Protein AF-D0NFA5-F1 (afdb_monomer_lite)

Structure (mmCIF, N/CA/C/O backbone):
data_AF-D0NFA5-F1
#
_entry.id   AF-D0NFA5-F1
#
loop_
_atom_site.group_PDB
_atom_site.id
_atom_site.type_symbol
_atom_site.label_atom_id
_atom_site.label_alt_id
_atom_site.label_comp_id
_atom_site.label_asym_id
_atom_site.label_entity_id
_atom_site.label_seq_id
_atom_site.pdbx_PDB_ins_code
_atom_site.Cartn_x
_atom_site.Cartn_y
_atom_site.Cartn_z
_atom_site.occupancy
_atom_site.B_iso_or_equiv
_atom_site.auth_seq_id
_atom_site.auth_comp_id
_atom_site.auth_asym_id
_atom_site.auth_atom_id
_atom_site.pdbx_PDB_model_num
ATOM 1 N N . MET A 1 1 ? -27.907 -7.361 9.990 1.00 56.41 1 MET A N 1
ATOM 2 C CA . MET A 1 1 ? -28.237 -8.402 10.987 1.00 56.41 1 MET A CA 1
ATOM 3 C C . MET A 1 1 ? -26.977 -8.766 11.767 1.00 56.41 1 MET A C 1
ATOM 5 O O . MET A 1 1 ? -26.887 -8.339 12.903 1.00 56.41 1 MET A O 1
ATOM 9 N N . HIS A 1 2 ? -25.936 -9.311 11.127 1.00 72.12 2 HIS A N 1
ATOM 10 C CA . HIS A 1 2 ? -24.664 -9.678 11.786 1.00 72.12 2 HIS A CA 1
ATOM 11 C C . HIS A 1 2 ? -23.938 -8.546 12.540 1.00 72.12 2 HIS A C 1
ATOM 13 O O . HIS A 1 2 ? -23.392 -8.769 13.615 1.00 72.12 2 HIS A O 1
ATOM 19 N N . ASN A 1 3 ? -23.980 -7.313 12.027 1.00 84.38 3 ASN A N 1
ATOM 20 C CA . ASN A 1 3 ? -23.402 -6.154 12.718 1.00 84.38 3 ASN A CA 1
ATOM 21 C C . ASN A 1 3 ? -24.083 -5.867 14.071 1.00 84.38 3 ASN A C 1
ATOM 23 O O . ASN A 1 3 ? -23.410 -5.505 15.032 1.00 84.38 3 ASN A O 1
ATOM 27 N N . LEU A 1 4 ? -25.405 -6.063 14.164 1.00 88.19 4 LEU A N 1
ATOM 28 C CA . LEU A 1 4 ? -26.156 -5.866 15.410 1.00 88.19 4 LEU A CA 1
ATOM 29 C C . LEU A 1 4 ? -25.873 -6.988 16.410 1.00 88.19 4 LEU A C 1
ATOM 31 O O . LEU A 1 4 ? -25.738 -6.712 17.599 1.00 88.19 4 LEU A O 1
ATOM 35 N N . ASP A 1 5 ? -25.708 -8.220 15.923 1.00 92.56 5 ASP A N 1
ATOM 36 C CA . ASP A 1 5 ? -25.302 -9.357 16.755 1.00 92.56 5 ASP A CA 1
ATOM 37 C C . ASP A 1 5 ? -23.926 -9.095 17.384 1.00 92.56 5 ASP A C 1
ATOM 39 O O . ASP A 1 5 ? -23.733 -9.289 18.584 1.00 92.56 5 ASP A O 1
ATOM 43 N N . GLY A 1 6 ? -22.982 -8.555 16.605 1.00 94.06 6 GLY A N 1
ATOM 44 C CA . GLY A 1 6 ? -21.676 -8.150 17.120 1.00 94.06 6 GLY A CA 1
ATOM 45 C C . GLY A 1 6 ? -21.762 -7.052 18.191 1.00 94.06 6 GLY A C 1
ATOM 46 O O . GLY A 1 6 ? -21.085 -7.146 19.214 1.00 94.06 6 GLY A O 1
ATOM 47 N N . ILE A 1 7 ? -22.621 -6.039 18.009 1.00 95.44 7 ILE A N 1
ATOM 48 C CA . ILE A 1 7 ? -22.831 -4.983 19.018 1.00 95.44 7 ILE A CA 1
ATOM 49 C C . ILE A 1 7 ? -23.423 -5.576 20.300 1.00 95.44 7 ILE A C 1
ATOM 51 O O . ILE A 1 7 ? -22.982 -5.231 21.396 1.00 95.44 7 ILE A O 1
ATOM 55 N N . ALA A 1 8 ? -24.377 -6.502 20.179 1.00 96.69 8 ALA A N 1
ATOM 56 C CA . ALA A 1 8 ? -24.953 -7.198 21.323 1.00 96.69 8 ALA A CA 1
ATOM 57 C C . ALA A 1 8 ? -23.892 -7.998 22.098 1.00 96.69 8 ALA A C 1
ATOM 59 O O . ALA A 1 8 ? -23.874 -7.944 23.326 1.00 96.69 8 ALA A O 1
ATOM 60 N N . ILE A 1 9 ? -22.964 -8.666 21.400 1.00 96.81 9 ILE A N 1
ATOM 61 C CA . ILE A 1 9 ? -21.837 -9.375 22.026 1.00 96.81 9 ILE A CA 1
ATOM 62 C C . ILE A 1 9 ? -20.928 -8.398 22.779 1.00 96.81 9 ILE A C 1
ATOM 64 O O . ILE A 1 9 ? -20.605 -8.647 23.939 1.00 96.81 9 ILE A O 1
ATOM 68 N N . VAL A 1 10 ? -20.538 -7.277 22.163 1.00 97.44 10 VAL A N 1
ATOM 69 C CA . VAL A 1 10 ? -19.684 -6.273 22.824 1.00 97.44 10 VAL A CA 1
ATOM 70 C C . VAL A 1 10 ? -20.365 -5.713 24.074 1.00 97.44 10 VAL A C 1
ATOM 72 O O . VAL A 1 10 ? -19.739 -5.634 25.133 1.00 97.44 10 VAL A O 1
ATOM 75 N N . ASN A 1 11 ? -21.657 -5.391 23.984 1.00 96.94 11 ASN A N 1
ATOM 76 C CA . ASN A 1 11 ? -22.432 -4.903 25.121 1.00 96.94 11 ASN A CA 1
ATOM 77 C C . ASN A 1 11 ? -22.526 -5.956 26.227 1.00 96.94 11 ASN A C 1
ATOM 79 O O . ASN A 1 11 ? -22.265 -5.628 27.377 1.00 96.94 11 ASN A O 1
ATOM 83 N N . TYR A 1 12 ? -22.791 -7.221 25.891 1.00 98.06 12 TYR A N 1
ATOM 84 C CA . TYR A 1 12 ? -22.821 -8.323 26.855 1.00 98.06 12 TYR A CA 1
ATOM 85 C C . TYR A 1 12 ? -21.471 -8.517 27.562 1.00 98.06 12 TYR A C 1
ATOM 87 O O . TYR A 1 12 ? -21.410 -8.663 28.784 1.00 98.06 12 TYR A O 1
ATOM 95 N N . LEU A 1 13 ? -20.361 -8.479 26.816 1.00 98.00 13 LEU A N 1
ATOM 96 C CA . LEU A 1 13 ? -19.020 -8.562 27.397 1.00 98.00 13 LEU A CA 1
ATOM 97 C C . LEU A 1 13 ? -18.752 -7.393 28.355 1.00 98.00 13 LEU A C 1
ATOM 99 O O . LEU A 1 13 ? -18.125 -7.580 29.401 1.00 98.00 13 LEU A O 1
ATOM 103 N N . LYS A 1 14 ? -19.247 -6.198 28.022 1.00 96.81 14 LYS A N 1
ATOM 104 C CA . LYS A 1 14 ? -19.063 -5.005 28.845 1.00 96.81 14 LYS A CA 1
ATOM 105 C C . LYS A 1 14 ? -19.951 -4.999 30.091 1.00 96.81 14 LYS A C 1
ATOM 107 O O . LYS A 1 14 ? -19.423 -4.809 31.185 1.00 96.81 14 LYS A O 1
ATOM 112 N N . SER A 1 15 ? -21.262 -5.186 29.935 1.00 96.69 15 SER A N 1
ATOM 113 C CA . SER A 1 15 ? -22.253 -5.043 31.009 1.00 96.69 15 SER A CA 1
ATOM 114 C C . SER A 1 15 ? -22.354 -6.289 31.883 1.00 96.69 15 SER A C 1
ATOM 116 O O . SER A 1 15 ? -22.280 -6.179 33.102 1.00 96.69 15 SER A O 1
ATOM 118 N N . GLU A 1 16 ? -22.453 -7.472 31.275 1.00 97.19 16 GLU A N 1
ATOM 119 C CA . GLU A 1 16 ? -22.743 -8.716 32.000 1.00 97.19 16 GLU A CA 1
ATOM 120 C C . GLU A 1 16 ? -21.477 -9.434 32.461 1.00 97.19 16 GLU A C 1
ATOM 122 O O . GLU A 1 16 ? -21.460 -10.088 33.503 1.00 97.19 16 GLU A O 1
ATOM 127 N N . ARG A 1 17 ? -20.395 -9.344 31.679 1.00 97.75 17 ARG A N 1
ATOM 128 C CA . ARG A 1 17 ? -19.126 -10.029 31.988 1.00 97.75 17 ARG A CA 1
ATOM 129 C C . ARG A 1 17 ? -18.080 -9.111 32.617 1.00 97.75 17 ARG A C 1
ATOM 131 O O . ARG A 1 17 ? -17.054 -9.603 33.079 1.00 97.75 17 ARG A O 1
ATOM 138 N N . GLY A 1 18 ? -18.328 -7.801 32.656 1.00 96.44 18 GLY A N 1
ATOM 139 C CA . GLY A 1 18 ? -17.462 -6.828 33.323 1.00 96.44 18 GLY A CA 1
ATOM 140 C C . GLY A 1 18 ? -16.079 -6.661 32.683 1.00 96.44 18 GLY A C 1
ATOM 141 O O . GLY A 1 18 ? -15.133 -6.261 33.370 1.00 96.44 18 GLY A O 1
ATOM 142 N N . PHE A 1 19 ? -15.920 -6.963 31.386 1.00 96.88 19 PHE A N 1
ATOM 143 C CA . PHE A 1 19 ? -14.636 -6.779 30.706 1.00 96.88 19 PHE A CA 1
ATOM 144 C C . PHE A 1 19 ? -14.262 -5.293 30.638 1.00 96.88 19 PHE A C 1
ATOM 146 O O . PHE A 1 19 ? -14.993 -4.444 30.122 1.00 96.88 19 PHE A O 1
ATOM 153 N N . LYS A 1 20 ? -13.078 -4.959 31.162 1.00 95.19 20 LYS A N 1
ATOM 154 C CA . LYS A 1 20 ? -12.598 -3.571 31.197 1.00 95.19 20 LYS A CA 1
ATOM 155 C C . LYS A 1 20 ? -12.110 -3.095 29.838 1.00 95.19 20 LYS A C 1
ATOM 157 O O . LYS A 1 20 ? -12.425 -1.963 29.486 1.00 95.19 20 LYS A O 1
ATOM 162 N N . LYS A 1 21 ? -11.395 -3.963 29.117 1.00 96.06 21 LYS A N 1
ATOM 163 C CA . LYS A 1 21 ? -10.876 -3.702 27.776 1.00 96.06 21 LYS A CA 1
ATOM 164 C C . LYS A 1 21 ? -11.368 -4.754 26.792 1.00 96.06 21 LYS A C 1
ATOM 166 O O . LYS A 1 21 ? -11.367 -5.937 27.133 1.00 96.06 21 LYS A O 1
ATOM 171 N N . ILE A 1 22 ? -11.763 -4.333 25.598 1.00 97.56 22 ILE A N 1
ATOM 172 C CA . ILE A 1 22 ? -12.241 -5.199 24.520 1.00 97.56 22 ILE A CA 1
ATOM 173 C C . ILE A 1 22 ? -11.477 -4.848 23.245 1.00 97.56 22 ILE A C 1
ATOM 175 O O . ILE A 1 22 ? -11.497 -3.711 22.787 1.00 97.56 22 ILE A O 1
ATOM 179 N N . ALA A 1 23 ? -10.818 -5.842 22.660 1.00 97.38 23 ALA A N 1
ATOM 180 C CA . ALA A 1 23 ? -10.285 -5.751 21.309 1.00 97.38 23 ALA A CA 1
ATOM 181 C C . ALA A 1 23 ? -11.160 -6.586 20.380 1.00 97.38 23 ALA A C 1
ATOM 183 O O . ALA A 1 23 ? -11.642 -7.652 20.770 1.00 97.38 23 ALA A O 1
ATOM 184 N N . VAL A 1 24 ? -11.340 -6.115 19.151 1.00 97.56 24 VAL A N 1
ATOM 185 C CA . VAL A 1 24 ? -12.013 -6.864 18.090 1.00 97.56 24 VAL A CA 1
ATOM 186 C C . VAL A 1 24 ? -10.997 -7.233 17.021 1.00 97.56 24 VAL A C 1
ATOM 188 O O . VAL A 1 24 ? -10.288 -6.380 16.490 1.00 97.56 24 VAL A O 1
ATOM 191 N N . HIS A 1 25 ? -10.919 -8.521 16.713 1.00 97.31 25 HIS A N 1
ATOM 192 C CA . HIS A 1 25 ? -10.132 -9.054 15.607 1.00 97.31 25 HIS A CA 1
ATOM 193 C C . HIS A 1 25 ? -11.094 -9.595 14.556 1.00 97.31 25 HIS A C 1
ATOM 195 O O . HIS A 1 25 ? -12.061 -10.279 14.890 1.00 97.31 25 HIS A O 1
ATOM 201 N N . GLY A 1 26 ? -10.862 -9.227 13.301 1.00 95.88 26 GLY A N 1
ATOM 202 C CA . GLY A 1 26 ? -11.670 -9.677 12.179 1.00 95.88 26 GLY A CA 1
ATOM 203 C C . GLY A 1 26 ? -10.790 -10.068 11.011 1.00 95.88 26 GLY A C 1
ATOM 204 O O . GLY A 1 26 ? -10.171 -9.200 10.398 1.00 95.88 26 GLY A O 1
ATOM 205 N N . GLU A 1 27 ? -10.789 -11.360 10.700 1.00 94.88 27 GLU A N 1
ATOM 206 C CA . GLU A 1 27 ? -10.113 -11.933 9.541 1.00 94.88 27 GLU A CA 1
ATOM 207 C C . GLU A 1 27 ? -11.072 -12.063 8.355 1.00 94.88 27 GLU A C 1
ATOM 209 O O . GLU A 1 27 ? -12.229 -12.456 8.539 1.00 94.88 27 GLU A O 1
ATOM 214 N N . SER A 1 28 ? -10.615 -11.767 7.133 1.00 93.81 28 SER A N 1
ATOM 215 C CA . SER A 1 28 ? -11.402 -12.000 5.913 1.00 93.81 28 SER A CA 1
ATOM 216 C C . SER A 1 28 ? -12.797 -11.348 6.004 1.00 93.81 28 SER A C 1
ATOM 218 O O . SER A 1 28 ? -12.901 -10.145 6.258 1.00 93.81 28 SER A O 1
ATOM 220 N N . ILE A 1 29 ? -13.888 -12.109 5.851 1.00 91.81 29 ILE A N 1
ATOM 221 C CA . ILE A 1 29 ? -15.270 -11.620 6.013 1.00 91.81 29 ILE A CA 1
ATOM 222 C C . ILE A 1 29 ? -15.566 -11.078 7.420 1.00 91.81 29 ILE A C 1
ATOM 224 O O . ILE A 1 29 ? -16.367 -10.155 7.564 1.00 91.81 29 ILE A O 1
ATOM 228 N N . GLY A 1 30 ? -14.888 -11.587 8.453 1.00 93.69 30 GLY A N 1
ATOM 229 C CA . GLY A 1 30 ? -15.002 -11.105 9.830 1.00 93.69 30 GLY A CA 1
ATOM 230 C C . GLY A 1 30 ? -14.545 -9.655 9.994 1.00 93.69 30 GLY A C 1
ATOM 231 O O . GLY A 1 30 ? -15.051 -8.950 10.868 1.00 93.69 30 GLY A O 1
ATOM 232 N N . GLY A 1 31 ? -13.667 -9.165 9.112 1.00 95.06 31 GLY A N 1
ATOM 233 C CA . GLY A 1 31 ? -13.257 -7.760 9.086 1.00 95.06 31 GLY A CA 1
ATOM 234 C C . GLY A 1 31 ? -14.406 -6.784 8.796 1.00 95.06 31 GLY A C 1
ATOM 235 O O . GLY A 1 31 ? -14.386 -5.669 9.320 1.00 95.06 31 GLY A O 1
ATOM 236 N N . LEU A 1 32 ? -15.455 -7.211 8.069 1.00 92.81 32 LEU A N 1
ATOM 237 C CA . LEU A 1 32 ? -16.687 -6.417 7.909 1.00 92.81 32 LEU A CA 1
ATOM 238 C C . LEU A 1 32 ? -17.304 -6.080 9.267 1.00 92.81 32 LEU A C 1
ATOM 240 O O . LEU A 1 32 ? -17.609 -4.927 9.567 1.00 92.81 32 LEU A O 1
ATOM 244 N N . VAL A 1 33 ? -17.454 -7.105 10.105 1.00 94.31 33 VAL A N 1
ATOM 245 C CA . VAL A 1 33 ? -18.056 -6.960 11.427 1.00 94.31 33 VAL A CA 1
ATOM 246 C C . VAL A 1 33 ? -17.094 -6.214 12.348 1.00 94.31 33 VAL A C 1
ATOM 248 O O . VAL A 1 33 ? -17.498 -5.244 12.975 1.00 94.31 33 VAL A O 1
ATOM 251 N N . ALA A 1 34 ? -15.812 -6.585 12.395 1.00 96.94 34 ALA A N 1
ATOM 252 C CA . ALA A 1 34 ? -14.841 -5.964 13.297 1.00 96.94 34 ALA A CA 1
ATOM 253 C C . ALA A 1 34 ? -14.669 -4.452 13.058 1.00 96.94 34 ALA A C 1
ATOM 255 O O . ALA A 1 34 ? -14.721 -3.678 14.015 1.00 96.94 34 ALA A O 1
ATOM 256 N N . THR A 1 35 ? -14.527 -4.012 11.800 1.00 97.19 35 THR A N 1
ATOM 257 C CA . THR A 1 35 ? -14.436 -2.575 11.473 1.00 97.19 35 THR A CA 1
ATOM 258 C C . THR A 1 35 ? -15.723 -1.827 11.818 1.00 97.19 35 THR A C 1
ATOM 260 O O . THR A 1 35 ? -15.663 -0.721 12.355 1.00 97.19 35 THR A O 1
ATOM 263 N N . TYR A 1 36 ? -16.887 -2.445 11.596 1.00 95.94 36 TYR A N 1
ATOM 264 C CA . TYR A 1 36 ? -18.166 -1.871 12.001 1.00 95.94 36 TYR A CA 1
ATOM 265 C C . TYR A 1 36 ? -18.268 -1.724 13.526 1.00 95.94 36 TYR A C 1
ATOM 267 O O . TYR A 1 36 ? -18.662 -0.666 14.016 1.00 95.94 36 TYR A O 1
ATOM 275 N N . LEU A 1 37 ? -17.897 -2.758 14.289 1.00 97.00 37 LEU A N 1
ATOM 276 C CA . LEU A 1 37 ? -17.941 -2.732 15.754 1.00 97.00 37 LEU A CA 1
ATOM 277 C C . LEU A 1 37 ? -17.012 -1.669 16.330 1.00 97.00 37 LEU A C 1
ATOM 279 O O . LEU A 1 37 ? -17.430 -0.919 17.206 1.00 97.00 37 LEU A O 1
ATOM 283 N N . ALA A 1 38 ? -15.789 -1.576 15.811 1.00 97.44 38 ALA A N 1
ATOM 284 C CA . ALA A 1 38 ? -14.814 -0.588 16.256 1.00 97.44 38 ALA A CA 1
ATOM 285 C C . ALA A 1 38 ? -15.257 0.859 15.979 1.00 97.44 38 ALA A C 1
ATOM 287 O O . ALA A 1 38 ? -14.932 1.755 16.752 1.00 97.44 38 ALA A O 1
ATOM 288 N N . ARG A 1 39 ? -16.019 1.096 14.902 1.00 96.50 39 ARG A N 1
ATOM 289 C CA . ARG A 1 39 ? -16.598 2.414 14.602 1.00 96.50 39 ARG A CA 1
ATOM 290 C C . ARG A 1 39 ? -17.794 2.747 15.492 1.00 96.50 39 ARG A C 1
ATOM 292 O O . ARG A 1 39 ? -17.942 3.886 15.917 1.00 96.50 39 ARG A O 1
ATOM 299 N N . ASN A 1 40 ? -18.676 1.776 15.724 1.00 95.94 40 ASN A N 1
ATOM 300 C CA . ASN A 1 40 ? -20.003 2.037 16.289 1.00 95.94 40 ASN A CA 1
ATOM 301 C C . ASN A 1 40 ? -20.116 1.749 17.792 1.00 95.94 40 ASN A C 1
ATOM 303 O O . ASN A 1 40 ? -21.088 2.173 18.415 1.00 95.94 40 ASN A O 1
ATOM 307 N N . SER A 1 41 ? -19.164 1.030 18.390 1.00 96.25 41 SER A N 1
ATOM 308 C CA . SER A 1 41 ? -19.177 0.732 19.821 1.00 96.25 41 SER A CA 1
ATOM 309 C C . SER A 1 41 ? -18.096 1.520 20.566 1.00 96.25 41 SER A C 1
ATOM 311 O O . SER A 1 41 ? -16.910 1.294 20.329 1.00 96.25 41 SER A O 1
ATOM 313 N N . PRO A 1 42 ? -18.460 2.362 21.554 1.00 94.69 42 PRO A N 1
ATOM 314 C CA . PRO A 1 42 ? -17.486 3.066 22.391 1.00 94.69 42 PRO A CA 1
ATOM 315 C C . PRO A 1 42 ? -16.756 2.134 23.374 1.00 94.69 42 PRO A C 1
ATOM 317 O O . PRO A 1 42 ? -15.938 2.587 24.170 1.00 94.69 42 PRO A O 1
ATOM 320 N N . HIS A 1 43 ? -17.092 0.842 23.388 1.00 96.94 43 HIS A N 1
ATOM 321 C CA . HIS A 1 43 ? -16.502 -0.149 24.283 1.00 96.94 43 HIS A CA 1
ATOM 322 C C . HIS A 1 43 ? -15.333 -0.912 23.658 1.00 96.94 43 HIS A C 1
ATOM 324 O O . HIS A 1 43 ? -14.741 -1.736 24.349 1.00 96.94 43 HIS A O 1
ATOM 330 N N . VAL A 1 44 ? -15.018 -0.661 22.385 1.00 97.69 44 VAL A N 1
ATOM 331 C CA . VAL A 1 44 ? -13.890 -1.277 21.683 1.00 97.69 44 VAL A CA 1
ATOM 332 C C . VAL A 1 44 ? -12.648 -0.400 21.843 1.00 97.69 44 VAL A C 1
ATOM 334 O O . VAL A 1 44 ? -12.620 0.745 21.401 1.00 97.69 44 VAL A O 1
ATOM 337 N N . ASP A 1 45 ? -11.607 -0.950 22.463 1.00 97.38 45 ASP A N 1
ATOM 338 C CA . ASP A 1 45 ? -10.335 -0.270 22.734 1.00 97.38 45 ASP A CA 1
ATOM 339 C C . ASP A 1 45 ? -9.303 -0.478 21.619 1.00 97.38 45 ASP A C 1
ATOM 341 O O . ASP A 1 45 ? -8.417 0.359 21.423 1.00 97.38 45 ASP A O 1
ATOM 345 N N . ALA A 1 46 ? -9.401 -1.595 20.893 1.00 97.81 46 ALA A N 1
ATOM 346 C CA . ALA A 1 46 ? -8.501 -1.908 19.793 1.00 97.81 46 ALA A CA 1
ATOM 347 C C . ALA A 1 46 ? -9.185 -2.688 18.661 1.00 97.81 46 ALA A C 1
ATOM 349 O O . ALA A 1 46 ? -10.012 -3.567 18.904 1.00 97.81 46 ALA A O 1
ATOM 350 N N . LEU A 1 47 ? -8.781 -2.402 17.424 1.00 98.50 47 LEU A N 1
ATOM 351 C CA . LEU A 1 47 ? -9.179 -3.108 16.208 1.00 98.50 47 LEU A CA 1
ATOM 352 C C . LEU A 1 47 ? -7.964 -3.793 15.575 1.00 98.50 47 LEU A C 1
ATOM 354 O O . LEU A 1 47 ? -6.937 -3.156 15.349 1.00 98.50 47 LEU A O 1
ATOM 358 N N . ILE A 1 48 ? -8.115 -5.065 15.218 1.00 98.38 48 ILE A N 1
ATOM 359 C CA . ILE A 1 48 ? -7.179 -5.804 14.375 1.00 98.38 48 ILE A CA 1
ATOM 360 C C . ILE A 1 48 ? -7.942 -6.241 13.123 1.00 98.38 48 ILE A C 1
ATOM 362 O O . ILE A 1 48 ? -8.752 -7.168 13.167 1.00 98.38 48 ILE A O 1
ATOM 366 N N . ALA A 1 49 ? -7.716 -5.537 12.017 1.00 98.00 49 ALA A N 1
ATOM 367 C CA . ALA A 1 49 ? -8.292 -5.852 10.717 1.00 98.00 49 ALA A CA 1
ATOM 368 C C . ALA A 1 49 ? -7.302 -6.723 9.934 1.00 98.00 49 ALA A C 1
ATOM 370 O O . ALA A 1 49 ? -6.327 -6.216 9.386 1.00 98.00 49 ALA A O 1
ATOM 371 N N . ASP A 1 50 ? -7.537 -8.030 9.914 1.00 97.19 50 ASP A N 1
ATOM 372 C CA . ASP A 1 50 ? -6.591 -9.026 9.415 1.00 97.19 50 ASP A CA 1
ATOM 373 C C . ASP A 1 50 ? -7.014 -9.556 8.041 1.00 97.19 50 ASP A C 1
ATOM 375 O O . ASP A 1 50 ? -8.132 -10.045 7.891 1.00 97.19 50 ASP A O 1
ATOM 379 N N . ARG A 1 51 ? -6.154 -9.412 7.021 1.00 95.38 51 ARG A N 1
ATOM 380 C CA . ARG A 1 51 ? -6.347 -9.952 5.657 1.00 95.38 51 ARG A CA 1
ATOM 381 C C . ARG A 1 51 ? -7.796 -9.816 5.177 1.00 95.38 51 ARG A C 1
ATOM 383 O O . ARG A 1 51 ? -8.418 -10.751 4.683 1.00 95.38 51 ARG A O 1
ATOM 390 N N . THR A 1 52 ? -8.377 -8.638 5.396 1.00 95.31 52 THR A N 1
ATOM 391 C CA . THR A 1 52 ? -9.770 -8.334 5.058 1.00 95.31 52 THR A CA 1
ATOM 392 C C . THR A 1 52 ? -9.840 -7.445 3.821 1.00 95.31 52 THR A C 1
ATOM 394 O O . THR A 1 52 ? -8.851 -6.840 3.399 1.00 95.31 52 THR A O 1
ATOM 397 N N . PHE A 1 53 ? -11.011 -7.382 3.201 1.00 94.38 53 PHE A N 1
ATOM 398 C CA . PHE A 1 53 ? -11.250 -6.645 1.967 1.00 94.38 53 PHE A CA 1
ATOM 399 C C . PHE A 1 53 ? -11.837 -5.256 2.232 1.00 94.38 53 PHE A C 1
ATOM 401 O O . PHE A 1 53 ? -12.406 -4.975 3.284 1.00 94.38 53 PHE A O 1
ATOM 408 N N . SER A 1 54 ? -11.708 -4.386 1.238 1.00 94.00 54 SER A N 1
ATOM 409 C CA . SER A 1 54 ? -12.237 -3.022 1.226 1.00 94.00 54 SER A CA 1
ATOM 410 C C . SER A 1 54 ? -13.759 -3.000 1.083 1.00 94.00 54 SER A C 1
ATOM 412 O O . SER A 1 54 ? -14.434 -2.362 1.885 1.00 94.00 54 SER A O 1
ATOM 414 N N . THR A 1 55 ? -14.305 -3.725 0.099 1.00 88.31 55 THR A N 1
ATOM 415 C CA . THR A 1 55 ? -15.751 -3.951 -0.059 1.00 88.31 55 THR A CA 1
ATOM 416 C C . THR A 1 55 ? -16.045 -5.320 -0.679 1.00 88.31 55 THR A C 1
ATOM 418 O O . THR A 1 55 ? -15.222 -5.865 -1.422 1.00 88.31 55 THR A O 1
ATOM 421 N N . VAL A 1 56 ? -17.228 -5.891 -0.412 1.00 83.62 56 VAL A N 1
ATOM 422 C CA . VAL A 1 56 ? -17.629 -7.175 -1.028 1.00 83.62 56 VAL A CA 1
ATOM 423 C C . VAL A 1 56 ? -17.726 -7.049 -2.558 1.00 83.62 56 VAL A C 1
ATOM 425 O O . VAL A 1 56 ? -17.226 -7.941 -3.247 1.00 83.62 56 VAL A O 1
ATOM 428 N N . PRO A 1 57 ? -18.277 -5.962 -3.145 1.00 81.00 57 PRO A N 1
ATOM 429 C CA . PRO A 1 57 ? -18.249 -5.783 -4.595 1.00 81.00 57 PRO A CA 1
ATOM 430 C C . PRO A 1 57 ? -16.833 -5.760 -5.183 1.00 81.00 57 PRO A C 1
ATOM 432 O O . PRO A 1 57 ? -16.601 -6.387 -6.217 1.00 81.00 57 PRO A O 1
ATOM 435 N N . ALA A 1 58 ? -15.881 -5.085 -4.528 1.00 80.00 58 ALA A N 1
ATOM 436 C CA . ALA A 1 58 ? -14.492 -5.023 -4.981 1.00 80.00 58 ALA A CA 1
ATOM 437 C C . ALA A 1 58 ? -13.807 -6.398 -4.954 1.00 80.00 58 ALA A C 1
ATOM 439 O O . ALA A 1 58 ? -13.043 -6.713 -5.873 1.00 80.00 58 ALA A O 1
ATOM 440 N N . LEU A 1 59 ? -14.113 -7.220 -3.945 1.00 82.75 59 LEU A N 1
ATOM 441 C CA . LEU A 1 59 ? -13.657 -8.605 -3.853 1.00 82.75 59 LEU A CA 1
ATOM 442 C C . LEU A 1 59 ? -14.291 -9.479 -4.946 1.00 82.75 59 LEU A C 1
ATOM 444 O O . LEU A 1 59 ? -13.586 -10.118 -5.727 1.00 82.75 59 LEU A O 1
ATOM 448 N N . ALA A 1 60 ? -15.620 -9.452 -5.068 1.00 80.31 60 ALA A N 1
ATOM 449 C CA . ALA A 1 60 ? -16.367 -10.269 -6.024 1.00 80.31 60 ALA A CA 1
ATOM 450 C C . ALA A 1 60 ? -15.968 -9.992 -7.482 1.00 80.31 60 ALA A C 1
ATOM 452 O O . ALA A 1 60 ? -15.871 -10.918 -8.291 1.00 80.31 60 ALA A O 1
ATOM 453 N N . GLN A 1 61 ? -15.698 -8.725 -7.819 1.00 79.06 61 GLN A N 1
ATOM 454 C CA . GLN A 1 61 ? -15.217 -8.341 -9.148 1.00 79.06 61 GLN A CA 1
ATOM 455 C C . GLN A 1 61 ? -13.876 -8.978 -9.510 1.00 79.06 61 GLN A C 1
ATOM 457 O O . GLN A 1 61 ? -13.639 -9.239 -10.691 1.00 79.06 61 GLN A O 1
ATOM 462 N N . ARG A 1 62 ? -13.014 -9.202 -8.514 1.00 79.12 62 ARG A N 1
ATOM 463 C CA . ARG A 1 62 ? -11.666 -9.745 -8.693 1.00 79.12 62 ARG A CA 1
ATOM 464 C C . ARG A 1 62 ? -11.622 -11.273 -8.605 1.00 79.12 62 ARG A C 1
ATOM 466 O O . ARG A 1 62 ? -10.805 -11.863 -9.296 1.00 79.12 62 ARG A O 1
ATOM 473 N N . MET A 1 63 ? -12.517 -11.902 -7.838 1.00 76.31 63 MET A N 1
ATOM 474 C CA . MET A 1 63 ? -12.578 -13.368 -7.716 1.00 76.31 63 MET A CA 1
ATOM 475 C C . MET A 1 63 ? -13.422 -14.057 -8.796 1.00 76.31 63 MET A C 1
ATOM 477 O O . MET A 1 63 ? -13.040 -15.112 -9.287 1.00 76.31 63 MET A O 1
ATOM 481 N N . ILE A 1 64 ? -14.596 -13.507 -9.133 1.00 75.19 64 ILE A N 1
ATOM 482 C CA . ILE A 1 64 ? -15.598 -14.221 -9.945 1.00 75.19 64 ILE A CA 1
ATOM 483 C C . ILE A 1 64 ? -15.647 -13.648 -11.358 1.00 75.19 64 ILE A C 1
ATOM 485 O O . ILE A 1 64 ? -15.338 -14.323 -12.336 1.00 75.19 64 ILE A O 1
ATOM 489 N N . ALA A 1 65 ? -16.081 -12.394 -11.480 1.00 68.06 65 ALA A N 1
ATOM 490 C CA . ALA A 1 65 ? -16.204 -11.706 -12.758 1.00 68.06 65 ALA A CA 1
ATOM 491 C C . ALA A 1 65 ? -16.466 -10.216 -12.539 1.00 68.06 65 ALA A C 1
ATOM 493 O O . ALA A 1 65 ? -17.117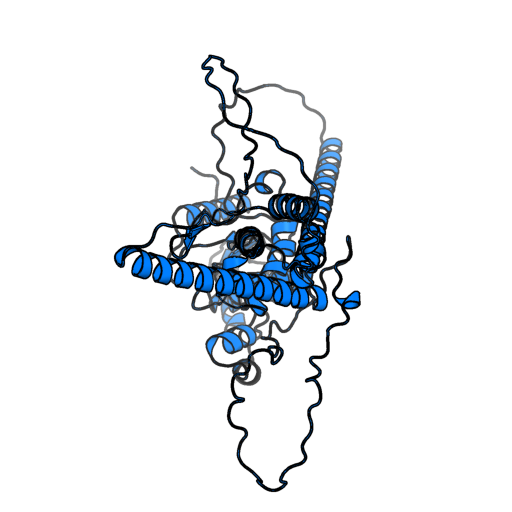 -9.823 -11.573 1.00 68.06 65 ALA A O 1
ATOM 494 N N . LYS A 1 66 ? -16.095 -9.377 -13.513 1.00 67.19 66 LYS A N 1
ATOM 495 C CA . LYS A 1 66 ? -16.313 -7.916 -13.459 1.00 67.19 66 LYS A CA 1
ATOM 496 C C . LYS A 1 66 ? -17.781 -7.514 -13.220 1.00 67.19 66 LYS A C 1
ATOM 498 O O . LYS A 1 66 ? -18.033 -6.465 -12.637 1.00 67.19 66 LYS A O 1
ATOM 503 N N . TRP A 1 67 ? -18.751 -8.331 -13.647 1.00 66.31 67 TRP A N 1
ATOM 504 C CA . TRP A 1 67 ? -20.184 -8.079 -13.426 1.00 66.31 67 TRP A CA 1
ATOM 505 C C . TRP A 1 67 ? -20.669 -8.480 -12.024 1.00 66.31 67 TRP A C 1
ATOM 507 O O . TRP A 1 67 ? -21.702 -7.982 -11.574 1.00 66.31 67 TRP A O 1
ATOM 517 N N . ALA A 1 68 ? -19.928 -9.344 -11.320 1.00 67.94 68 ALA A N 1
ATOM 518 C CA . ALA A 1 68 ? -20.345 -9.913 -10.043 1.00 67.94 68 ALA A CA 1
ATOM 519 C C . ALA A 1 68 ? -20.538 -8.834 -8.972 1.00 67.94 68 ALA A C 1
ATOM 521 O O . ALA A 1 68 ? -21.483 -8.920 -8.196 1.00 67.94 68 ALA A O 1
ATOM 522 N N . GLY A 1 69 ? -19.730 -7.767 -8.988 1.00 66.88 69 GLY A N 1
ATOM 523 C CA . GLY A 1 69 ? -19.868 -6.667 -8.029 1.00 66.88 69 GLY A CA 1
ATOM 524 C C . GLY A 1 69 ? -21.258 -6.027 -8.030 1.00 66.88 69 GLY A C 1
ATOM 525 O O . GLY A 1 69 ? -21.821 -5.804 -6.968 1.00 66.88 69 GLY A O 1
ATOM 526 N N . THR A 1 70 ? -21.858 -5.802 -9.205 1.00 66.38 70 THR A N 1
ATOM 527 C CA . THR A 1 70 ? -23.195 -5.189 -9.319 1.00 66.38 70 THR A CA 1
ATOM 528 C C . THR A 1 70 ? -24.310 -6.117 -8.838 1.00 66.38 70 THR A C 1
ATOM 530 O O . THR A 1 70 ? -25.337 -5.655 -8.343 1.00 66.38 70 THR A O 1
ATOM 533 N N . VAL A 1 71 ? -24.130 -7.430 -8.990 1.00 67.44 71 VAL A N 1
ATOM 534 C CA . VAL A 1 71 ? -25.107 -8.423 -8.523 1.00 67.44 71 VAL A CA 1
ATOM 535 C C . VAL A 1 71 ? -25.009 -8.589 -7.015 1.00 67.44 71 VAL A C 1
ATOM 537 O O . VAL A 1 71 ? -26.025 -8.554 -6.329 1.00 67.44 71 VAL A O 1
ATOM 540 N N . VAL A 1 72 ? -23.790 -8.689 -6.494 1.00 69.38 72 VAL A N 1
ATOM 541 C CA . VAL A 1 72 ? -23.530 -8.798 -5.060 1.00 69.38 72 VAL A CA 1
ATOM 542 C C . VAL A 1 72 ? -24.041 -7.570 -4.311 1.00 69.38 72 VAL A C 1
ATOM 544 O O . VAL A 1 72 ? -24.727 -7.735 -3.309 1.00 69.38 72 VAL A O 1
ATOM 547 N N . ASP A 1 73 ? -23.800 -6.364 -4.828 1.00 68.12 73 ASP A N 1
ATOM 548 C CA . ASP A 1 73 ? -24.290 -5.113 -4.234 1.00 68.12 73 ASP A CA 1
ATOM 549 C C . ASP A 1 73 ? -25.827 -5.092 -4.106 1.00 68.12 73 ASP A C 1
ATOM 551 O O . ASP A 1 73 ? -26.387 -4.755 -3.064 1.00 68.12 73 ASP A O 1
ATOM 555 N N . ARG A 1 74 ? -26.537 -5.575 -5.135 1.00 64.19 74 ARG A N 1
ATOM 556 C CA . ARG A 1 74 ? -28.008 -5.658 -5.125 1.00 64.19 74 ARG A CA 1
ATOM 557 C C . ARG A 1 74 ? -28.564 -6.759 -4.223 1.00 64.19 74 ARG A C 1
ATOM 559 O O . ARG A 1 74 ? -29.677 -6.614 -3.717 1.00 64.19 74 ARG A O 1
ATOM 566 N N . VAL A 1 75 ? -27.837 -7.864 -4.069 1.00 72.12 75 VAL A N 1
ATOM 567 C CA . VAL A 1 75 ? -28.320 -9.065 -3.370 1.00 72.12 75 VAL A CA 1
ATOM 568 C C . VAL A 1 75 ? -27.962 -9.041 -1.889 1.00 72.12 75 VAL A C 1
ATOM 570 O O . VAL A 1 75 ? -28.819 -9.343 -1.063 1.00 72.12 75 VAL A O 1
ATOM 573 N N . MET A 1 76 ? -26.729 -8.669 -1.541 1.00 69.12 76 MET A N 1
ATOM 574 C CA . MET A 1 76 ? -26.236 -8.801 -0.170 1.00 69.12 76 MET A CA 1
ATOM 575 C C . MET A 1 76 ? -26.907 -7.811 0.785 1.00 69.12 76 MET A C 1
ATOM 577 O O . MET A 1 76 ? -27.113 -8.163 1.939 1.00 69.12 76 MET A O 1
ATOM 581 N N . ARG A 1 77 ? -27.305 -6.605 0.339 1.00 69.06 77 ARG A N 1
ATOM 582 C CA . ARG A 1 77 ? -27.901 -5.550 1.200 1.00 69.06 77 ARG A CA 1
ATOM 583 C C . ARG A 1 77 ? -27.117 -5.297 2.506 1.00 69.06 77 ARG A C 1
ATOM 585 O O . ARG A 1 77 ? -27.694 -4.873 3.507 1.00 69.06 77 ARG A O 1
ATOM 592 N N . TRP A 1 78 ? -25.824 -5.608 2.525 1.00 70.06 78 TRP A N 1
ATOM 593 C CA . TRP A 1 78 ? -24.946 -5.397 3.671 1.00 70.06 78 TRP A CA 1
ATOM 594 C C . TRP A 1 78 ? -24.289 -4.026 3.549 1.00 70.06 78 TRP A C 1
ATOM 596 O O . TRP A 1 78 ? -24.001 -3.568 2.446 1.00 70.06 78 TRP A O 1
ATOM 606 N N . GLU A 1 79 ? -24.019 -3.382 4.680 1.00 70.81 79 GLU A N 1
ATOM 607 C CA . GLU A 1 79 ? -23.071 -2.272 4.700 1.00 70.81 79 GLU A CA 1
ATOM 608 C C . GLU A 1 79 ? -21.671 -2.872 4.561 1.00 70.81 79 GLU A C 1
ATOM 610 O O . GLU A 1 79 ? -21.156 -3.489 5.491 1.00 70.81 79 GLU A O 1
ATOM 615 N N . THR A 1 80 ? -21.094 -2.770 3.364 1.00 82.25 80 THR A N 1
ATOM 616 C CA . THR A 1 80 ? -19.806 -3.400 3.036 1.00 82.25 80 THR A CA 1
ATOM 617 C C . THR A 1 80 ? -18.661 -2.403 2.928 1.00 82.25 80 THR A C 1
ATOM 619 O O . THR A 1 80 ? -17.641 -2.730 2.329 1.00 82.25 80 THR A O 1
ATOM 622 N N . ASP A 1 81 ? -18.840 -1.174 3.411 1.00 88.56 81 ASP A N 1
ATOM 623 C CA . ASP A 1 81 ? -17.817 -0.134 3.328 1.00 88.56 81 ASP A CA 1
ATOM 624 C C . ASP A 1 81 ? -16.827 -0.251 4.493 1.00 88.56 81 ASP A C 1
ATOM 626 O O . ASP A 1 81 ? -16.858 0.510 5.464 1.00 88.56 81 ASP A O 1
ATOM 630 N N . ASN A 1 82 ? -15.941 -1.245 4.405 1.00 94.38 82 ASN A N 1
ATOM 631 C CA . ASN A 1 82 ? -14.911 -1.448 5.423 1.00 94.38 82 ASN A CA 1
ATOM 632 C C . ASN A 1 82 ? -13.913 -0.299 5.444 1.00 94.38 82 ASN A C 1
ATOM 634 O O . ASN A 1 82 ? -13.322 -0.039 6.486 1.00 94.38 82 ASN A O 1
ATOM 638 N N . VAL A 1 83 ? -13.724 0.389 4.315 1.00 96.81 83 VAL A N 1
ATOM 639 C CA . VAL A 1 83 ? -12.796 1.516 4.214 1.00 96.81 83 VAL A CA 1
ATOM 640 C C . VAL A 1 83 ? -13.301 2.678 5.054 1.00 96.81 83 VAL A C 1
ATOM 642 O O . VAL A 1 83 ? -12.567 3.154 5.920 1.00 96.81 83 VAL A O 1
ATOM 645 N N . GLN A 1 84 ? -14.554 3.093 4.866 1.00 95.62 84 GLN A N 1
ATOM 646 C CA . GLN A 1 84 ? -15.128 4.163 5.673 1.00 95.62 84 GLN A CA 1
ATOM 647 C C . GLN A 1 84 ? -15.244 3.748 7.138 1.00 95.62 84 GLN A C 1
ATOM 649 O O . GLN A 1 84 ? -14.888 4.533 8.019 1.00 95.62 84 GLN A O 1
ATOM 654 N N . ASN A 1 85 ? -15.659 2.500 7.402 1.00 96.00 85 ASN A N 1
ATOM 655 C CA . ASN A 1 85 ? -15.701 1.979 8.763 1.00 96.00 85 ASN A CA 1
ATOM 656 C C . ASN A 1 85 ? -14.335 2.092 9.444 1.00 96.00 85 ASN A C 1
ATOM 658 O O . ASN A 1 85 ? -14.247 2.674 10.518 1.00 96.00 85 ASN A O 1
ATOM 662 N N . TYR A 1 86 ? -13.274 1.616 8.788 1.00 97.88 86 TYR A N 1
ATOM 663 C CA . TYR A 1 86 ? -11.902 1.666 9.287 1.00 97.88 86 TYR A CA 1
ATOM 664 C C . TYR A 1 86 ? -11.395 3.098 9.499 1.00 97.88 86 TYR A C 1
ATOM 666 O O . TYR A 1 86 ? -10.806 3.398 10.540 1.00 97.88 86 TYR A O 1
ATOM 674 N N . LEU A 1 87 ? -11.609 3.992 8.529 1.00 97.44 87 LEU A N 1
ATOM 675 C CA . LEU A 1 87 ? -11.128 5.376 8.580 1.00 97.44 87 LEU A CA 1
ATOM 676 C C . LEU A 1 87 ? -11.764 6.180 9.722 1.00 97.44 87 LEU A C 1
ATOM 678 O O . LEU A 1 87 ? -11.096 7.045 10.288 1.00 97.44 87 LEU A O 1
ATOM 682 N N . GLU A 1 88 ? -13.015 5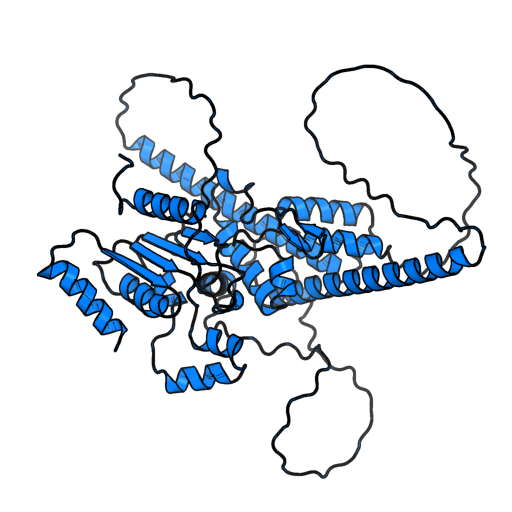.881 10.075 1.00 96.94 88 GLU A N 1
ATOM 683 C CA . GLU A 1 88 ? -13.746 6.543 11.163 1.00 96.94 88 GLU A CA 1
ATOM 684 C C . GLU A 1 88 ? -13.502 5.931 12.552 1.00 96.94 88 GLU A C 1
ATOM 686 O O . GLU A 1 88 ? -13.891 6.533 13.552 1.00 96.94 88 GLU A O 1
ATOM 691 N N . VAL A 1 89 ? -12.833 4.776 12.652 1.00 96.75 89 VAL A N 1
ATOM 692 C CA . VAL A 1 89 ? -12.456 4.194 13.950 1.00 96.75 89 VAL A CA 1
ATOM 693 C C . VAL A 1 89 ? -11.542 5.143 14.723 1.00 96.75 89 VAL A C 1
ATOM 695 O O . VAL A 1 89 ? -10.488 5.546 14.217 1.00 96.75 89 VAL A O 1
ATOM 698 N N . THR A 1 90 ? -11.918 5.424 15.972 1.00 95.31 90 THR A N 1
ATOM 699 C CA . THR A 1 90 ? -11.167 6.272 16.911 1.00 95.31 90 THR A CA 1
ATOM 700 C C . THR A 1 90 ? -10.299 5.485 17.891 1.00 95.31 90 THR A C 1
ATOM 702 O O . THR A 1 90 ? -9.416 6.066 18.517 1.00 95.31 90 THR A O 1
ATOM 705 N N . CYS A 1 91 ? -10.555 4.185 18.066 1.00 96.69 91 CYS A N 1
ATOM 706 C CA . CYS A 1 91 ? -9.728 3.327 18.909 1.00 96.69 91 CYS A CA 1
ATOM 707 C C . CYS A 1 91 ? -8.383 3.016 18.233 1.00 96.69 91 CYS A C 1
ATOM 709 O O . CYS A 1 91 ? -8.183 3.287 17.045 1.00 96.69 91 CYS A O 1
ATOM 711 N N . ALA A 1 92 ? -7.453 2.413 18.976 1.00 97.31 92 ALA A N 1
ATOM 712 C CA . ALA A 1 92 ? -6.204 1.971 18.372 1.00 97.31 92 ALA A CA 1
ATOM 713 C C . ALA A 1 92 ? -6.487 0.906 17.303 1.00 97.31 92 ALA A C 1
ATOM 715 O O . ALA A 1 92 ? -7.335 0.037 17.504 1.00 97.31 92 ALA A O 1
ATOM 716 N N . LYS A 1 93 ? -5.798 0.955 16.162 1.00 97.69 93 LYS A N 1
ATOM 717 C CA . LYS A 1 93 ? -6.063 0.023 15.061 1.00 97.69 93 LYS A CA 1
ATOM 718 C C . LYS A 1 93 ? -4.802 -0.459 14.365 1.00 97.69 93 LYS A C 1
ATOM 720 O O . LYS A 1 93 ? -3.874 0.316 14.124 1.00 97.69 93 LYS A O 1
ATOM 725 N N . LEU A 1 94 ? -4.807 -1.749 14.061 1.00 98.12 94 LEU A N 1
ATOM 726 C CA . LEU A 1 94 ? -3.794 -2.459 13.301 1.00 98.12 94 LEU A CA 1
ATOM 727 C C . LEU A 1 94 ? -4.458 -3.089 12.081 1.00 98.12 94 LEU A C 1
ATOM 729 O O . LEU A 1 94 ? -5.454 -3.802 12.208 1.00 98.12 94 LEU A O 1
ATOM 733 N N . LEU A 1 95 ? -3.891 -2.835 10.911 1.00 98.19 95 LEU A N 1
ATOM 734 C CA . LEU A 1 95 ? -4.265 -3.481 9.665 1.00 98.19 95 LEU A CA 1
ATOM 735 C C . LEU A 1 95 ? -3.182 -4.500 9.320 1.00 98.19 95 LEU A C 1
ATOM 737 O O . LEU A 1 95 ? -2.033 -4.117 9.116 1.00 98.19 95 LEU A O 1
ATOM 741 N N . CYS A 1 96 ? -3.536 -5.778 9.246 1.00 97.06 96 CYS A N 1
ATOM 742 C CA . CYS A 1 96 ? -2.639 -6.831 8.781 1.00 97.06 96 CYS A CA 1
ATOM 743 C C . CYS A 1 96 ? -2.975 -7.169 7.325 1.00 97.06 96 CYS A C 1
ATOM 745 O O . CYS A 1 96 ? -4.141 -7.397 6.995 1.00 97.06 96 CYS A O 1
ATOM 747 N N . SER A 1 97 ? -1.983 -7.172 6.438 1.00 95.12 97 SER A N 1
ATOM 748 C CA . SER A 1 97 ? -2.207 -7.393 5.006 1.00 95.12 97 SER A CA 1
ATOM 749 C C . SER A 1 97 ? -1.093 -8.235 4.417 1.00 95.12 97 SER A C 1
ATOM 751 O O . SER A 1 97 ? 0.071 -7.866 4.532 1.00 95.12 97 SER A O 1
ATOM 753 N N . ASP A 1 98 ? -1.469 -9.294 3.710 1.00 92.44 98 ASP A N 1
ATOM 754 C CA . ASP A 1 98 ? -0.555 -10.089 2.898 1.00 92.44 98 ASP A CA 1
ATOM 755 C C . ASP A 1 98 ? -0.745 -9.727 1.414 1.00 92.44 98 ASP A C 1
ATOM 757 O O . ASP A 1 98 ? -1.822 -9.947 0.858 1.00 92.44 98 ASP A O 1
ATOM 761 N N . PRO A 1 99 ? 0.252 -9.135 0.739 1.00 86.25 99 PRO A N 1
ATOM 762 C CA . PRO A 1 99 ? 0.144 -8.823 -0.689 1.00 86.25 99 PRO A CA 1
ATOM 763 C C . PRO A 1 99 ? 0.103 -10.052 -1.611 1.00 86.25 99 PRO A C 1
ATOM 765 O O . PRO A 1 99 ? -0.299 -9.936 -2.774 1.00 86.25 99 PRO A O 1
ATOM 768 N N . SER A 1 100 ? 0.508 -11.216 -1.099 1.00 85.06 100 SER A N 1
ATOM 769 C CA . SER A 1 100 ? 0.485 -12.518 -1.775 1.00 85.06 100 SER A CA 1
ATOM 770 C C . SER A 1 100 ? -0.762 -13.340 -1.431 1.00 85.06 100 SER A C 1
ATOM 772 O O . SER A 1 100 ? -0.837 -14.521 -1.763 1.00 85.06 100 SER A O 1
ATOM 774 N N . ASP A 1 101 ? -1.756 -12.730 -0.785 1.00 88.31 101 ASP A N 1
ATOM 775 C CA . ASP A 1 101 ? -3.030 -13.364 -0.473 1.00 88.31 101 ASP A CA 1
ATOM 776 C C . ASP A 1 101 ? -3.785 -13.786 -1.750 1.00 88.31 101 ASP A C 1
ATOM 778 O O . ASP A 1 101 ? -4.111 -12.970 -2.622 1.00 88.31 101 ASP A O 1
ATOM 782 N N . GLU A 1 102 ? -4.060 -15.087 -1.863 1.00 87.38 102 GLU A N 1
ATOM 783 C CA . GLU A 1 102 ? -4.752 -15.689 -3.009 1.00 87.38 102 GLU A CA 1
ATOM 784 C C . GLU A 1 102 ? -6.280 -15.542 -2.936 1.00 87.38 102 GLU A C 1
ATOM 786 O O . GLU A 1 102 ? -6.968 -15.697 -3.947 1.00 87.38 102 GLU A O 1
ATOM 791 N N . ILE A 1 103 ? -6.827 -15.237 -1.755 1.00 88.25 103 ILE A N 1
ATOM 792 C CA . ILE A 1 103 ? -8.267 -15.099 -1.519 1.00 88.25 103 ILE A CA 1
ATOM 793 C C . ILE A 1 103 ? -8.645 -13.620 -1.560 1.00 88.25 103 ILE A C 1
ATOM 795 O O . ILE A 1 103 ? -9.477 -13.203 -2.370 1.00 88.25 103 ILE A O 1
ATOM 799 N N . ILE A 1 104 ? -8.004 -12.802 -0.727 1.00 90.25 104 ILE A N 1
ATOM 800 C CA . ILE A 1 104 ? -8.186 -11.353 -0.687 1.00 90.25 104 ILE A CA 1
ATOM 801 C C . ILE A 1 104 ? -7.069 -10.690 -1.477 1.00 90.25 104 ILE A C 1
ATOM 803 O O . ILE A 1 104 ? -6.109 -10.153 -0.936 1.00 90.25 104 ILE A O 1
ATOM 807 N N . LEU A 1 105 ? -7.240 -10.696 -2.797 1.00 88.69 105 LEU A N 1
ATOM 808 C CA . LEU A 1 105 ? -6.293 -10.093 -3.731 1.00 88.69 105 LEU A CA 1
ATOM 809 C C . LEU A 1 105 ? -5.926 -8.658 -3.310 1.00 88.69 105 LEU A C 1
ATOM 811 O O . LEU A 1 105 ? -6.814 -7.865 -3.003 1.00 88.69 105 LEU A O 1
ATOM 815 N N . ASP A 1 106 ? -4.639 -8.297 -3.378 1.00 88.69 106 ASP A N 1
ATOM 816 C CA . ASP A 1 106 ? -4.110 -7.019 -2.856 1.00 88.69 106 ASP A CA 1
ATOM 817 C C . ASP A 1 106 ? -4.916 -5.775 -3.277 1.00 88.69 106 ASP A C 1
ATOM 819 O O . ASP A 1 106 ? -5.207 -4.922 -2.441 1.00 88.69 106 ASP A O 1
ATOM 823 N N . GLY A 1 107 ? -5.366 -5.684 -4.535 1.00 87.56 107 GLY A N 1
ATOM 824 C CA . GLY A 1 107 ? -6.191 -4.564 -5.022 1.00 87.56 107 GLY A CA 1
ATOM 825 C C . GLY A 1 107 ? -7.607 -4.498 -4.423 1.00 87.56 107 GLY A C 1
ATOM 826 O O . GLY A 1 107 ? -8.246 -3.450 -4.468 1.00 87.56 107 GLY A O 1
ATOM 827 N N . ALA A 1 108 ? -8.101 -5.601 -3.855 1.00 90.88 108 ALA A N 1
ATOM 828 C CA . ALA A 1 108 ? -9.348 -5.691 -3.095 1.00 90.88 108 ALA A CA 1
ATOM 829 C C . ALA A 1 108 ? -9.144 -5.505 -1.586 1.00 90.88 108 ALA A C 1
ATOM 831 O O . ALA A 1 108 ? -10.130 -5.302 -0.878 1.00 90.88 108 ALA A O 1
ATOM 832 N N . SER A 1 109 ? -7.913 -5.617 -1.082 1.00 95.06 109 SER A N 1
ATOM 833 C CA . SER A 1 109 ? -7.623 -5.577 0.355 1.00 95.06 109 SER A CA 1
ATOM 834 C C . SER A 1 109 ? -8.063 -4.258 0.997 1.00 95.06 109 SER A C 1
ATOM 836 O O . SER A 1 109 ? -8.135 -3.210 0.344 1.00 95.06 109 SER A O 1
ATOM 838 N N . LEU A 1 110 ? -8.338 -4.290 2.301 1.00 97.19 110 LEU A N 1
ATOM 839 C CA . LEU A 1 110 ? -8.636 -3.085 3.070 1.00 97.19 110 LEU A CA 1
ATOM 840 C C . LEU A 1 110 ? -7.455 -2.106 3.053 1.00 97.19 110 LEU A C 1
ATOM 842 O O . LEU A 1 110 ? -7.677 -0.906 2.916 1.00 97.19 110 LEU A O 1
ATOM 846 N N . LYS A 1 111 ? -6.212 -2.611 3.099 1.00 97.19 111 LYS A N 1
ATOM 847 C CA . LYS A 1 111 ? -4.983 -1.808 2.983 1.00 97.19 111 LYS A CA 1
ATOM 848 C C . LYS A 1 111 ? -5.014 -0.930 1.732 1.00 97.19 111 LYS A C 1
ATOM 850 O O . LYS A 1 111 ? -4.824 0.285 1.813 1.00 97.19 111 LYS A O 1
ATOM 855 N N . SER A 1 112 ? -5.262 -1.554 0.582 1.00 96.25 112 SER A N 1
ATOM 856 C CA . SER A 1 112 ? -5.319 -0.864 -0.703 1.00 96.25 112 SER A CA 1
ATOM 857 C C . SER A 1 112 ? -6.534 0.050 -0.792 1.00 96.25 112 SER A C 1
ATOM 859 O O . SER A 1 112 ? -6.397 1.179 -1.246 1.00 96.25 112 SER A O 1
ATOM 861 N N . GLY A 1 113 ? -7.704 -0.371 -0.303 1.00 96.81 113 GLY A N 1
ATOM 862 C CA . GLY A 1 113 ? -8.899 0.480 -0.271 1.00 96.81 113 GLY A CA 1
ATOM 863 C C . GLY A 1 113 ? -8.695 1.768 0.530 1.00 96.81 113 GLY A C 1
ATOM 864 O O . GLY A 1 113 ? -8.984 2.855 0.038 1.00 96.81 113 GLY A O 1
ATOM 865 N N . VAL A 1 114 ? -8.112 1.668 1.727 1.00 97.94 114 VAL A N 1
ATOM 866 C CA . VAL A 1 114 ? -7.760 2.824 2.566 1.00 97.94 114 VAL A CA 1
ATOM 867 C C . VAL A 1 114 ? -6.798 3.761 1.834 1.00 97.94 114 VAL A C 1
ATOM 869 O O . VAL A 1 114 ? -7.052 4.963 1.751 1.00 97.94 114 VAL A O 1
ATOM 872 N N . ALA A 1 115 ? -5.733 3.221 1.237 1.00 97.81 115 ALA A N 1
ATOM 873 C CA . ALA A 1 115 ? -4.766 4.021 0.491 1.00 97.81 115 ALA A CA 1
ATOM 874 C C . ALA A 1 115 ? -5.393 4.713 -0.734 1.00 97.81 115 ALA A C 1
ATOM 876 O O . ALA A 1 115 ? -5.198 5.908 -0.947 1.00 97.81 115 ALA A O 1
ATOM 877 N N . LEU A 1 116 ? -6.197 3.991 -1.517 1.00 97.31 116 LEU A N 1
ATOM 878 C CA . LEU A 1 116 ? -6.896 4.518 -2.692 1.00 97.31 116 LEU A CA 1
ATOM 879 C C . LEU A 1 116 ? -7.923 5.596 -2.320 1.00 97.31 116 LEU A C 1
ATOM 881 O O . LEU A 1 116 ? -8.059 6.590 -3.035 1.00 97.31 116 LEU A O 1
ATOM 885 N N . SER A 1 117 ? -8.627 5.432 -1.199 1.00 97.00 117 SER A N 1
ATOM 886 C CA . SER A 1 117 ? -9.568 6.438 -0.706 1.00 97.00 117 SER A CA 1
ATOM 887 C C . SER A 1 117 ? -8.857 7.725 -0.296 1.00 97.00 117 SER A C 1
ATOM 889 O O . SER A 1 117 ? -9.369 8.809 -0.568 1.00 97.00 117 SER A O 1
ATOM 891 N N . LEU A 1 118 ? -7.694 7.626 0.352 1.00 96.56 118 LEU A N 1
ATOM 892 C CA . LEU A 1 118 ? -6.955 8.793 0.839 1.00 96.56 118 LEU A CA 1
ATOM 893 C C . LEU A 1 118 ? -6.192 9.518 -0.271 1.00 96.56 118 LEU A C 1
ATOM 895 O O . LEU A 1 118 ? -6.220 10.743 -0.325 1.00 96.56 118 LEU A O 1
ATOM 899 N N . GLU A 1 119 ? -5.521 8.777 -1.153 1.00 97.06 119 GLU A N 1
ATOM 900 C CA . GLU A 1 119 ? -4.628 9.363 -2.161 1.00 97.06 119 GLU A CA 1
ATOM 901 C C . GLU A 1 119 ? -5.344 9.701 -3.473 1.00 97.06 119 GLU A C 1
ATOM 903 O O . GLU A 1 119 ? -4.924 10.611 -4.179 1.00 97.06 119 GLU A O 1
ATOM 908 N N . LEU A 1 120 ? -6.421 8.982 -3.814 1.00 96.12 120 LEU A N 1
ATOM 909 C CA . LEU A 1 120 ? -7.133 9.130 -5.091 1.00 96.12 120 LEU A CA 1
ATOM 910 C C . LEU A 1 120 ? -8.628 9.450 -4.933 1.00 96.12 120 LEU A C 1
ATOM 912 O O . LEU A 1 120 ? -9.319 9.621 -5.940 1.00 96.12 120 LEU A O 1
ATOM 916 N N . GLY A 1 121 ? -9.147 9.523 -3.703 1.00 94.50 121 GLY A N 1
ATOM 917 C CA . GLY A 1 121 ? -10.569 9.773 -3.448 1.00 94.50 121 GLY A CA 1
ATOM 918 C C . GLY A 1 121 ? -11.492 8.662 -3.959 1.00 94.50 121 GLY A C 1
ATOM 919 O O . GLY A 1 121 ? -12.664 8.921 -4.242 1.00 94.50 121 GLY A O 1
ATOM 920 N N . ASP A 1 122 ? -10.974 7.442 -4.138 1.00 92.12 122 ASP A N 1
ATOM 921 C CA . ASP A 1 122 ? -11.767 6.309 -4.613 1.00 92.12 122 ASP A CA 1
ATOM 922 C C . ASP A 1 122 ? -12.737 5.843 -3.525 1.00 92.12 122 ASP A C 1
ATOM 924 O O . ASP A 1 122 ? -12.341 5.609 -2.389 1.00 92.12 122 ASP A O 1
ATOM 928 N N . LYS A 1 123 ? -14.011 5.700 -3.887 1.00 87.88 123 LYS A N 1
ATOM 929 C CA . LYS A 1 123 ? -15.075 5.212 -2.994 1.00 87.88 123 LYS A CA 1
ATOM 930 C C . LYS A 1 123 ? -15.651 3.873 -3.433 1.00 87.88 123 LYS A C 1
ATOM 932 O O . LYS A 1 123 ? -16.445 3.274 -2.723 1.00 87.88 123 LYS A O 1
ATOM 937 N N . THR A 1 124 ? -15.330 3.443 -4.651 1.00 79.69 124 THR A N 1
ATOM 938 C CA . THR A 1 124 ? -15.953 2.260 -5.259 1.00 79.69 124 THR A CA 1
ATOM 939 C C . THR A 1 124 ? -15.005 1.078 -5.292 1.00 79.69 124 THR A C 1
ATOM 941 O O . THR A 1 124 ? -15.470 -0.059 -5.307 1.00 79.69 124 THR A O 1
ATOM 944 N N . PHE A 1 125 ? -13.692 1.342 -5.347 1.00 85.00 125 PHE A N 1
ATOM 945 C CA . PHE A 1 125 ? -12.620 0.337 -5.410 1.00 85.00 125 PHE A CA 1
ATOM 946 C C . PHE A 1 125 ? -12.828 -0.700 -6.524 1.00 85.00 125 PHE A C 1
ATOM 948 O O . PHE A 1 125 ? -12.289 -1.812 -6.500 1.00 85.00 125 PHE A O 1
ATOM 955 N N . SER A 1 126 ? -13.653 -0.334 -7.505 1.00 75.56 126 SER A N 1
ATOM 956 C CA . SER A 1 126 ? -14.095 -1.216 -8.564 1.00 75.56 126 SER A CA 1
ATOM 957 C C . SER A 1 126 ? -12.964 -1.429 -9.557 1.00 75.56 126 SER A C 1
ATOM 959 O O . SER A 1 126 ? -12.198 -0.508 -9.855 1.00 75.56 126 SER A O 1
ATOM 961 N N . LEU A 1 127 ? -12.864 -2.648 -10.093 1.00 72.56 127 LEU A N 1
ATOM 962 C CA . LEU A 1 127 ? -11.948 -2.913 -11.194 1.00 72.56 127 LEU A CA 1
ATOM 963 C C . LEU A 1 127 ? -12.335 -2.007 -12.354 1.00 72.56 127 LEU A C 1
ATOM 965 O O . LEU A 1 127 ? -13.381 -2.185 -12.990 1.00 72.56 127 LEU A O 1
ATOM 969 N N . ARG A 1 128 ? -11.482 -1.027 -12.652 1.00 68.38 128 ARG A N 1
ATOM 970 C CA . ARG A 1 128 ? -11.731 -0.154 -13.790 1.00 68.38 128 ARG A CA 1
ATOM 971 C C . ARG A 1 128 ? -11.772 -0.982 -15.062 1.00 68.38 128 ARG A C 1
ATOM 973 O O . ARG A 1 128 ? -11.060 -1.975 -15.223 1.00 68.38 128 ARG A O 1
ATOM 980 N N . ARG A 1 129 ? -12.635 -0.560 -15.989 1.00 56.03 129 ARG A N 1
ATOM 981 C CA . ARG A 1 129 ? -12.722 -1.152 -17.322 1.00 56.03 129 ARG A CA 1
ATOM 982 C C . ARG A 1 129 ? -11.347 -0.975 -17.970 1.00 56.03 129 ARG A C 1
ATOM 984 O O . ARG A 1 129 ? -11.007 0.122 -18.403 1.00 56.03 129 ARG A O 1
ATOM 991 N N . GLN A 1 130 ? -10.555 -2.045 -17.936 1.00 53.38 130 GLN A N 1
ATOM 992 C CA . GLN A 1 130 ? -9.231 -2.139 -18.541 1.00 53.38 130 GLN A CA 1
ATOM 993 C C . GLN A 1 130 ? -9.314 -1.488 -19.921 1.00 53.38 130 GLN A C 1
ATOM 995 O O . GLN A 1 130 ? -10.192 -1.842 -20.718 1.00 53.38 130 GLN A O 1
ATOM 1000 N N . ARG A 1 131 ? -8.495 -0.453 -20.158 1.00 52.00 131 ARG A N 1
ATOM 1001 C CA . ARG A 1 131 ? -8.428 0.174 -21.479 1.00 52.00 131 ARG A CA 1
ATOM 1002 C C . ARG A 1 131 ? -8.124 -0.957 -22.453 1.00 52.00 131 ARG A C 1
ATOM 1004 O O . ARG A 1 131 ? -7.212 -1.735 -22.202 1.00 52.00 131 ARG A O 1
ATOM 1011 N N . VAL A 1 132 ? -8.955 -1.100 -23.483 1.00 43.56 132 VAL A N 1
ATOM 1012 C CA . VAL A 1 132 ? -8.850 -2.155 -24.499 1.00 43.56 132 VAL A CA 1
ATOM 1013 C C . VAL A 1 132 ? -7.519 -1.965 -25.231 1.00 43.56 132 VAL A C 1
ATOM 1015 O O . VAL A 1 132 ? -7.452 -1.255 -26.230 1.00 43.56 132 VAL A O 1
ATOM 1018 N N . ALA A 1 133 ? -6.449 -2.508 -24.662 1.00 42.81 133 ALA A N 1
ATOM 1019 C CA . ALA A 1 133 ? -5.097 -2.498 -25.204 1.00 42.81 133 ALA A CA 1
ATOM 1020 C C . ALA A 1 133 ? -4.642 -3.923 -25.545 1.00 42.81 133 ALA A C 1
ATOM 1022 O O . ALA A 1 133 ? -3.900 -4.098 -26.505 1.00 42.81 133 ALA A O 1
ATOM 1023 N N . ASP A 1 134 ? -5.187 -4.938 -24.874 1.00 36.84 134 ASP A N 1
ATOM 1024 C CA . ASP A 1 134 ? -4.912 -6.333 -25.196 1.00 36.84 134 ASP A CA 1
ATOM 1025 C C . ASP A 1 134 ? -5.978 -6.837 -26.168 1.00 36.84 134 ASP A C 1
ATOM 1027 O O . ASP A 1 134 ? -7.173 -6.815 -25.869 1.00 36.84 134 ASP A O 1
ATOM 1031 N N . GLY A 1 135 ? -5.553 -7.255 -27.360 1.00 44.12 135 GLY A N 1
ATOM 1032 C CA . GLY A 1 135 ? -6.395 -7.752 -28.451 1.00 44.12 135 GLY A CA 1
ATOM 1033 C C . GLY A 1 135 ? -7.106 -9.081 -28.170 1.00 44.12 135 GLY A C 1
ATOM 1034 O O . GLY A 1 135 ? -7.224 -9.902 -29.074 1.00 44.12 135 GLY A O 1
ATOM 1035 N N . THR A 1 136 ? -7.585 -9.310 -26.948 1.00 34.66 136 THR A N 1
ATOM 1036 C CA . THR A 1 136 ? -8.421 -10.463 -26.619 1.00 34.66 136 THR A CA 1
ATOM 1037 C C . THR A 1 136 ? -9.850 -10.263 -27.136 1.00 34.66 136 THR A C 1
ATOM 1039 O O . THR A 1 136 ? -10.397 -9.153 -27.084 1.00 34.66 136 THR A O 1
ATOM 1042 N N . PRO A 1 137 ? -10.470 -11.321 -27.688 1.00 38.66 137 PRO A N 1
ATOM 1043 C CA . PRO A 1 137 ? -11.778 -11.228 -28.310 1.00 38.66 137 PRO A CA 1
ATOM 1044 C C . PRO A 1 137 ? -12.839 -10.920 -27.255 1.00 38.66 137 PRO A C 1
ATOM 1046 O O . PRO A 1 137 ? -12.892 -11.503 -26.173 1.00 38.66 137 PRO A O 1
ATOM 1049 N N . THR A 1 138 ? -13.693 -9.960 -27.585 1.00 38.59 138 THR A N 1
ATOM 1050 C CA . THR A 1 138 ? -14.845 -9.564 -26.780 1.00 38.59 138 THR A CA 1
ATOM 1051 C C . THR A 1 138 ? -15.749 -10.787 -26.588 1.00 38.59 138 THR A C 1
ATOM 1053 O O . THR A 1 138 ? -16.137 -11.417 -27.569 1.00 38.59 138 THR A O 1
ATOM 1056 N N . SER A 1 139 ? -16.068 -11.143 -25.338 1.00 37.50 139 SER A N 1
ATOM 1057 C CA . SER A 1 139 ? -17.057 -12.190 -25.027 1.00 37.50 139 SER A CA 1
ATOM 1058 C C . SER A 1 139 ? -18.398 -11.928 -25.732 1.00 37.50 139 SER A C 1
ATOM 1060 O O . SER A 1 139 ? -18.719 -10.769 -26.018 1.00 37.50 139 SER A O 1
ATOM 1062 N N . PRO A 1 140 ? -19.173 -12.988 -26.032 1.00 39.03 140 PRO A N 1
ATOM 1063 C CA . PRO A 1 140 ? -20.202 -12.955 -27.057 1.00 39.03 140 PRO A CA 1
ATOM 1064 C C . PRO A 1 140 ? -21.348 -12.045 -26.626 1.00 39.03 140 PRO A C 1
ATOM 1066 O O . PRO A 1 140 ? -22.041 -12.298 -25.641 1.00 39.03 140 PRO A O 1
ATOM 1069 N N . ALA A 1 141 ? -21.554 -10.973 -27.389 1.00 37.56 141 ALA A N 1
ATOM 1070 C CA . ALA A 1 141 ? -22.811 -10.256 -27.356 1.00 37.56 141 ALA A CA 1
ATOM 1071 C C . ALA A 1 141 ? -23.913 -11.231 -27.786 1.00 37.56 141 ALA A C 1
ATOM 1073 O O . ALA A 1 141 ? -23.802 -11.881 -28.829 1.00 37.56 141 ALA A O 1
ATOM 1074 N N . LEU A 1 142 ? -24.954 -11.329 -26.958 1.00 37.28 142 LEU A N 1
ATOM 1075 C CA . LEU A 1 142 ? -26.211 -11.982 -27.291 1.00 37.28 142 LEU A CA 1
ATOM 1076 C C . LEU A 1 142 ? -26.623 -11.613 -28.716 1.00 37.28 142 LEU A C 1
ATOM 1078 O O . LEU A 1 142 ? -26.738 -10.439 -29.071 1.00 37.28 142 LEU A O 1
ATOM 1082 N N . SER A 1 143 ? -26.820 -12.652 -29.521 1.00 40.09 143 SER A N 1
ATOM 1083 C CA . SER A 1 143 ? -27.303 -12.559 -30.884 1.00 40.09 143 SER A CA 1
ATOM 1084 C C . SER A 1 143 ? -28.610 -11.780 -30.919 1.00 40.09 143 SER A C 1
ATOM 1086 O O . SER A 1 143 ? -29.607 -12.220 -30.356 1.00 40.09 143 SER A O 1
ATOM 1088 N N . THR A 1 144 ? -28.636 -10.672 -31.642 1.00 39.09 144 THR A N 1
ATOM 1089 C CA . THR A 1 144 ? -29.741 -10.394 -32.558 1.00 39.09 144 THR A CA 1
ATOM 1090 C C . THR A 1 144 ? -29.258 -9.431 -33.634 1.00 39.09 144 THR A C 1
ATOM 1092 O O . THR A 1 144 ? -28.804 -8.325 -33.363 1.00 39.09 144 THR A O 1
ATOM 1095 N N . ASN A 1 145 ? -29.407 -9.905 -34.869 1.00 35.75 145 ASN A N 1
ATOM 1096 C CA . ASN A 1 145 ? -29.389 -9.163 -36.126 1.00 35.75 145 ASN A CA 1
ATOM 1097 C C . ASN A 1 145 ? -28.017 -8.914 -36.764 1.00 35.75 145 ASN A C 1
ATOM 1099 O O . ASN A 1 145 ? -27.473 -7.812 -36.812 1.00 35.75 145 ASN A O 1
ATOM 1103 N N . ALA A 1 146 ? -27.542 -9.983 -37.404 1.00 36.91 146 ALA A N 1
ATOM 1104 C CA . ALA A 1 146 ? -26.778 -9.888 -38.634 1.00 36.91 146 ALA A CA 1
ATOM 1105 C C . ALA A 1 146 ? -27.625 -9.201 -39.721 1.00 36.91 146 ALA A C 1
ATOM 1107 O O . ALA A 1 146 ? -28.611 -9.774 -40.169 1.00 36.91 146 ALA A O 1
ATOM 1108 N N . ALA A 1 147 ? -27.246 -7.982 -40.116 1.00 36.06 147 ALA A N 1
ATOM 1109 C CA . ALA A 1 147 ? -27.289 -7.476 -41.496 1.00 36.06 147 ALA A CA 1
ATOM 1110 C C . ALA A 1 147 ? -26.968 -5.970 -41.536 1.00 36.06 147 ALA A C 1
ATOM 1112 O O . ALA A 1 147 ? -27.862 -5.129 -41.583 1.00 36.06 147 ALA A O 1
ATOM 1113 N N . ARG A 1 148 ? -25.678 -5.616 -41.598 1.00 35.47 148 ARG A N 1
ATOM 1114 C CA . ARG A 1 148 ? -25.211 -4.590 -42.547 1.00 35.47 148 ARG A CA 1
ATOM 1115 C C . ARG A 1 148 ? -23.702 -4.665 -42.750 1.00 35.47 148 ARG A C 1
ATOM 1117 O O . ARG A 1 148 ? -22.881 -4.190 -41.975 1.00 35.47 148 ARG A O 1
ATOM 1124 N N . THR A 1 149 ? -23.405 -5.330 -43.845 1.00 38.34 149 THR A N 1
ATOM 1125 C CA . THR A 1 149 ? -22.152 -5.556 -44.542 1.00 38.34 149 THR A CA 1
ATOM 1126 C C . THR A 1 149 ? -21.365 -4.258 -44.796 1.00 38.34 149 THR A C 1
ATOM 1128 O O . THR A 1 149 ? -21.903 -3.285 -45.311 1.00 38.34 149 THR A O 1
ATOM 1131 N N . ILE A 1 150 ? -20.068 -4.307 -44.473 1.00 43.66 150 ILE A N 1
ATOM 1132 C CA . ILE A 1 150 ? -18.922 -3.726 -45.198 1.00 43.66 150 ILE A CA 1
ATOM 1133 C C . ILE A 1 150 ? -19.000 -2.230 -45.571 1.00 43.66 150 ILE A C 1
ATOM 1135 O O . ILE A 1 150 ? -19.504 -1.839 -46.621 1.00 43.66 150 ILE A O 1
ATOM 1139 N N . ARG A 1 151 ? -18.252 -1.415 -44.812 1.00 36.41 151 ARG A N 1
ATOM 1140 C CA . ARG A 1 151 ? -17.482 -0.297 -45.379 1.00 36.41 151 ARG A CA 1
ATOM 1141 C C . ARG A 1 151 ? -16.088 -0.237 -44.743 1.00 36.41 151 ARG A C 1
ATOM 1143 O O . ARG A 1 151 ? -15.934 0.039 -43.560 1.00 36.41 151 ARG A O 1
ATOM 1150 N N . ARG A 1 152 ? -15.074 -0.529 -45.564 1.00 36.69 152 ARG A N 1
ATOM 1151 C CA . ARG A 1 152 ? -13.644 -0.274 -45.322 1.00 36.69 152 ARG A CA 1
ATOM 1152 C C . ARG A 1 152 ? -13.409 1.192 -44.926 1.00 36.69 152 ARG A C 1
ATOM 1154 O O . ARG A 1 152 ? -13.873 2.070 -45.646 1.00 36.69 152 ARG A O 1
ATOM 1161 N N . ARG A 1 153 ? -12.549 1.444 -43.934 1.00 32.41 153 ARG A N 1
ATOM 1162 C CA . ARG A 1 153 ? -11.199 2.031 -44.116 1.00 32.41 153 ARG A CA 1
ATOM 1163 C C . ARG A 1 153 ? -10.550 2.318 -42.761 1.00 32.41 153 ARG A C 1
ATOM 1165 O O . ARG A 1 153 ? -11.211 2.762 -41.831 1.00 32.41 153 ARG A O 1
ATOM 1172 N N . CYS A 1 154 ? -9.249 2.052 -42.698 1.00 38.06 154 CYS A N 1
ATOM 1173 C CA . CYS A 1 154 ? -8.339 2.361 -41.606 1.00 38.06 154 CYS A CA 1
ATOM 1174 C C . CYS A 1 154 ? -8.594 3.753 -41.009 1.00 38.06 154 CYS A C 1
ATOM 1176 O O . CYS A 1 154 ? -8.350 4.763 -41.662 1.00 38.06 154 CYS A O 1
ATOM 1178 N N . GLY A 1 155 ? -9.046 3.785 -39.760 1.00 31.11 155 GLY A N 1
ATOM 1179 C CA . GLY A 1 155 ? -8.897 4.930 -38.871 1.00 31.11 155 GLY A CA 1
ATOM 1180 C C . GLY A 1 155 ? -7.996 4.496 -37.716 1.00 31.11 155 GLY A C 1
ATOM 1181 O O . GLY A 1 155 ? -8.164 3.368 -37.238 1.00 31.11 155 GLY A O 1
ATOM 1182 N N . PRO A 1 156 ? -7.029 5.317 -37.269 1.00 35.59 156 PRO A N 1
ATOM 1183 C CA . PRO A 1 156 ? -6.255 4.992 -36.082 1.00 35.59 156 PRO A CA 1
ATOM 1184 C C . PRO A 1 156 ? -7.247 4.799 -34.936 1.00 35.59 156 PRO A C 1
ATOM 1186 O O . PRO A 1 156 ? -8.085 5.667 -34.682 1.00 35.59 156 PRO A O 1
ATOM 1189 N N . ARG A 1 157 ? -7.193 3.633 -34.281 1.00 37.88 157 ARG A N 1
ATOM 1190 C CA . ARG A 1 157 ? -7.936 3.384 -33.045 1.00 37.88 157 ARG A CA 1
ATOM 1191 C C . ARG A 1 157 ? -7.566 4.511 -32.089 1.00 37.88 157 ARG A C 1
ATOM 1193 O O . ARG A 1 157 ? -6.456 4.540 -31.568 1.00 37.88 157 ARG A O 1
ATOM 1200 N N . SER A 1 158 ? -8.485 5.454 -31.906 1.00 36.66 158 SER A N 1
ATOM 1201 C CA . SER A 1 158 ? -8.373 6.499 -30.902 1.00 36.66 158 SER A CA 1
ATOM 1202 C C . SER A 1 158 ? -8.552 5.826 -29.545 1.00 36.66 158 SER A C 1
ATOM 1204 O O . SER A 1 158 ? -9.623 5.828 -28.943 1.00 36.66 158 SER A O 1
ATOM 1206 N N . THR A 1 159 ? -7.483 5.198 -29.059 1.00 41.12 159 THR A N 1
ATOM 1207 C CA . THR A 1 159 ? -7.213 5.240 -27.634 1.00 41.12 159 THR A CA 1
ATOM 1208 C C . THR A 1 159 ? -7.165 6.726 -27.316 1.00 41.12 159 THR A C 1
ATOM 1210 O O . THR A 1 159 ? -6.335 7.461 -27.850 1.00 41.12 159 THR A O 1
ATOM 1213 N N . ARG A 1 160 ? -8.143 7.210 -26.547 1.00 44.84 160 ARG A N 1
ATOM 1214 C CA . ARG A 1 160 ? -8.133 8.572 -26.018 1.00 44.84 160 ARG A CA 1
ATOM 1215 C C . ARG A 1 160 ? -6.811 8.708 -25.264 1.00 44.84 160 ARG A C 1
ATOM 1217 O O . ARG A 1 160 ? -6.709 8.217 -24.139 1.00 44.84 160 ARG A O 1
ATOM 1224 N N . ARG A 1 161 ? -5.780 9.255 -25.924 1.00 54.41 161 ARG A N 1
ATOM 1225 C CA . ARG A 1 161 ? -4.498 9.560 -25.295 1.00 54.41 161 ARG A CA 1
ATOM 1226 C C . ARG A 1 161 ? -4.873 10.445 -24.122 1.00 54.41 161 ARG A C 1
ATOM 1228 O O . ARG A 1 161 ? -5.487 11.496 -24.312 1.00 54.41 161 ARG A O 1
ATOM 1235 N N . VAL A 1 162 ? -4.628 9.956 -22.910 1.00 59.59 162 VAL A N 1
ATOM 1236 C CA . VAL A 1 162 ? -4.654 10.823 -21.736 1.00 59.59 162 VAL A CA 1
ATOM 1237 C C . VAL A 1 162 ? -3.732 11.973 -22.105 1.00 59.59 162 VAL A C 1
ATOM 1239 O O . VAL A 1 162 ? -2.633 11.721 -22.597 1.00 59.59 162 VAL A O 1
ATOM 1242 N N . SER A 1 163 ? -4.234 13.205 -22.013 1.00 74.31 163 SER A N 1
ATOM 1243 C CA . SER A 1 163 ? -3.424 14.375 -22.338 1.00 74.31 163 SER A CA 1
ATOM 1244 C C . SER A 1 163 ? -2.124 14.256 -21.553 1.00 74.31 163 SER A C 1
ATOM 1246 O O . SER A 1 163 ? -2.174 14.148 -20.329 1.00 74.31 163 SER A O 1
ATOM 1248 N N . GLU A 1 164 ? -0.984 14.221 -22.240 1.00 79.00 164 GLU A N 1
ATOM 1249 C CA . GLU A 1 164 ? 0.318 14.012 -21.593 1.00 79.00 164 GLU A CA 1
ATOM 1250 C C . GLU A 1 164 ? 0.553 15.062 -20.512 1.00 79.00 164 GLU A C 1
ATOM 1252 O O . GLU A 1 164 ? 1.026 14.752 -19.421 1.00 79.00 164 GLU A O 1
ATOM 1257 N N . ALA A 1 165 ? 0.102 16.288 -20.791 1.00 82.56 165 ALA A N 1
ATOM 1258 C CA . ALA A 1 165 ? 0.100 17.399 -19.856 1.00 82.56 165 ALA A CA 1
ATOM 1259 C C . ALA A 1 165 ? -0.728 17.112 -18.591 1.00 82.56 165 ALA A C 1
ATOM 1261 O O . ALA A 1 165 ? -0.320 17.499 -17.504 1.00 82.56 165 ALA A O 1
ATOM 1262 N N . ALA A 1 166 ? -1.857 16.405 -18.710 1.00 84.56 166 ALA A N 1
ATOM 1263 C CA . ALA A 1 166 ? -2.724 16.050 -17.582 1.00 84.56 166 ALA A CA 1
ATOM 1264 C C . ALA A 1 166 ? -2.229 14.833 -16.780 1.00 84.56 166 ALA A C 1
ATOM 1266 O O . ALA A 1 166 ? -2.687 14.605 -15.661 1.00 84.56 166 ALA A O 1
ATOM 1267 N N . SER A 1 167 ? -1.340 14.016 -17.349 1.00 90.81 167 SER A N 1
ATOM 1268 C CA . SER A 1 167 ? -0.676 12.921 -16.629 1.00 90.81 167 SER A CA 1
ATOM 1269 C C . SER A 1 167 ? 0.687 13.304 -16.068 1.00 90.81 167 SER A C 1
ATOM 1271 O O . SER A 1 167 ? 1.251 12.523 -15.308 1.00 90.81 167 SER A O 1
ATOM 1273 N N . ARG A 1 168 ? 1.246 14.452 -16.470 1.00 93.75 168 ARG A N 1
ATOM 1274 C CA . ARG A 1 168 ? 2.594 14.862 -16.081 1.00 93.75 168 ARG A CA 1
ATOM 1275 C C . ARG A 1 168 ? 2.648 15.092 -14.564 1.00 93.75 168 ARG A C 1
ATOM 1277 O O . ARG A 1 168 ? 1.906 15.947 -14.080 1.00 93.75 168 ARG A O 1
ATOM 1284 N N . PRO A 1 169 ? 3.518 14.379 -13.829 1.00 95.38 169 PRO A N 1
ATOM 1285 C CA . PRO A 1 169 ? 3.691 14.605 -12.403 1.00 95.38 169 PRO A CA 1
ATOM 1286 C C . PRO A 1 169 ? 4.138 16.042 -12.131 1.00 95.38 169 PRO A C 1
ATOM 1288 O O . PRO A 1 169 ? 5.001 16.575 -12.832 1.00 95.38 169 PRO A O 1
ATOM 1291 N N . GLN A 1 170 ? 3.530 16.671 -11.128 1.00 95.69 170 GLN A N 1
ATOM 1292 C CA . GLN A 1 170 ? 3.897 18.003 -10.659 1.00 95.69 170 GLN A CA 1
ATOM 1293 C C . GLN A 1 170 ? 4.300 17.905 -9.194 1.00 95.69 170 GLN A C 1
ATOM 1295 O O . GLN A 1 170 ? 3.521 17.438 -8.361 1.00 95.69 170 GLN A O 1
ATOM 1300 N N . LEU A 1 171 ? 5.519 18.339 -8.883 1.00 96.69 171 LEU A N 1
ATOM 1301 C CA . LEU A 1 171 ? 6.048 18.314 -7.525 1.00 96.69 171 LEU A CA 1
ATOM 1302 C C . LEU A 1 171 ? 5.131 19.112 -6.584 1.00 96.69 171 LEU A C 1
ATOM 1304 O O . LEU A 1 171 ? 4.713 20.228 -6.893 1.00 96.69 171 LEU A O 1
ATOM 1308 N N . GLY A 1 172 ? 4.783 18.512 -5.448 1.00 93.31 172 GLY A N 1
ATOM 1309 C CA . GLY A 1 172 ? 3.918 19.122 -4.430 1.00 93.31 172 GLY A CA 1
ATOM 1310 C C . GLY A 1 172 ? 2.421 18.994 -4.680 1.00 93.31 172 GLY A C 1
ATOM 1311 O O . GLY A 1 172 ? 1.643 19.306 -3.783 1.00 93.31 172 GLY A O 1
ATOM 1312 N N . GLN A 1 173 ? 2.003 18.510 -5.849 1.00 96.50 173 GLN A N 1
ATOM 1313 C CA . GLN A 1 173 ? 0.592 18.260 -6.138 1.00 96.50 173 GLN A CA 1
ATOM 1314 C C . GLN A 1 173 ? 0.153 16.870 -5.647 1.00 96.50 173 GLN A C 1
ATOM 1316 O O . GLN A 1 173 ? 0.978 15.956 -5.543 1.00 96.50 173 GLN A O 1
ATOM 1321 N N . PRO A 1 174 ? -1.139 16.672 -5.331 1.00 96.88 174 PRO A N 1
ATOM 1322 C CA . PRO A 1 174 ? -1.653 15.359 -4.952 1.00 96.88 174 PRO A CA 1
ATOM 1323 C C . PRO A 1 174 ? -1.560 14.359 -6.110 1.00 96.88 174 PRO A C 1
ATOM 1325 O O . PRO A 1 174 ? -1.563 14.738 -7.286 1.00 96.88 174 PRO A O 1
ATOM 1328 N N . LEU A 1 175 ? -1.513 13.069 -5.770 1.00 97.25 175 LEU A N 1
ATOM 1329 C CA . LEU A 1 175 ? -1.548 12.004 -6.762 1.00 97.25 175 LEU A CA 1
ATOM 1330 C C . LEU A 1 175 ? -2.881 12.082 -7.507 1.00 97.25 175 LEU A C 1
ATOM 1332 O O . LEU A 1 175 ? -3.948 12.165 -6.904 1.00 97.25 175 LEU A O 1
ATOM 1336 N N . THR A 1 176 ? -2.829 12.030 -8.832 1.00 96.19 176 THR A N 1
ATOM 1337 C CA . THR A 1 176 ? -4.040 11.970 -9.648 1.00 96.19 176 THR A CA 1
ATOM 1338 C C . THR A 1 176 ? -4.199 10.601 -10.281 1.00 96.19 176 THR A C 1
ATOM 1340 O O . THR A 1 176 ? -3.242 9.872 -10.550 1.00 96.19 176 THR A O 1
ATOM 1343 N N . GLU A 1 177 ? -5.442 10.262 -10.589 1.00 93.56 177 GLU A N 1
ATOM 1344 C CA . GLU A 1 177 ? -5.770 9.018 -11.272 1.00 93.56 177 GLU A CA 1
ATOM 1345 C C . GLU A 1 177 ? -5.140 8.942 -12.677 1.00 93.56 177 GLU A C 1
ATOM 1347 O O . GLU A 1 177 ? -4.761 7.865 -13.131 1.00 93.56 177 GLU A O 1
ATOM 1352 N N . THR A 1 178 ? -4.986 10.077 -13.369 1.00 93.81 178 THR A N 1
ATOM 1353 C CA . THR A 1 178 ? -4.302 10.140 -14.670 1.00 93.81 178 THR A CA 1
ATOM 1354 C C . THR A 1 178 ? -2.805 9.873 -14.543 1.00 93.81 178 THR A C 1
ATOM 1356 O O . THR A 1 178 ? -2.260 9.165 -15.392 1.00 93.81 178 THR A O 1
ATOM 1359 N N . MET A 1 179 ? -2.157 10.372 -13.484 1.00 95.94 179 MET A N 1
ATOM 1360 C CA . MET A 1 179 ? -0.756 10.063 -13.170 1.00 95.94 179 MET A CA 1
ATOM 1361 C C . MET A 1 179 ? -0.573 8.576 -12.861 1.00 95.94 179 MET A C 1
ATOM 1363 O O . MET A 1 179 ? 0.244 7.923 -13.503 1.00 95.94 179 MET A O 1
ATOM 1367 N N . ALA A 1 180 ? -1.371 8.017 -11.944 1.00 95.81 180 ALA A N 1
ATOM 1368 C CA . ALA A 1 180 ? -1.273 6.608 -11.553 1.00 95.81 180 ALA A CA 1
ATOM 1369 C C . ALA A 1 180 ? -1.519 5.656 -12.738 1.00 95.81 180 ALA A C 1
ATOM 1371 O O . ALA A 1 180 ? -0.795 4.674 -12.926 1.00 95.81 180 ALA A O 1
ATOM 1372 N N . ALA A 1 181 ? -2.502 5.971 -13.588 1.00 93.44 181 ALA A N 1
ATOM 1373 C CA . ALA A 1 181 ? -2.786 5.189 -14.786 1.00 93.44 181 ALA A CA 1
ATOM 1374 C C . ALA A 1 181 ? -1.638 5.253 -15.807 1.00 93.44 181 ALA A C 1
ATOM 1376 O O . ALA A 1 181 ? -1.259 4.217 -16.353 1.00 93.44 181 ALA A O 1
ATOM 1377 N N . ARG A 1 182 ? -1.065 6.441 -16.049 1.00 94.75 182 ARG A N 1
ATOM 1378 C CA . ARG A 1 182 ? 0.074 6.601 -16.965 1.00 94.75 182 ARG A CA 1
ATOM 1379 C C . ARG A 1 182 ? 1.347 5.951 -16.418 1.00 94.75 182 ARG A C 1
ATOM 1381 O O . ARG A 1 182 ? 2.081 5.350 -17.197 1.00 94.75 182 ARG A O 1
ATOM 1388 N N . PHE A 1 183 ? 1.575 6.010 -15.106 1.00 97.06 183 PHE A N 1
ATOM 1389 C CA . PHE A 1 183 ? 2.680 5.308 -14.451 1.00 97.06 183 PHE A CA 1
ATOM 1390 C C . PHE A 1 183 ? 2.557 3.799 -14.641 1.00 97.06 183 PHE A C 1
ATOM 1392 O O . PHE A 1 183 ? 3.502 3.157 -15.084 1.00 97.06 183 PHE A O 1
ATOM 1399 N N . SER A 1 184 ? 1.362 3.253 -14.422 1.00 96.06 184 SER A N 1
ATOM 1400 C CA . SER A 1 184 ? 1.080 1.839 -14.675 1.00 96.06 184 SER A CA 1
ATOM 1401 C C . SER A 1 184 ? 1.311 1.451 -16.142 1.00 96.06 184 SER A C 1
ATOM 1403 O O . SER A 1 184 ? 1.939 0.429 -16.407 1.00 96.06 184 SER A O 1
ATOM 1405 N N . ASP A 1 185 ? 0.854 2.279 -17.097 1.00 94.50 185 ASP A N 1
ATOM 1406 C CA . ASP A 1 185 ? 1.103 2.083 -18.537 1.00 94.50 185 ASP A CA 1
ATOM 1407 C C . ASP A 1 185 ? 2.615 2.003 -18.823 1.00 94.50 185 ASP A C 1
ATOM 1409 O O . ASP A 1 185 ? 3.069 1.099 -19.526 1.00 94.50 185 ASP A O 1
ATOM 1413 N N . ALA A 1 186 ? 3.388 2.940 -18.265 1.00 96.06 186 ALA A N 1
ATOM 1414 C CA . ALA A 1 186 ? 4.823 3.051 -18.493 1.00 96.06 186 ALA A CA 1
ATOM 1415 C C . ALA A 1 186 ? 5.608 1.889 -17.863 1.00 96.06 186 ALA A C 1
ATOM 1417 O O . ALA A 1 186 ? 6.420 1.271 -18.545 1.00 96.06 186 ALA A O 1
ATOM 1418 N N . VAL A 1 187 ? 5.318 1.531 -16.607 1.00 97.38 187 VAL A N 1
ATOM 1419 C CA . VAL A 1 187 ? 5.952 0.402 -15.900 1.00 97.38 187 VAL A CA 1
ATOM 1420 C C . VAL A 1 187 ? 5.721 -0.907 -16.654 1.00 97.38 187 VAL A C 1
ATOM 1422 O O . VAL A 1 187 ? 6.672 -1.637 -16.927 1.00 97.38 187 VAL A O 1
ATOM 1425 N N . LEU A 1 188 ? 4.477 -1.186 -17.056 1.00 95.88 188 LEU A N 1
ATOM 1426 C CA . LEU A 1 188 ? 4.153 -2.400 -17.810 1.00 95.88 188 LEU A CA 1
ATOM 1427 C C . LEU A 1 188 ? 4.782 -2.401 -19.206 1.00 95.88 188 LEU A C 1
ATOM 1429 O O . LEU A 1 188 ? 5.190 -3.452 -19.692 1.00 95.88 188 LEU A O 1
ATOM 1433 N N . SER A 1 189 ? 4.865 -1.240 -19.860 1.00 94.88 189 SER A N 1
ATOM 1434 C CA . SER A 1 189 ? 5.546 -1.105 -21.150 1.00 94.88 189 SER A CA 1
ATOM 1435 C C . SER A 1 189 ? 7.043 -1.396 -21.036 1.00 94.88 189 SER A C 1
ATOM 1437 O O . SER A 1 189 ? 7.573 -2.181 -21.820 1.00 94.88 189 SER A O 1
ATOM 1439 N N . VAL A 1 190 ? 7.719 -0.821 -20.037 1.00 95.38 190 VAL A N 1
ATOM 1440 C CA . VAL A 1 190 ? 9.141 -1.075 -19.764 1.00 95.38 190 VAL A CA 1
ATOM 1441 C C . VAL A 1 190 ? 9.373 -2.553 -19.445 1.00 95.38 190 VAL A C 1
ATOM 1443 O O . VAL A 1 190 ? 10.230 -3.168 -20.072 1.00 95.38 190 VAL A O 1
ATOM 1446 N N . GLY A 1 191 ? 8.569 -3.147 -18.557 1.00 94.69 191 GLY A N 1
ATOM 1447 C CA . GLY A 1 191 ? 8.693 -4.562 -18.196 1.00 94.69 191 GLY A CA 1
ATOM 1448 C C . GLY A 1 191 ? 8.488 -5.513 -19.379 1.00 94.69 191 GLY A C 1
ATOM 1449 O O . GLY A 1 191 ? 9.293 -6.419 -19.581 1.00 94.69 191 GLY A O 1
ATOM 1450 N N . ARG A 1 192 ? 7.467 -5.282 -20.222 1.00 94.44 192 ARG A N 1
ATOM 1451 C CA . ARG A 1 192 ? 7.256 -6.087 -21.441 1.00 94.44 192 ARG A CA 1
ATOM 1452 C C . ARG A 1 192 ? 8.431 -5.985 -22.407 1.00 94.44 192 ARG A C 1
ATOM 1454 O O . ARG A 1 192 ? 8.905 -7.010 -22.881 1.00 94.44 192 ARG A O 1
ATOM 1461 N N . ARG A 1 193 ? 8.915 -4.767 -22.677 1.00 94.12 193 ARG A N 1
ATOM 1462 C CA . ARG A 1 193 ? 10.052 -4.555 -23.587 1.00 94.12 193 ARG A CA 1
ATOM 1463 C C . ARG A 1 193 ? 11.335 -5.199 -23.059 1.00 94.12 193 ARG A C 1
ATOM 1465 O O . ARG A 1 193 ? 12.058 -5.812 -23.835 1.00 94.12 193 ARG A O 1
ATOM 1472 N N . ALA A 1 194 ? 11.578 -5.128 -21.750 1.00 92.75 194 ALA A N 1
ATOM 1473 C CA . ALA A 1 194 ? 12.703 -5.808 -21.112 1.00 92.75 194 ALA A CA 1
ATOM 1474 C C . ALA A 1 194 ? 12.599 -7.341 -21.232 1.00 92.75 194 ALA A C 1
ATOM 1476 O O . ALA A 1 194 ? 13.579 -7.992 -21.584 1.00 92.75 194 ALA A O 1
ATOM 1477 N N . LEU A 1 195 ? 11.413 -7.921 -21.016 1.00 90.38 195 LEU A N 1
ATOM 1478 C CA . LEU A 1 195 ? 11.195 -9.365 -21.156 1.00 90.38 195 LEU A CA 1
ATOM 1479 C C . LEU A 1 195 ? 11.354 -9.847 -22.607 1.00 90.38 195 LEU A C 1
ATOM 1481 O O . LEU A 1 195 ? 11.961 -10.891 -22.857 1.00 90.38 195 LEU A O 1
ATOM 1485 N N . GLU A 1 196 ? 10.819 -9.091 -23.569 1.00 91.06 196 GLU A N 1
ATOM 1486 C CA . GLU A 1 196 ? 10.998 -9.369 -24.998 1.00 91.06 196 GLU A CA 1
ATOM 1487 C C . GLU A 1 196 ? 12.480 -9.366 -25.379 1.00 91.06 196 GLU A C 1
ATOM 1489 O O . GLU A 1 196 ? 12.917 -10.238 -26.131 1.00 91.06 196 GLU A O 1
ATOM 1494 N N . TYR A 1 197 ? 13.254 -8.425 -24.833 1.00 88.81 197 TYR A N 1
ATOM 1495 C CA . TYR A 1 197 ? 14.698 -8.385 -25.021 1.00 88.81 197 TYR A CA 1
ATOM 1496 C C . TYR A 1 197 ? 15.385 -9.635 -24.460 1.00 88.81 197 TYR A C 1
ATOM 1498 O O . TYR A 1 197 ? 16.097 -10.312 -25.202 1.00 88.81 197 TYR A O 1
ATOM 1506 N N . THR A 1 198 ? 15.135 -9.990 -23.195 1.00 86.00 198 THR A N 1
ATOM 1507 C CA . THR A 1 198 ? 15.725 -11.187 -22.573 1.00 86.00 198 THR A CA 1
ATOM 1508 C C . THR A 1 198 ? 15.415 -12.442 -23.387 1.00 86.00 198 THR A C 1
ATOM 1510 O O . THR A 1 198 ? 16.317 -13.205 -23.713 1.00 86.00 198 THR A O 1
ATOM 1513 N N . THR A 1 199 ? 14.165 -12.594 -23.829 1.00 88.94 199 THR A N 1
ATOM 1514 C CA . THR A 1 199 ? 13.737 -13.741 -24.644 1.00 88.94 199 THR A CA 1
ATOM 1515 C C . THR A 1 199 ? 14.485 -13.817 -25.980 1.00 88.94 199 THR A C 1
ATOM 1517 O O . THR A 1 199 ? 14.862 -14.903 -26.418 1.00 88.94 199 THR A O 1
ATOM 1520 N N . ARG A 1 200 ? 14.707 -12.676 -26.651 1.00 89.62 200 ARG A N 1
ATOM 1521 C CA . ARG A 1 200 ? 15.482 -12.632 -27.905 1.00 89.62 200 ARG A CA 1
ATOM 1522 C C . ARG A 1 200 ? 16.943 -12.980 -27.663 1.00 89.62 200 ARG A C 1
ATOM 1524 O O . ARG A 1 200 ? 17.477 -13.814 -28.382 1.00 89.62 200 ARG A O 1
ATOM 1531 N N . ARG A 1 201 ? 17.555 -12.388 -26.637 1.00 87.81 201 ARG A N 1
ATOM 1532 C CA . ARG A 1 201 ? 18.952 -12.640 -26.272 1.00 87.81 201 ARG A CA 1
ATOM 1533 C C . ARG A 1 201 ? 19.195 -14.119 -25.977 1.00 87.81 201 ARG A C 1
ATOM 1535 O O . ARG A 1 201 ? 20.160 -14.682 -26.479 1.00 87.81 201 ARG A O 1
ATOM 1542 N N . ASP A 1 202 ? 18.312 -14.745 -25.205 1.00 86.50 202 ASP A N 1
ATOM 1543 C CA . ASP A 1 202 ? 18.462 -16.148 -24.816 1.00 86.50 202 ASP A CA 1
ATOM 1544 C C . ASP A 1 202 ? 18.265 -17.090 -26.020 1.00 86.50 202 ASP A C 1
ATOM 1546 O O . ASP A 1 202 ? 18.980 -18.083 -26.159 1.00 86.50 202 ASP A O 1
ATOM 1550 N N . ARG A 1 203 ? 17.362 -16.746 -26.952 1.00 90.94 203 ARG A N 1
ATOM 1551 C CA . ARG A 1 203 ? 17.213 -17.469 -28.225 1.00 90.94 203 ARG A CA 1
ATOM 1552 C C . ARG A 1 203 ? 18.468 -17.352 -29.091 1.00 90.94 203 ARG A C 1
ATOM 1554 O O . ARG A 1 203 ? 18.975 -18.362 -29.566 1.00 90.94 203 ARG A O 1
ATOM 1561 N N . ASP A 1 204 ? 18.977 -16.136 -29.265 1.00 88.69 204 ASP A N 1
ATOM 1562 C CA . ASP A 1 204 ? 20.147 -15.878 -30.104 1.00 88.69 204 ASP A CA 1
ATOM 1563 C C . ASP A 1 204 ? 21.420 -16.517 -29.500 1.00 88.69 204 ASP A C 1
ATOM 1565 O O . ASP A 1 204 ? 22.310 -16.947 -30.235 1.00 88.69 204 ASP A O 1
ATOM 1569 N N . ALA A 1 205 ? 21.502 -16.636 -28.168 1.00 84.81 205 ALA A N 1
ATOM 1570 C CA . ALA A 1 205 ? 22.557 -17.380 -27.477 1.00 84.81 205 ALA A CA 1
ATOM 1571 C C . ALA A 1 205 ? 22.460 -18.894 -27.730 1.00 84.81 205 ALA A C 1
ATOM 1573 O O . ALA A 1 205 ? 23.464 -19.513 -28.082 1.00 84.81 205 ALA A O 1
ATOM 1574 N N . GLY A 1 206 ? 21.260 -19.475 -27.632 1.00 85.62 206 GLY A N 1
ATOM 1575 C CA . GLY A 1 206 ? 21.041 -20.896 -27.919 1.00 85.62 206 GLY A CA 1
ATOM 1576 C C . GLY A 1 206 ? 21.314 -21.272 -29.381 1.00 85.62 206 GLY A C 1
ATOM 1577 O O . GLY A 1 206 ? 21.824 -22.358 -29.655 1.00 85.62 206 GLY A O 1
ATOM 1578 N N . ASP A 1 207 ? 21.032 -20.375 -30.329 1.00 83.94 207 ASP A N 1
ATOM 1579 C CA . ASP A 1 207 ? 21.349 -20.590 -31.746 1.00 83.94 207 ASP A CA 1
ATOM 1580 C C . ASP A 1 207 ? 22.866 -20.521 -32.011 1.00 83.94 207 ASP A C 1
ATOM 1582 O O . ASP A 1 207 ? 23.399 -21.303 -32.802 1.00 83.94 207 ASP A O 1
ATOM 1586 N N . ARG A 1 208 ? 23.596 -19.641 -31.308 1.00 78.50 208 ARG A N 1
ATOM 1587 C CA . ARG A 1 208 ? 25.067 -19.582 -31.381 1.00 78.50 208 ARG A CA 1
ATOM 1588 C C . ARG A 1 208 ? 25.733 -20.811 -30.782 1.00 78.50 208 ARG A C 1
ATOM 1590 O O . ARG A 1 208 ? 26.704 -21.284 -31.358 1.00 78.50 208 ARG A O 1
ATOM 1597 N N . GLU A 1 209 ? 25.224 -21.333 -29.671 1.00 76.94 209 GLU A N 1
ATOM 1598 C CA . GLU A 1 209 ? 25.762 -22.543 -29.040 1.00 76.94 209 GLU A CA 1
ATOM 1599 C C . GLU A 1 209 ? 25.611 -23.761 -29.965 1.00 76.94 209 GLU A C 1
ATOM 1601 O O . GLU A 1 209 ? 26.582 -24.476 -30.198 1.00 76.94 209 GLU A O 1
ATOM 1606 N N . LYS A 1 210 ? 24.456 -23.900 -30.634 1.00 76.38 210 LYS A N 1
ATOM 1607 C CA . LYS A 1 210 ? 24.249 -24.920 -31.681 1.00 76.38 210 LYS A CA 1
ATOM 1608 C C . LYS A 1 210 ? 25.166 -24.745 -32.894 1.00 76.38 210 LYS A C 1
ATOM 1610 O O . LYS A 1 210 ? 25.603 -25.729 -33.472 1.00 76.38 210 LYS A O 1
ATOM 1615 N N . THR A 1 211 ? 25.460 -23.504 -33.285 1.00 70.12 211 THR A N 1
ATOM 1616 C CA . THR A 1 211 ? 26.340 -23.218 -34.435 1.00 70.12 211 THR A CA 1
ATOM 1617 C C . THR A 1 211 ? 27.823 -23.430 -34.087 1.00 70.12 211 THR A C 1
ATOM 1619 O O . THR A 1 211 ? 28.613 -23.840 -34.932 1.00 70.12 211 THR A O 1
ATOM 1622 N N . LEU A 1 212 ? 28.218 -23.192 -32.831 1.00 61.72 212 LEU A N 1
ATOM 1623 C CA . LEU A 1 212 ? 29.582 -23.415 -32.335 1.00 61.72 212 LEU A CA 1
ATOM 1624 C C . LEU A 1 212 ? 29.917 -24.906 -32.182 1.00 61.72 212 LEU A C 1
ATOM 1626 O O . LEU A 1 212 ? 31.075 -25.277 -32.380 1.00 61.72 212 LEU A O 1
ATOM 1630 N N . GLU A 1 213 ? 28.924 -25.763 -31.924 1.00 60.03 213 GLU A N 1
ATOM 1631 C CA . GLU A 1 213 ? 29.084 -27.222 -32.037 1.00 60.03 213 GLU A CA 1
ATOM 1632 C C . GLU A 1 213 ? 29.365 -27.685 -33.485 1.00 60.03 213 GLU A C 1
ATOM 1634 O O . GLU A 1 213 ? 29.912 -28.770 -33.680 1.00 60.03 213 GLU A O 1
ATOM 1639 N N . GLU A 1 214 ? 29.098 -26.846 -34.499 1.00 57.69 214 GLU A N 1
ATOM 1640 C CA . GLU A 1 214 ? 29.347 -27.134 -35.923 1.00 57.69 214 GLU A CA 1
ATOM 1641 C C . GLU A 1 214 ? 30.594 -26.440 -36.527 1.00 57.69 214 GLU A C 1
ATOM 1643 O O . GLU A 1 214 ? 30.886 -26.619 -37.709 1.00 57.69 214 GLU A O 1
ATOM 1648 N N . GLY A 1 215 ? 31.430 -25.763 -35.725 1.00 51.56 215 GLY A N 1
ATOM 1649 C CA . GLY A 1 215 ? 32.843 -25.539 -36.085 1.00 51.56 215 GLY A CA 1
ATOM 1650 C C . GLY A 1 215 ? 33.261 -24.186 -36.688 1.00 51.56 215 GLY A C 1
ATOM 1651 O O . GLY A 1 215 ? 34.167 -24.164 -37.521 1.00 51.56 215 GLY A O 1
ATOM 1652 N N . GLU A 1 216 ? 32.731 -23.048 -36.225 1.00 52.91 216 GLU A N 1
ATOM 1653 C CA . GLU A 1 216 ? 33.282 -21.717 -36.565 1.00 52.91 216 GLU A CA 1
ATOM 1654 C C . GLU A 1 216 ? 33.604 -20.836 -35.345 1.00 52.91 216 GLU A C 1
ATOM 1656 O O . GLU A 1 216 ? 32.922 -20.857 -34.328 1.00 52.91 216 GLU A O 1
ATOM 1661 N N . LYS A 1 217 ? 34.688 -20.050 -35.437 1.00 53.25 217 LYS A N 1
ATOM 1662 C CA . LYS A 1 217 ? 35.242 -19.226 -34.342 1.00 53.25 217 LYS A CA 1
ATOM 1663 C C . LYS A 1 217 ? 34.357 -18.009 -34.000 1.00 53.25 217 LYS A C 1
ATOM 1665 O O . LYS A 1 217 ? 33.837 -17.371 -34.913 1.00 53.25 217 LYS A O 1
ATOM 1670 N N . PRO A 1 218 ? 34.260 -17.602 -32.716 1.00 48.69 218 PRO A N 1
ATOM 1671 C CA . PRO A 1 218 ? 33.322 -16.569 -32.279 1.00 48.69 218 PRO A CA 1
ATOM 1672 C C . PRO A 1 218 ? 33.799 -15.140 -32.589 1.00 48.69 218 PRO A C 1
ATOM 1674 O O . PRO A 1 218 ? 34.935 -14.767 -32.294 1.00 48.69 218 PRO A O 1
ATOM 1677 N N . ALA A 1 219 ? 32.889 -14.319 -33.125 1.00 44.84 219 ALA A N 1
ATOM 1678 C CA . ALA A 1 219 ? 33.028 -12.866 -33.216 1.00 44.84 219 ALA A CA 1
ATOM 1679 C C . ALA A 1 219 ? 32.632 -12.194 -31.886 1.00 44.84 219 ALA A C 1
ATOM 1681 O O . ALA A 1 219 ? 31.645 -12.566 -31.249 1.00 44.84 219 ALA A O 1
ATOM 1682 N N . THR A 1 220 ? 33.405 -11.192 -31.475 1.00 42.25 220 THR A N 1
ATOM 1683 C CA . THR A 1 220 ? 33.268 -10.455 -30.213 1.00 42.25 220 THR A CA 1
ATOM 1684 C C . THR A 1 220 ? 32.018 -9.566 -30.201 1.00 42.25 220 THR A C 1
ATOM 1686 O O . THR A 1 220 ? 31.886 -8.652 -31.012 1.00 42.25 220 THR A O 1
ATOM 1689 N N . SER A 1 221 ? 31.082 -9.809 -29.274 1.00 41.47 221 SER A N 1
ATOM 1690 C CA . SER A 1 221 ? 29.932 -8.919 -29.053 1.00 41.47 221 SER A CA 1
ATOM 1691 C C . SER A 1 221 ? 30.311 -7.742 -28.154 1.00 41.47 221 SER A C 1
ATOM 1693 O O . SER A 1 221 ? 30.933 -7.938 -27.110 1.00 41.47 221 SER A O 1
ATOM 1695 N N . SER A 1 222 ? 29.884 -6.533 -28.520 1.00 40.00 222 SER A N 1
ATOM 1696 C CA . SER A 1 222 ? 30.002 -5.327 -27.696 1.00 40.00 222 SER A CA 1
ATOM 1697 C C . SER A 1 222 ? 29.041 -5.398 -26.504 1.00 40.00 222 SER A C 1
ATOM 1699 O O . SER A 1 222 ? 27.884 -4.996 -26.612 1.00 40.00 222 SER A O 1
ATOM 1701 N N . HIS A 1 223 ? 29.502 -5.947 -25.385 1.00 40.00 223 HIS A N 1
ATOM 1702 C CA . HIS A 1 223 ? 28.753 -5.956 -24.132 1.00 40.00 223 HIS A CA 1
ATOM 1703 C C . HIS A 1 223 ? 28.897 -4.587 -23.454 1.00 40.00 223 HIS A C 1
ATOM 1705 O O . HIS A 1 223 ? 30.015 -4.073 -23.351 1.00 40.00 223 HIS A O 1
ATOM 1711 N N . VAL A 1 224 ? 27.803 -3.982 -22.982 1.00 39.97 224 VAL A N 1
ATOM 1712 C CA . VAL A 1 224 ? 27.904 -2.793 -22.128 1.00 39.97 224 VAL A CA 1
ATOM 1713 C C . VAL A 1 224 ? 28.293 -3.266 -20.729 1.00 39.97 224 VAL A C 1
ATOM 1715 O O . VAL A 1 224 ? 27.533 -3.961 -20.054 1.00 39.97 224 VAL A O 1
ATOM 1718 N N . THR A 1 225 ? 29.496 -2.913 -20.283 1.00 33.19 225 THR A N 1
ATOM 1719 C CA . THR A 1 225 ? 29.931 -3.151 -18.903 1.00 33.19 225 THR A CA 1
ATOM 1720 C C . THR A 1 225 ? 29.333 -2.066 -18.012 1.00 33.19 225 THR A C 1
ATOM 1722 O O . THR A 1 225 ? 29.845 -0.951 -17.946 1.00 33.19 225 THR A O 1
ATOM 1725 N N . ILE A 1 226 ? 28.227 -2.373 -17.335 1.00 37.62 226 ILE A N 1
ATOM 1726 C CA . ILE A 1 226 ? 27.623 -1.471 -16.348 1.00 37.62 226 ILE A CA 1
ATOM 1727 C C . ILE A 1 226 ? 28.302 -1.736 -15.004 1.00 37.62 226 ILE A C 1
ATOM 1729 O O . ILE A 1 226 ? 27.934 -2.657 -14.278 1.00 37.62 226 ILE A O 1
ATOM 1733 N N . ALA A 1 227 ? 29.318 -0.938 -14.681 1.00 30.80 227 ALA A N 1
ATOM 1734 C CA . ALA A 1 227 ? 29.900 -0.927 -13.347 1.00 30.80 227 ALA A CA 1
ATOM 1735 C C . ALA A 1 227 ? 28.943 -0.187 -12.398 1.00 30.80 227 ALA A C 1
ATOM 1737 O O . ALA A 1 227 ? 28.899 1.041 -12.375 1.00 30.80 227 ALA A O 1
ATOM 1738 N N . VAL A 1 228 ? 28.146 -0.934 -11.630 1.00 33.72 228 VAL A N 1
ATOM 1739 C CA . VAL A 1 228 ? 27.414 -0.373 -10.489 1.00 33.72 228 VAL A CA 1
ATOM 1740 C C . VAL A 1 228 ? 28.408 -0.285 -9.338 1.00 33.72 228 VAL A C 1
ATOM 1742 O O . VAL A 1 228 ? 28.743 -1.291 -8.720 1.00 33.72 228 VAL A O 1
ATOM 1745 N N . GLN A 1 229 ? 28.940 0.910 -9.100 1.00 29.88 229 GLN A N 1
ATOM 1746 C CA . GLN A 1 229 ? 29.842 1.150 -7.983 1.00 29.88 229 GLN A CA 1
ATOM 1747 C C . GLN A 1 229 ? 29.014 1.168 -6.693 1.00 29.88 229 GLN A C 1
ATOM 1749 O O . GLN A 1 229 ? 28.357 2.157 -6.376 1.00 29.88 229 GLN A O 1
ATOM 1754 N N . GLU A 1 230 ? 28.999 0.049 -5.968 1.00 30.19 230 GLU A N 1
ATOM 1755 C CA . GLU A 1 230 ? 28.516 0.032 -4.590 1.00 30.19 230 GLU A CA 1
ATOM 1756 C C . GLU A 1 230 ? 29.425 0.941 -3.761 1.00 30.19 230 GLU A C 1
ATOM 1758 O O . GLU A 1 230 ? 30.634 0.725 -3.666 1.00 30.19 230 GLU A O 1
ATOM 1763 N N . SER A 1 231 ? 28.855 1.991 -3.173 1.00 29.89 231 SER A N 1
ATOM 1764 C CA . SER A 1 231 ? 29.549 2.831 -2.205 1.00 29.89 231 SER A CA 1
ATOM 1765 C C . SER A 1 231 ? 29.754 2.034 -0.914 1.00 29.89 231 SER A C 1
ATOM 1767 O O . SER A 1 231 ? 28.941 2.113 0.009 1.00 29.89 231 SER A O 1
ATOM 1769 N N . GLN A 1 232 ? 30.815 1.231 -0.860 1.00 32.06 232 GLN A N 1
ATOM 1770 C CA . GLN A 1 232 ? 31.306 0.665 0.389 1.00 32.06 232 GLN A CA 1
ATOM 1771 C C . GLN A 1 232 ? 32.115 1.719 1.147 1.00 32.06 232 GLN A C 1
ATOM 1773 O O . GLN A 1 232 ? 32.946 2.434 0.586 1.00 32.06 232 GLN A O 1
ATOM 1778 N N . LEU A 1 233 ? 31.804 1.819 2.438 1.00 35.09 233 LEU A N 1
ATOM 1779 C CA . LEU A 1 233 ? 32.546 2.576 3.436 1.00 35.09 233 LEU A CA 1
ATOM 1780 C C . LEU A 1 233 ? 34.017 2.142 3.421 1.00 35.09 233 LEU A C 1
ATOM 1782 O O . LEU A 1 233 ? 34.318 0.952 3.397 1.00 35.09 233 LEU A O 1
ATOM 1786 N N . GLN A 1 234 ? 34.901 3.138 3.419 1.00 30.14 234 GLN A N 1
ATOM 1787 C CA . GLN A 1 234 ? 36.347 2.979 3.513 1.00 30.14 234 GLN A CA 1
ATOM 1788 C C . GLN A 1 234 ? 36.725 2.253 4.807 1.00 30.14 234 GLN A C 1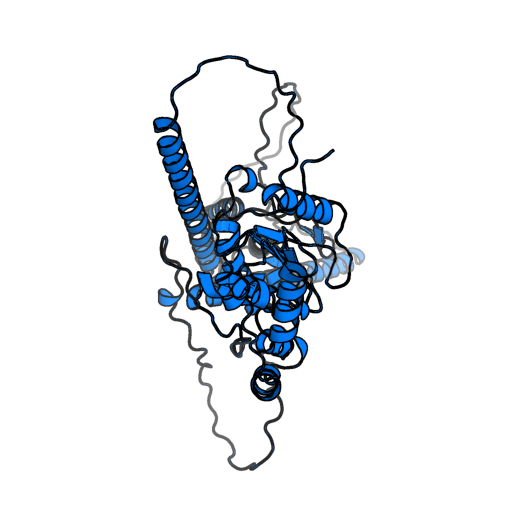
ATOM 1790 O O . GLN A 1 234 ? 36.439 2.761 5.887 1.00 30.14 234 GLN A O 1
ATOM 1795 N N . ASP A 1 235 ? 37.439 1.138 4.676 1.00 31.16 235 ASP A N 1
ATOM 1796 C CA . ASP A 1 235 ? 38.430 0.712 5.660 1.00 31.16 235 ASP A CA 1
ATOM 1797 C C . ASP A 1 235 ? 39.795 0.704 4.962 1.00 31.16 235 ASP A C 1
ATOM 1799 O O . ASP A 1 235 ? 39.994 0.077 3.918 1.00 31.16 235 ASP A O 1
ATOM 1803 N N . GLU A 1 236 ? 40.716 1.483 5.519 1.00 40.06 236 GLU A N 1
ATOM 1804 C CA . GLU A 1 236 ? 42.108 1.573 5.101 1.00 40.06 236 GLU A CA 1
ATOM 1805 C C . GLU A 1 236 ? 42.832 0.255 5.405 1.00 40.06 236 GLU A C 1
ATOM 1807 O O . GLU A 1 236 ? 42.800 -0.210 6.541 1.00 40.06 236 GLU A O 1
ATOM 1812 N N . ASN A 1 237 ? 43.532 -0.318 4.420 1.00 32.25 237 ASN A N 1
ATOM 1813 C CA . ASN A 1 237 ? 44.871 -0.887 4.611 1.00 32.25 237 ASN A CA 1
ATOM 1814 C C . ASN A 1 237 ? 45.530 -1.238 3.268 1.00 32.25 237 ASN A C 1
ATOM 1816 O O . ASN A 1 237 ? 44.921 -1.812 2.368 1.00 32.25 237 ASN A O 1
ATOM 1820 N N . ALA A 1 238 ? 46.798 -0.850 3.156 1.00 34.81 238 ALA A N 1
ATOM 1821 C CA . ALA A 1 238 ? 47.651 -0.948 1.979 1.00 34.81 238 ALA A CA 1
ATOM 1822 C C . ALA A 1 238 ? 48.262 -2.348 1.778 1.00 34.81 238 ALA A C 1
ATOM 1824 O O . ALA A 1 238 ? 48.577 -3.015 2.761 1.00 34.81 238 ALA A O 1
ATOM 1825 N N . ALA A 1 239 ? 48.514 -2.732 0.517 1.00 32.75 239 ALA A N 1
ATOM 1826 C CA . ALA A 1 239 ? 49.849 -3.071 -0.015 1.00 32.75 239 ALA A CA 1
ATOM 1827 C C . ALA A 1 239 ? 49.777 -3.680 -1.437 1.00 32.75 239 ALA A C 1
ATOM 1829 O O . ALA A 1 239 ? 49.076 -4.660 -1.669 1.00 32.75 239 ALA A O 1
ATOM 1830 N N . ASP A 1 240 ? 50.535 -3.064 -2.350 1.00 32.19 240 ASP A N 1
ATOM 1831 C CA . ASP A 1 240 ? 51.272 -3.590 -3.512 1.00 32.19 240 ASP A CA 1
ATOM 1832 C C . ASP A 1 240 ? 50.793 -4.840 -4.277 1.00 32.19 240 ASP A C 1
ATOM 1834 O O . ASP A 1 240 ? 50.944 -5.971 -3.821 1.00 32.19 240 ASP A O 1
ATOM 1838 N N . SER A 1 241 ? 50.475 -4.646 -5.566 1.00 33.91 241 SER A N 1
ATOM 1839 C CA . SER A 1 241 ? 51.221 -5.322 -6.643 1.00 33.91 241 SER A CA 1
ATOM 1840 C C . SER A 1 241 ? 50.968 -4.679 -8.012 1.00 33.91 241 SER A C 1
ATOM 1842 O O . SER A 1 241 ? 49.832 -4.582 -8.477 1.00 33.91 241 SER A O 1
ATOM 1844 N N . GLU A 1 242 ? 52.050 -4.249 -8.657 1.00 35.31 242 GLU A N 1
ATOM 1845 C CA . GLU A 1 242 ? 52.113 -3.817 -10.053 1.00 35.31 242 GLU A CA 1
ATOM 1846 C C . GLU A 1 242 ? 52.028 -5.014 -11.015 1.00 35.31 242 GLU A C 1
ATOM 1848 O O . GLU A 1 242 ? 52.716 -6.011 -10.808 1.00 35.31 242 GLU A O 1
ATOM 1853 N N . GLN A 1 243 ? 51.283 -4.870 -12.120 1.00 29.84 243 GLN A N 1
ATOM 1854 C CA . GLN A 1 243 ? 51.693 -5.305 -13.469 1.00 29.84 243 GLN A CA 1
ATOM 1855 C C . GLN A 1 243 ? 50.721 -4.759 -14.543 1.00 29.84 243 GLN A C 1
ATOM 1857 O O . GLN A 1 243 ? 49.574 -5.179 -14.667 1.00 29.84 243 GLN A O 1
ATOM 1862 N N . HIS A 1 244 ? 51.210 -3.786 -15.318 1.00 26.86 244 HIS A N 1
ATOM 1863 C CA . HIS A 1 244 ? 50.689 -3.301 -16.613 1.00 26.86 244 HIS A CA 1
ATOM 1864 C C . HIS A 1 244 ? 51.058 -4.286 -17.761 1.00 26.86 244 HIS A C 1
ATOM 1866 O O . HIS A 1 244 ? 51.786 -5.238 -17.476 1.00 26.86 244 HIS A O 1
ATOM 1872 N N . PRO A 1 245 ? 50.784 -4.046 -19.075 1.00 43.03 245 PRO A N 1
ATOM 1873 C CA . PRO A 1 245 ? 49.834 -3.154 -19.783 1.00 43.03 245 PRO A CA 1
ATOM 1874 C C . PRO A 1 245 ? 49.065 -3.872 -20.934 1.00 43.03 245 PRO A C 1
ATOM 1876 O O . PRO A 1 245 ? 49.488 -4.924 -21.385 1.00 43.03 245 PRO A O 1
ATOM 1879 N N . MET A 1 246 ? 48.020 -3.264 -21.519 1.00 22.59 246 MET A N 1
ATOM 1880 C CA . MET A 1 246 ? 47.776 -3.265 -22.987 1.00 22.59 246 MET A CA 1
ATOM 1881 C C . MET A 1 246 ? 46.640 -2.286 -23.339 1.00 22.59 246 MET A C 1
ATOM 1883 O O . MET A 1 246 ? 45.472 -2.653 -23.412 1.00 22.59 246 MET A O 1
ATOM 1887 N N . LEU A 1 247 ? 46.998 -1.025 -23.585 1.00 27.81 247 LEU A N 1
ATOM 1888 C CA . LEU A 1 247 ? 46.175 -0.065 -24.323 1.00 27.81 247 LEU A CA 1
ATOM 1889 C C . LEU A 1 247 ? 47.059 0.562 -25.401 1.00 27.81 247 LEU A C 1
ATOM 1891 O O . LEU A 1 247 ? 47.951 1.351 -25.098 1.00 27.81 247 LEU A O 1
ATOM 1895 N N . SER A 1 248 ? 46.821 0.192 -26.658 1.00 26.42 248 SER A N 1
ATOM 1896 C CA . SER A 1 248 ? 47.266 0.952 -27.823 1.00 26.42 248 SER A CA 1
ATOM 1897 C C . SER A 1 248 ? 46.116 1.856 -28.258 1.00 26.42 248 SER A C 1
ATOM 1899 O O . SER A 1 248 ? 45.118 1.395 -28.809 1.00 26.42 248 SER A O 1
ATOM 1901 N N . THR A 1 249 ? 46.251 3.144 -27.974 1.00 32.72 249 THR A N 1
ATOM 1902 C CA . THR A 1 249 ? 45.483 4.222 -28.595 1.00 32.72 249 THR A CA 1
ATOM 1903 C C . THR A 1 249 ? 45.985 4.445 -30.015 1.00 32.72 249 THR A C 1
ATOM 1905 O O . THR A 1 249 ? 47.156 4.778 -30.185 1.00 32.72 249 THR A O 1
ATOM 1908 N N . ASP A 1 250 ? 45.102 4.338 -31.006 1.00 29.39 250 ASP A N 1
ATOM 1909 C CA . ASP A 1 250 ? 45.317 4.946 -32.319 1.00 29.39 250 ASP A CA 1
ATOM 1910 C C . ASP A 1 250 ? 44.067 5.766 -32.703 1.00 29.39 250 ASP A C 1
ATOM 1912 O O . ASP A 1 250 ? 42.961 5.215 -32.705 1.00 29.39 250 ASP A O 1
ATOM 1916 N N . PRO A 1 251 ? 44.186 7.086 -32.950 1.00 45.28 251 PRO A N 1
ATOM 1917 C CA . PRO A 1 251 ? 43.068 7.944 -33.302 1.00 45.28 251 PRO A CA 1
ATOM 1918 C C . PRO A 1 251 ? 43.049 8.188 -34.815 1.00 45.28 251 PRO A C 1
ATOM 1920 O O . PRO A 1 251 ? 43.837 8.971 -35.341 1.00 45.28 251 PRO A O 1
ATOM 1923 N N . THR A 1 252 ? 42.094 7.595 -35.531 1.00 35.88 252 THR A N 1
ATOM 1924 C CA . THR A 1 252 ? 41.742 8.063 -36.880 1.00 35.88 252 THR A CA 1
ATOM 1925 C C . THR A 1 252 ? 40.226 8.167 -37.077 1.00 35.88 252 THR A C 1
ATOM 1927 O O . THR A 1 252 ? 39.444 7.380 -36.560 1.00 35.88 252 THR A O 1
ATOM 1930 N N . ALA A 1 253 ? 39.856 9.250 -37.764 1.00 38.25 253 ALA A N 1
ATOM 1931 C CA . ALA A 1 253 ? 38.571 9.947 -37.870 1.00 38.25 253 ALA A CA 1
ATOM 1932 C C . ALA A 1 253 ? 37.295 9.114 -38.182 1.00 38.25 253 ALA A C 1
ATOM 1934 O O . ALA A 1 253 ? 37.375 8.001 -38.700 1.00 38.25 253 ALA A O 1
ATOM 1935 N N . PRO A 1 254 ? 36.095 9.677 -37.9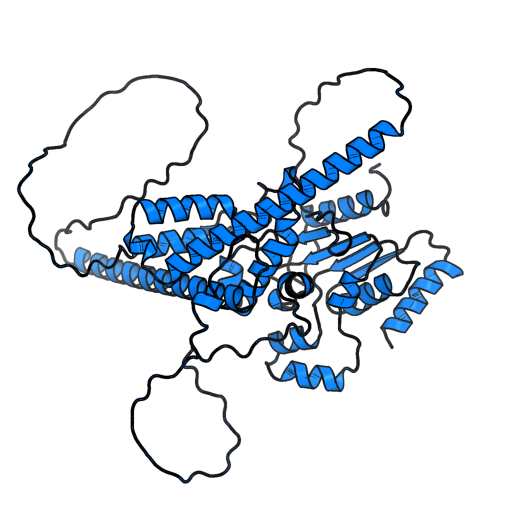05 1.00 44.19 254 PRO A N 1
ATOM 1936 C CA . PRO A 1 254 ? 34.854 8.922 -37.777 1.00 44.19 254 PRO A CA 1
ATOM 1937 C C . PRO A 1 254 ? 34.170 8.663 -39.122 1.00 44.19 254 PRO A C 1
ATOM 1939 O O . PRO A 1 254 ? 33.967 9.567 -39.934 1.00 44.19 254 PRO A O 1
ATOM 1942 N N . ILE A 1 255 ? 33.711 7.428 -39.307 1.00 38.00 255 ILE A N 1
ATOM 1943 C CA . ILE A 1 255 ? 32.694 7.094 -40.305 1.00 38.00 255 ILE A CA 1
ATOM 1944 C C . ILE A 1 255 ? 31.341 7.550 -39.731 1.00 38.00 255 ILE A C 1
ATOM 1946 O O . ILE A 1 255 ? 31.020 7.176 -38.599 1.00 38.00 255 ILE A O 1
ATOM 1950 N N . PRO A 1 256 ? 30.522 8.340 -40.452 1.00 39.66 256 PRO A N 1
ATOM 1951 C CA . PRO A 1 256 ? 29.211 8.740 -39.968 1.00 39.66 256 PRO A CA 1
ATOM 1952 C C . PRO A 1 256 ? 28.261 7.555 -40.124 1.00 39.66 256 PRO A C 1
ATOM 1954 O O . PRO A 1 256 ? 27.566 7.408 -41.130 1.00 39.66 256 PRO A O 1
ATOM 1957 N N . ILE A 1 257 ? 28.239 6.683 -39.119 1.00 35.59 257 ILE A N 1
ATOM 1958 C CA . ILE A 1 257 ? 27.208 5.664 -39.007 1.00 35.59 257 ILE A CA 1
ATOM 1959 C C . ILE A 1 257 ? 25.918 6.408 -38.663 1.00 35.59 257 ILE A C 1
ATOM 1961 O O . ILE A 1 257 ? 25.672 6.802 -37.525 1.00 35.59 257 ILE A O 1
ATOM 1965 N N . THR A 1 258 ? 25.071 6.609 -39.668 1.00 35.00 258 THR A N 1
ATOM 1966 C CA . THR A 1 258 ? 23.653 6.938 -39.488 1.00 35.00 258 THR A CA 1
ATOM 1967 C C . THR A 1 258 ? 22.924 5.679 -39.009 1.00 35.00 258 THR A C 1
ATOM 1969 O O . THR A 1 258 ? 21.984 5.191 -39.625 1.00 35.00 258 THR A O 1
ATOM 1972 N N . THR A 1 259 ? 23.376 5.110 -37.890 1.00 35.38 259 THR A N 1
ATOM 1973 C CA . THR A 1 259 ? 22.570 4.187 -37.103 1.00 35.38 259 THR A CA 1
ATOM 1974 C C . THR A 1 259 ? 21.519 5.047 -36.448 1.00 35.38 259 THR A C 1
ATOM 1976 O O . THR A 1 259 ? 21.821 5.937 -35.655 1.00 35.38 259 THR A O 1
ATOM 1979 N N . THR A 1 260 ? 20.271 4.805 -36.817 1.00 40.53 260 THR A N 1
ATOM 1980 C CA . THR A 1 260 ? 19.108 5.168 -36.019 1.00 40.53 260 THR A CA 1
ATOM 1981 C C . THR A 1 260 ? 19.367 4.574 -34.633 1.00 40.53 260 THR A C 1
ATOM 1983 O O . THR A 1 260 ? 19.212 3.373 -34.442 1.00 40.53 260 THR A O 1
ATOM 1986 N N . ALA A 1 261 ? 19.934 5.375 -33.727 1.00 41.03 261 ALA A N 1
ATOM 1987 C CA . ALA A 1 261 ? 20.526 4.907 -32.480 1.00 41.03 261 ALA A CA 1
ATOM 1988 C C . ALA A 1 261 ? 19.411 4.538 -31.498 1.00 41.03 261 ALA A C 1
ATOM 1990 O O . ALA A 1 261 ? 19.071 5.300 -30.595 1.00 41.03 261 ALA A O 1
ATOM 1991 N N . ALA A 1 262 ? 18.797 3.377 -31.719 1.00 54.75 262 ALA A N 1
ATOM 1992 C CA . ALA A 1 262 ? 18.106 2.667 -30.662 1.00 54.75 262 ALA A CA 1
ATOM 1993 C C . ALA A 1 262 ? 19.117 2.499 -29.521 1.00 54.75 262 ALA A C 1
ATOM 1995 O O . ALA A 1 262 ? 20.247 2.058 -29.745 1.00 54.75 262 ALA A O 1
ATOM 1996 N N . PHE A 1 263 ? 18.759 2.959 -28.326 1.00 67.12 263 PHE A N 1
ATOM 1997 C CA . PHE A 1 263 ? 19.617 2.792 -27.161 1.00 67.12 263 PHE A CA 1
ATOM 1998 C C . PHE A 1 263 ? 19.743 1.295 -26.836 1.00 67.12 263 PHE A C 1
ATOM 2000 O O . PHE A 1 263 ? 18.826 0.541 -27.163 1.00 67.12 263 PHE A O 1
ATOM 2007 N N . PRO A 1 264 ? 20.858 0.848 -26.230 1.00 79.25 264 PRO A N 1
ATOM 2008 C CA . PRO A 1 264 ? 21.097 -0.572 -26.003 1.00 79.25 264 PRO A CA 1
ATOM 2009 C C . PRO A 1 264 ? 19.948 -1.215 -25.224 1.00 79.25 264 PRO A C 1
ATOM 2011 O O . PRO A 1 264 ? 19.600 -0.744 -24.140 1.00 79.25 264 PRO A O 1
ATOM 2014 N N . ASP A 1 265 ? 19.388 -2.306 -25.747 1.00 81.38 265 ASP A N 1
ATOM 2015 C CA . ASP A 1 265 ? 18.299 -3.039 -25.092 1.00 81.38 265 ASP A CA 1
ATOM 2016 C C . ASP A 1 265 ? 18.707 -3.560 -23.690 1.00 81.38 265 ASP A C 1
ATOM 2018 O O . ASP A 1 265 ? 17.868 -3.733 -22.806 1.00 81.38 265 ASP A O 1
ATOM 2022 N N . GLU A 1 266 ? 20.010 -3.713 -23.428 1.00 85.31 266 GLU A N 1
ATOM 2023 C CA . GLU A 1 266 ? 20.576 -3.988 -22.098 1.00 85.31 266 GLU A CA 1
ATOM 2024 C C . GLU A 1 266 ? 20.179 -2.931 -21.053 1.00 85.31 266 GLU A C 1
ATOM 2026 O O . GLU A 1 266 ? 19.891 -3.266 -19.902 1.00 85.31 266 GLU A O 1
ATOM 2031 N N . LEU A 1 267 ? 20.080 -1.658 -21.453 1.00 89.94 267 LEU A N 1
ATOM 2032 C CA . LEU A 1 267 ? 19.645 -0.580 -20.564 1.00 89.94 267 LEU A CA 1
ATOM 2033 C C . LEU A 1 267 ? 18.164 -0.715 -20.192 1.00 89.94 267 LEU A C 1
ATOM 2035 O O . LEU A 1 267 ? 17.794 -0.345 -19.079 1.00 89.94 267 LEU A O 1
ATOM 2039 N N . LEU A 1 268 ? 17.313 -1.282 -21.063 1.00 90.88 268 LEU A N 1
ATOM 2040 C CA . LEU A 1 268 ? 15.912 -1.566 -20.713 1.00 90.88 268 LEU A CA 1
ATOM 2041 C C . LEU A 1 268 ? 15.822 -2.569 -19.570 1.00 90.88 268 LEU A C 1
ATOM 2043 O O . LEU A 1 268 ? 15.037 -2.367 -18.644 1.00 90.88 268 LEU A O 1
ATOM 2047 N N . ALA A 1 269 ? 16.633 -3.627 -19.621 1.00 90.69 269 ALA A N 1
ATOM 2048 C CA . ALA A 1 269 ? 16.681 -4.628 -18.563 1.00 90.69 269 ALA A CA 1
ATOM 2049 C C . ALA A 1 269 ? 17.144 -4.014 -17.234 1.00 90.69 269 ALA A C 1
ATOM 2051 O O . ALA A 1 269 ? 16.565 -4.304 -16.188 1.00 90.69 269 ALA A O 1
ATOM 2052 N N . VAL A 1 270 ? 18.127 -3.109 -17.273 1.00 92.94 270 VAL A N 1
ATOM 2053 C CA . VAL A 1 270 ? 18.619 -2.406 -16.079 1.00 92.94 270 VAL A CA 1
ATOM 2054 C C . VAL A 1 270 ? 17.550 -1.487 -15.497 1.00 92.94 270 VAL A C 1
ATOM 2056 O O . VAL A 1 270 ? 17.287 -1.555 -14.298 1.00 92.94 270 VAL A O 1
ATOM 2059 N N . VAL A 1 271 ? 16.894 -0.671 -16.330 1.00 95.81 271 VAL A N 1
ATOM 2060 C CA . VAL A 1 271 ? 15.792 0.201 -15.894 1.00 95.81 271 VAL A CA 1
ATOM 2061 C C . VAL A 1 271 ? 14.669 -0.637 -15.287 1.00 95.81 271 VAL A C 1
ATOM 2063 O O . VAL A 1 271 ? 14.213 -0.335 -14.187 1.00 95.81 271 VAL A O 1
ATOM 2066 N N . TRP A 1 272 ? 14.255 -1.717 -15.955 1.00 95.69 272 TRP A N 1
ATOM 2067 C CA . TRP A 1 272 ? 13.246 -2.628 -15.420 1.00 95.69 272 TRP A CA 1
ATOM 2068 C C . TRP A 1 272 ? 13.663 -3.216 -14.073 1.00 95.69 272 TRP A C 1
ATOM 2070 O O . TRP A 1 272 ? 12.847 -3.232 -13.158 1.00 95.69 272 TRP A O 1
ATOM 2080 N N . MET A 1 273 ? 14.921 -3.630 -13.913 1.00 95.00 273 MET A N 1
ATOM 2081 C CA . MET A 1 273 ? 15.411 -4.182 -12.651 1.00 95.00 273 MET A CA 1
ATOM 2082 C C . MET A 1 273 ? 15.345 -3.162 -11.508 1.00 95.00 273 MET A C 1
ATOM 2084 O O . MET A 1 273 ? 14.974 -3.525 -10.393 1.00 95.00 273 MET A O 1
ATOM 2088 N N . GLN A 1 274 ? 15.629 -1.881 -11.775 1.00 96.56 274 GLN A N 1
ATOM 2089 C CA . GLN A 1 274 ? 15.438 -0.827 -10.771 1.00 96.56 274 GLN A CA 1
ATOM 2090 C C . GLN A 1 274 ? 13.969 -0.705 -10.366 1.00 96.56 274 GLN A C 1
ATOM 2092 O O . GLN A 1 274 ? 13.652 -0.649 -9.181 1.00 96.56 274 GLN A O 1
ATOM 2097 N N . LEU A 1 275 ? 13.055 -0.726 -11.340 1.00 97.62 275 LEU A N 1
ATOM 2098 C CA . LEU A 1 275 ? 11.623 -0.639 -11.061 1.00 97.62 275 LEU A CA 1
ATOM 2099 C C . LEU A 1 275 ? 11.108 -1.863 -10.313 1.00 97.62 275 LEU A C 1
ATOM 2101 O O . LEU A 1 275 ? 10.397 -1.713 -9.329 1.00 97.62 275 LEU A O 1
ATOM 2105 N N . ALA A 1 276 ? 11.491 -3.062 -10.739 1.00 96.62 276 ALA A N 1
ATOM 2106 C CA . ALA A 1 276 ? 11.066 -4.328 -10.159 1.00 96.62 276 ALA A CA 1
ATOM 2107 C C . ALA A 1 276 ? 11.361 -4.411 -8.650 1.00 96.62 276 ALA A C 1
ATOM 2109 O O . ALA A 1 276 ? 10.572 -4.972 -7.891 1.00 96.62 276 ALA A O 1
ATOM 2110 N N . ARG A 1 277 ? 12.470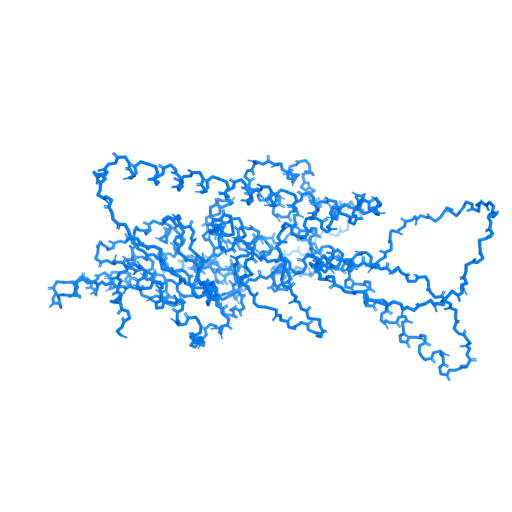 -3.804 -8.215 1.00 97.31 277 ARG A N 1
ATOM 2111 C CA . ARG A 1 277 ? 12.959 -3.819 -6.832 1.00 97.31 277 ARG A CA 1
ATOM 2112 C C . ARG A 1 277 ? 12.347 -2.737 -5.936 1.00 97.31 277 ARG A C 1
ATOM 2114 O O . ARG A 1 277 ? 12.605 -2.755 -4.737 1.00 97.31 277 ARG A O 1
ATOM 2121 N N . LEU A 1 278 ? 11.566 -1.799 -6.474 1.00 98.00 278 LEU A N 1
ATOM 2122 C CA . LEU A 1 278 ? 11.003 -0.692 -5.694 1.00 98.00 278 LEU A CA 1
ATOM 2123 C C . LEU A 1 278 ? 10.098 -1.189 -4.568 1.00 98.00 278 LEU A C 1
ATOM 2125 O O . LEU A 1 278 ? 9.050 -1.775 -4.832 1.00 98.00 278 LEU A O 1
ATOM 2129 N N . ASP A 1 279 ? 10.470 -0.891 -3.327 1.00 96.94 279 ASP A N 1
ATOM 2130 C CA . ASP A 1 279 ? 9.680 -1.182 -2.134 1.00 96.94 279 ASP A CA 1
ATOM 2131 C C . ASP A 1 279 ? 8.499 -0.207 -1.999 1.00 96.94 279 ASP A C 1
ATOM 2133 O O . ASP A 1 279 ? 8.657 1.014 -2.069 1.00 96.94 279 ASP A O 1
ATOM 2137 N N . GLY A 1 280 ? 7.295 -0.748 -1.804 1.00 95.81 280 GLY A N 1
ATOM 2138 C CA . GLY A 1 280 ? 6.076 0.035 -1.625 1.00 95.81 280 GLY A CA 1
ATOM 2139 C C . GLY A 1 280 ? 5.773 0.450 -0.186 1.00 95.81 280 GLY A C 1
ATOM 2140 O O . GLY A 1 280 ? 4.687 0.975 0.046 1.00 95.81 280 GLY A O 1
ATOM 2141 N N . TYR A 1 281 ? 6.635 0.141 0.790 1.00 94.62 281 TYR A N 1
ATOM 2142 C CA . TYR A 1 281 ? 6.351 0.253 2.233 1.00 94.62 281 TYR A CA 1
ATOM 2143 C C . TYR A 1 281 ? 5.009 -0.381 2.626 1.00 94.62 281 TYR A C 1
ATOM 2145 O O . TYR A 1 281 ? 4.262 0.127 3.463 1.00 94.62 281 TYR A O 1
ATOM 2153 N N . CYS A 1 282 ? 4.663 -1.475 1.955 1.00 93.94 282 CYS A N 1
ATOM 2154 C CA . CYS A 1 282 ? 3.367 -2.123 2.096 1.00 93.94 282 CYS A CA 1
ATOM 2155 C C . CYS A 1 282 ? 3.434 -3.647 1.943 1.00 93.94 282 CYS A C 1
ATOM 2157 O O . CYS A 1 282 ? 2.424 -4.262 1.595 1.00 93.94 282 CYS A O 1
ATOM 2159 N N . GLY A 1 283 ? 4.617 -4.228 2.187 1.00 92.06 283 GLY A N 1
ATOM 2160 C CA . GLY A 1 283 ? 4.878 -5.667 2.109 1.00 92.06 283 GLY A CA 1
ATOM 2161 C C . GLY A 1 283 ? 5.124 -6.198 0.707 1.00 92.06 283 GLY A C 1
ATOM 2162 O O . GLY A 1 283 ? 5.169 -7.409 0.529 1.00 92.06 283 GLY A O 1
ATOM 2163 N N . GLN A 1 284 ? 5.203 -5.322 -0.297 1.00 93.31 284 GLN A N 1
ATOM 2164 C CA . GLN A 1 284 ? 5.364 -5.718 -1.691 1.00 93.31 284 GLN A CA 1
ATOM 2165 C C . GLN A 1 284 ? 6.249 -4.756 -2.471 1.00 93.31 284 GLN A C 1
ATOM 2167 O O . GLN A 1 284 ? 6.194 -3.533 -2.285 1.00 93.31 284 GLN A O 1
ATOM 2172 N N . VAL A 1 285 ? 7.004 -5.322 -3.409 1.00 96.56 285 VAL A N 1
ATOM 2173 C CA . VAL A 1 285 ? 7.726 -4.556 -4.424 1.00 96.56 285 VAL A CA 1
ATOM 2174 C C . VAL A 1 285 ? 6.870 -4.320 -5.670 1.00 96.56 285 VAL A C 1
ATOM 2176 O O . VAL A 1 285 ? 5.886 -5.022 -5.923 1.00 96.56 285 VAL A O 1
ATOM 2179 N N . LEU A 1 286 ? 7.258 -3.347 -6.494 1.00 97.19 286 LEU A N 1
ATOM 2180 C CA . LEU A 1 286 ? 6.545 -3.022 -7.730 1.00 97.19 286 LEU A CA 1
ATOM 2181 C C . LEU A 1 286 ? 6.516 -4.194 -8.732 1.00 97.19 286 LEU A C 1
ATOM 2183 O O . LEU A 1 286 ? 5.535 -4.316 -9.466 1.00 97.19 286 LEU A O 1
ATOM 2187 N N . LEU A 1 287 ? 7.516 -5.090 -8.731 1.00 95.56 287 LEU A N 1
ATOM 2188 C CA . LEU A 1 287 ? 7.482 -6.330 -9.525 1.00 95.56 287 LEU A CA 1
ATOM 2189 C C . LEU A 1 287 ? 6.244 -7.175 -9.210 1.00 95.56 287 LEU A C 1
ATOM 2191 O O . LEU A 1 287 ? 5.495 -7.533 -10.116 1.00 95.56 287 LEU A O 1
ATOM 2195 N N . GLN A 1 288 ? 6.000 -7.451 -7.927 1.00 93.44 288 GLN A N 1
ATOM 2196 C CA . GLN A 1 288 ? 4.868 -8.269 -7.481 1.00 93.44 288 GLN A CA 1
ATOM 2197 C C . GLN A 1 288 ? 3.533 -7.612 -7.860 1.00 93.44 288 GLN A C 1
ATOM 2199 O O . GLN A 1 288 ? 2.599 -8.294 -8.288 1.00 93.44 288 GLN A O 1
ATOM 2204 N N . ALA A 1 289 ? 3.453 -6.281 -7.767 1.00 94.06 289 ALA A N 1
ATOM 2205 C CA . ALA A 1 289 ? 2.283 -5.529 -8.208 1.00 94.06 289 ALA A CA 1
ATOM 2206 C C . ALA A 1 289 ? 2.074 -5.630 -9.733 1.00 94.06 289 ALA A C 1
ATOM 2208 O O . ALA A 1 289 ? 0.949 -5.846 -10.192 1.00 94.06 289 ALA A O 1
ATOM 2209 N N . ALA A 1 290 ? 3.145 -5.512 -10.521 1.00 93.56 290 ALA A N 1
ATOM 2210 C CA . ALA A 1 290 ? 3.086 -5.593 -11.977 1.00 93.56 290 ALA A CA 1
ATOM 2211 C C . ALA A 1 290 ? 2.683 -6.994 -12.468 1.00 93.56 290 ALA A C 1
ATOM 2213 O O . ALA A 1 290 ? 1.773 -7.101 -13.293 1.00 93.56 290 ALA A O 1
ATOM 2214 N N . GLU A 1 291 ? 3.294 -8.056 -11.934 1.00 89.69 291 GLU A N 1
ATOM 2215 C CA . GLU A 1 291 ? 3.040 -9.444 -12.347 1.00 89.69 291 GLU A CA 1
ATOM 2216 C C . GLU A 1 291 ? 1.636 -9.927 -11.962 1.00 89.69 291 GLU A C 1
ATOM 2218 O O . GLU A 1 291 ? 0.924 -10.502 -12.783 1.00 89.69 291 GLU A O 1
ATOM 2223 N N . ASN A 1 292 ? 1.203 -9.667 -10.725 1.00 78.50 292 ASN A N 1
ATOM 2224 C CA . ASN A 1 292 ? 0.017 -10.323 -10.170 1.00 78.50 292 ASN A CA 1
ATOM 2225 C C . ASN A 1 292 ? -1.301 -9.579 -10.439 1.00 78.50 292 ASN A C 1
ATOM 2227 O O . ASN A 1 292 ? -2.346 -9.981 -9.920 1.00 78.50 292 ASN A O 1
ATOM 2231 N N . GLY A 1 293 ? -1.283 -8.446 -11.142 1.00 74.44 293 GLY A N 1
ATOM 2232 C CA . GLY A 1 293 ? -2.500 -7.650 -11.353 1.00 74.44 293 GLY A CA 1
ATOM 2233 C C . GLY A 1 293 ? -2.369 -6.418 -12.243 1.00 74.44 293 GLY A C 1
ATOM 2234 O O . GLY A 1 293 ? -3.355 -5.694 -12.414 1.00 74.44 293 GLY A O 1
ATOM 2235 N N . GLY A 1 294 ? -1.190 -6.179 -12.823 1.00 87.94 294 GLY A N 1
ATOM 2236 C CA . GLY A 1 294 ? -0.956 -5.114 -13.788 1.00 87.94 294 GLY A CA 1
ATOM 2237 C C . GLY A 1 294 ? -1.418 -3.747 -13.286 1.00 87.94 294 GLY A C 1
ATOM 2238 O O . GLY A 1 294 ? -1.055 -3.304 -12.201 1.00 87.94 294 GLY A O 1
ATOM 2239 N N . TYR A 1 295 ? -2.255 -3.079 -14.079 1.00 90.06 295 TYR A N 1
ATOM 2240 C CA . TYR A 1 295 ? -2.723 -1.716 -13.818 1.00 90.06 295 TYR A CA 1
ATOM 2241 C C . TYR A 1 295 ? -3.330 -1.493 -12.433 1.00 90.06 295 TYR A C 1
ATOM 2243 O O . TYR A 1 295 ? -3.039 -0.490 -11.790 1.00 90.06 295 TYR A O 1
ATOM 2251 N N . ASP A 1 296 ? -4.202 -2.398 -11.992 1.00 89.19 296 ASP A N 1
ATOM 2252 C CA . ASP A 1 296 ? -4.948 -2.221 -10.743 1.00 89.19 296 ASP A CA 1
ATOM 2253 C C . ASP A 1 296 ? -4.022 -2.316 -9.528 1.00 89.19 296 ASP A C 1
ATOM 2255 O O . ASP A 1 296 ? -4.087 -1.483 -8.623 1.00 89.19 296 ASP A O 1
ATOM 2259 N N . LYS A 1 297 ? -3.103 -3.286 -9.548 1.00 92.31 297 LYS A N 1
ATOM 2260 C CA . LYS A 1 297 ? -2.140 -3.481 -8.466 1.00 92.31 297 LYS A CA 1
ATOM 2261 C C . LYS A 1 297 ? -1.030 -2.439 -8.477 1.00 92.31 297 LYS A C 1
ATOM 2263 O O . LYS A 1 297 ? -0.676 -1.974 -7.404 1.00 92.31 297 LYS A O 1
ATOM 2268 N N . ILE A 1 298 ? -0.540 -1.987 -9.636 1.00 96.19 298 ILE A N 1
ATOM 2269 C CA . ILE A 1 298 ? 0.419 -0.866 -9.680 1.00 96.19 298 ILE A CA 1
ATOM 2270 C C . ILE A 1 298 ? -0.228 0.405 -9.119 1.00 96.19 298 ILE A C 1
ATOM 2272 O O . ILE A 1 298 ? 0.370 1.089 -8.295 1.00 96.19 298 ILE A O 1
ATOM 2276 N N . ARG A 1 299 ? -1.485 0.688 -9.482 1.00 95.38 299 ARG A N 1
ATOM 2277 C CA . ARG A 1 299 ? -2.256 1.803 -8.913 1.00 95.38 299 ARG A CA 1
ATOM 2278 C C . ARG A 1 299 ? -2.391 1.696 -7.389 1.00 95.38 299 ARG A C 1
ATOM 2280 O O . ARG A 1 299 ? -2.128 2.673 -6.688 1.00 95.38 299 ARG A O 1
ATOM 2287 N N . ALA A 1 300 ? -2.798 0.532 -6.879 1.00 95.31 300 ALA A N 1
ATOM 2288 C CA . ALA A 1 300 ? -2.920 0.279 -5.443 1.00 95.31 300 ALA A CA 1
ATOM 2289 C C . ALA A 1 300 ? -1.568 0.376 -4.717 1.00 95.31 300 ALA A C 1
ATOM 2291 O O . ALA A 1 300 ? -1.493 0.947 -3.628 1.00 95.31 300 ALA A O 1
ATOM 2292 N N . TRP A 1 301 ? -0.497 -0.115 -5.343 1.00 97.25 301 TRP A N 1
ATOM 2293 C CA . TRP A 1 301 ? 0.877 -0.017 -4.865 1.00 97.25 301 TRP A CA 1
ATOM 2294 C C . TRP A 1 301 ? 1.324 1.442 -4.755 1.00 97.25 301 TRP A C 1
ATOM 2296 O O . TRP A 1 301 ? 1.789 1.852 -3.696 1.00 97.25 301 TRP A O 1
ATOM 2306 N N . THR A 1 302 ? 1.100 2.264 -5.787 1.00 98.12 302 THR A N 1
ATOM 2307 C CA . THR A 1 302 ? 1.470 3.689 -5.773 1.00 98.12 302 THR A CA 1
ATOM 2308 C C . THR A 1 302 ? 0.726 4.454 -4.679 1.00 98.12 302 THR A C 1
ATOM 2310 O O . THR A 1 302 ? 1.333 5.243 -3.957 1.00 98.12 302 THR A O 1
ATOM 2313 N N . ALA A 1 303 ? -0.577 4.205 -4.518 1.00 97.94 303 ALA A N 1
ATOM 2314 C CA . ALA A 1 303 ? -1.345 4.809 -3.433 1.00 97.94 303 ALA A CA 1
ATOM 2315 C C . ALA A 1 303 ? -0.854 4.323 -2.058 1.00 97.94 303 ALA A C 1
ATOM 2317 O O . ALA A 1 303 ? -0.706 5.121 -1.137 1.00 97.94 303 ALA A O 1
ATOM 2318 N N . SER A 1 304 ? -0.552 3.028 -1.919 1.00 97.81 304 SER A N 1
ATOM 2319 C CA . SER A 1 304 ? -0.052 2.444 -0.669 1.00 97.81 304 SER A CA 1
ATOM 2320 C C . SER A 1 304 ? 1.305 3.018 -0.267 1.00 97.81 304 SER A C 1
ATOM 2322 O O . SER A 1 304 ? 1.494 3.361 0.897 1.00 97.81 304 SER A O 1
ATOM 2324 N N . LEU A 1 305 ? 2.215 3.196 -1.225 1.00 97.94 305 LEU A N 1
ATOM 2325 C CA . LEU A 1 305 ? 3.513 3.831 -1.013 1.00 97.94 305 LEU A CA 1
ATOM 2326 C C . LEU A 1 305 ? 3.364 5.226 -0.403 1.00 97.94 305 LEU A C 1
ATOM 2328 O O . LEU A 1 305 ? 4.023 5.555 0.581 1.00 97.94 305 LEU A O 1
ATOM 2332 N N . LEU A 1 306 ? 2.473 6.049 -0.952 1.00 98.12 306 LEU A N 1
ATOM 2333 C CA . LEU A 1 306 ? 2.247 7.392 -0.429 1.00 98.12 306 LEU A CA 1
ATOM 2334 C C . LEU A 1 306 ? 1.527 7.361 0.926 1.00 98.12 306 LEU A C 1
ATOM 2336 O O . LEU A 1 306 ? 1.931 8.074 1.850 1.00 98.12 306 LEU A O 1
ATOM 2340 N N . ALA A 1 307 ? 0.484 6.539 1.062 1.00 97.38 307 ALA A N 1
ATOM 2341 C CA . ALA A 1 307 ? -0.329 6.470 2.270 1.00 97.38 307 ALA A CA 1
ATOM 2342 C C . ALA A 1 307 ? 0.473 5.952 3.474 1.00 97.38 307 ALA A C 1
ATOM 2344 O O . ALA A 1 307 ? 0.544 6.630 4.502 1.00 97.38 307 ALA A O 1
ATOM 2345 N N . TRP A 1 308 ? 1.101 4.786 3.320 1.00 97.00 308 TRP A N 1
ATOM 2346 C CA . TRP A 1 308 ? 1.826 4.083 4.377 1.00 97.00 308 TRP A CA 1
ATOM 2347 C C . TRP A 1 308 ? 3.289 4.528 4.439 1.00 97.00 308 TRP A C 1
ATOM 2349 O O . TRP A 1 308 ? 3.733 4.996 5.485 1.00 97.00 308 TRP A O 1
ATOM 2359 N N . GLY A 1 309 ? 4.011 4.486 3.313 1.00 96.19 309 GLY A N 1
ATOM 2360 C CA . GLY A 1 309 ? 5.424 4.887 3.218 1.00 96.19 309 GLY A CA 1
ATOM 2361 C C . GLY A 1 309 ? 5.668 6.364 3.533 1.00 96.19 309 GLY A C 1
ATOM 2362 O O . GLY A 1 309 ? 6.604 6.716 4.253 1.00 96.19 309 GLY A O 1
ATOM 2363 N N . GLY A 1 310 ? 4.768 7.246 3.092 1.00 96.06 310 GLY A N 1
ATOM 2364 C CA . GLY A 1 310 ? 4.856 8.686 3.357 1.00 96.06 310 GLY A CA 1
ATOM 2365 C C . GLY A 1 310 ? 4.703 9.079 4.828 1.00 96.06 310 GLY A C 1
ATOM 2366 O O . GLY A 1 310 ? 4.932 10.234 5.169 1.00 96.06 310 GLY A O 1
ATOM 2367 N N . ARG A 1 311 ? 4.329 8.148 5.710 1.00 94.75 311 ARG A N 1
ATOM 2368 C CA . ARG A 1 311 ? 4.121 8.399 7.147 1.00 94.75 311 ARG A CA 1
ATOM 2369 C C . ARG A 1 311 ? 5.031 7.561 8.043 1.00 94.75 311 ARG A C 1
ATOM 2371 O O . ARG A 1 311 ? 4.814 7.462 9.245 1.00 94.75 311 ARG A O 1
ATOM 2378 N N . VAL A 1 312 ? 6.062 6.960 7.461 1.00 92.69 312 VAL A N 1
ATOM 2379 C CA . VAL A 1 312 ? 7.043 6.153 8.184 1.00 92.69 312 VAL A CA 1
ATOM 2380 C C . VAL A 1 312 ? 7.929 7.041 9.072 1.00 92.69 312 VAL A C 1
ATOM 2382 O O . VAL A 1 312 ? 8.423 8.094 8.650 1.00 92.69 312 VAL A O 1
ATOM 2385 N N . ALA A 1 313 ? 8.141 6.604 10.315 1.00 91.00 313 ALA A N 1
ATOM 2386 C CA . ALA A 1 313 ? 9.021 7.269 11.275 1.00 91.00 313 ALA A CA 1
ATOM 2387 C C . ALA A 1 313 ? 10.502 7.248 10.824 1.00 91.00 313 ALA A C 1
ATOM 2389 O O . ALA A 1 313 ? 10.887 6.330 10.095 1.00 91.00 313 ALA A O 1
ATOM 2390 N N . PRO A 1 314 ? 11.339 8.224 11.237 1.00 91.56 314 PRO A N 1
ATOM 2391 C CA . PRO A 1 314 ? 12.736 8.348 10.798 1.00 91.56 314 PRO A CA 1
ATOM 2392 C C . PRO A 1 314 ? 13.543 7.045 10.831 1.00 91.56 314 PRO A C 1
ATOM 2394 O O . PRO A 1 314 ? 14.169 6.681 9.839 1.00 91.56 314 PRO A O 1
ATOM 2397 N N . GLU A 1 315 ? 13.450 6.304 11.932 1.00 90.06 315 GLU A N 1
ATOM 2398 C CA . GLU A 1 315 ? 14.136 5.036 12.187 1.00 90.06 315 GLU A CA 1
ATOM 2399 C C . GLU A 1 315 ? 13.776 3.916 11.195 1.00 90.06 315 GLU A C 1
ATOM 2401 O O . GLU A 1 315 ? 14.528 2.958 11.029 1.00 90.06 315 GLU A O 1
ATOM 2406 N N . ARG A 1 316 ? 12.640 4.040 10.501 1.00 90.56 316 ARG A N 1
ATOM 2407 C CA . ARG A 1 316 ? 12.120 3.041 9.562 1.00 90.56 316 ARG A CA 1
ATOM 2408 C C . ARG A 1 316 ? 12.284 3.421 8.093 1.00 90.56 316 ARG A C 1
ATOM 2410 O O . ARG A 1 316 ? 12.053 2.572 7.238 1.00 90.56 316 ARG A O 1
ATOM 2417 N N . ARG A 1 317 ? 12.682 4.655 7.764 1.00 91.69 317 ARG A N 1
ATOM 2418 C CA . ARG A 1 317 ? 12.731 5.134 6.364 1.00 91.69 317 ARG A CA 1
ATOM 2419 C C . ARG A 1 317 ? 13.701 4.337 5.499 1.00 91.69 317 ARG A C 1
ATOM 2421 O O . ARG A 1 317 ? 13.420 4.114 4.331 1.00 91.69 317 ARG A O 1
ATOM 2428 N N . ASN A 1 318 ? 14.786 3.837 6.080 1.00 89.31 318 ASN A N 1
ATOM 2429 C CA . ASN A 1 318 ? 15.767 3.014 5.366 1.00 89.31 318 ASN A CA 1
ATOM 2430 C C . ASN A 1 318 ? 15.502 1.509 5.499 1.00 89.31 318 ASN A C 1
ATOM 2432 O O . ASN A 1 318 ? 16.255 0.708 4.953 1.00 89.31 318 ASN A O 1
ATOM 2436 N N . VAL A 1 319 ? 14.441 1.113 6.204 1.00 89.00 319 VAL A N 1
ATOM 2437 C CA . VAL A 1 319 ? 14.103 -0.292 6.428 1.00 89.00 319 VAL A CA 1
ATOM 2438 C C . VAL A 1 319 ? 13.106 -0.748 5.380 1.00 89.00 319 VAL A C 1
ATOM 2440 O O . VAL A 1 319 ? 12.088 -0.097 5.152 1.00 89.00 319 VAL A O 1
ATOM 2443 N N . ARG A 1 320 ? 13.413 -1.876 4.742 1.00 90.06 320 ARG A N 1
ATOM 2444 C CA . ARG A 1 320 ? 12.544 -2.491 3.740 1.00 90.06 320 ARG A CA 1
ATOM 2445 C C . ARG A 1 320 ? 11.325 -3.123 4.404 1.00 90.06 320 ARG A C 1
ATOM 2447 O O . ARG A 1 320 ? 11.403 -3.616 5.527 1.00 90.06 320 ARG A O 1
ATOM 2454 N N . SER A 1 321 ? 10.187 -3.064 3.724 1.00 88.50 321 SER A N 1
ATOM 2455 C CA . SER A 1 321 ? 8.933 -3.663 4.182 1.00 88.50 321 SER A CA 1
ATOM 2456 C C . SER A 1 321 ? 8.789 -5.134 3.805 1.00 88.50 321 SER A C 1
ATOM 2458 O O . SER A 1 321 ? 7.834 -5.770 4.238 1.00 88.50 321 SER A O 1
ATOM 2460 N N . ILE A 1 322 ? 9.722 -5.655 3.009 1.00 89.00 322 ILE A N 1
ATOM 2461 C CA . ILE A 1 322 ? 9.796 -7.048 2.578 1.00 89.00 322 ILE A CA 1
ATOM 2462 C C . ILE A 1 322 ? 11.261 -7.499 2.579 1.00 89.00 322 ILE A C 1
ATOM 2464 O O . ILE A 1 322 ? 12.164 -6.708 2.285 1.00 89.00 322 ILE A O 1
ATOM 2468 N N . GLU A 1 323 ? 11.498 -8.757 2.938 1.00 88.94 323 GLU A N 1
ATOM 2469 C CA . GLU A 1 323 ? 12.821 -9.378 2.862 1.00 88.94 323 GLU A CA 1
ATOM 2470 C C . GLU A 1 323 ? 13.223 -9.667 1.404 1.00 88.94 323 GLU A C 1
ATOM 2472 O O . GLU A 1 323 ? 12.356 -9.796 0.535 1.00 88.94 323 GLU A O 1
ATOM 2477 N N . PRO A 1 324 ? 14.528 -9.767 1.095 1.00 92.81 324 PRO A N 1
ATOM 2478 C CA . PRO A 1 324 ? 14.981 -10.251 -0.205 1.00 92.81 324 PRO A CA 1
ATOM 2479 C C . PRO A 1 324 ? 14.388 -11.621 -0.557 1.00 92.81 324 PRO A C 1
ATOM 2481 O O . PRO A 1 324 ? 14.280 -12.494 0.302 1.00 92.81 324 PRO A O 1
ATOM 2484 N N . PHE A 1 325 ? 14.035 -11.827 -1.824 1.00 91.88 325 PHE A N 1
ATOM 2485 C CA . PHE A 1 325 ? 13.393 -13.064 -2.277 1.00 91.88 325 PHE A CA 1
ATOM 2486 C C . PHE A 1 325 ? 13.861 -13.480 -3.674 1.00 91.88 325 PHE A C 1
ATOM 2488 O O . PHE A 1 325 ? 14.273 -12.645 -4.476 1.00 91.88 325 PHE A O 1
ATOM 2495 N N . ASP A 1 326 ? 13.779 -14.776 -3.981 1.00 92.19 326 ASP A N 1
ATOM 2496 C CA . ASP A 1 326 ? 14.049 -15.293 -5.327 1.00 92.19 326 ASP A CA 1
ATOM 2497 C C . ASP A 1 326 ? 12.787 -15.258 -6.197 1.00 92.19 326 ASP A C 1
ATOM 2499 O O . ASP A 1 326 ? 11.692 -15.631 -5.761 1.00 92.19 326 ASP A O 1
ATOM 2503 N N . ARG A 1 327 ? 12.942 -14.826 -7.450 1.00 87.50 327 ARG A N 1
ATOM 2504 C CA . ARG A 1 327 ? 11.903 -14.899 -8.473 1.00 87.50 327 ARG A CA 1
ATOM 2505 C C . ARG A 1 327 ? 12.483 -15.447 -9.770 1.00 87.50 327 ARG A C 1
ATOM 2507 O O . ARG A 1 327 ? 13.125 -14.722 -10.524 1.00 87.50 327 ARG A O 1
ATOM 2514 N N . ASN A 1 328 ? 12.191 -16.715 -10.056 1.00 86.56 328 ASN A N 1
ATOM 2515 C CA . ASN A 1 328 ? 12.648 -17.419 -11.260 1.00 86.56 328 ASN A CA 1
ATOM 2516 C C . ASN A 1 328 ? 14.182 -17.396 -11.414 1.00 86.56 328 ASN A C 1
ATOM 2518 O O . ASN A 1 328 ? 14.687 -17.181 -12.515 1.00 86.56 328 ASN A O 1
ATOM 2522 N N . GLY A 1 329 ? 14.921 -17.575 -10.313 1.00 86.25 329 GLY A N 1
ATOM 2523 C CA . GLY A 1 329 ? 16.386 -17.542 -10.308 1.00 86.25 329 GLY A CA 1
ATOM 2524 C C . GLY A 1 329 ? 16.986 -16.134 -10.315 1.00 86.25 329 GLY A C 1
ATOM 2525 O O . GLY A 1 329 ? 18.204 -15.989 -10.409 1.00 86.25 329 GLY A O 1
ATOM 2526 N N . ILE A 1 330 ? 16.154 -15.090 -10.233 1.00 86.31 330 ILE A N 1
ATOM 2527 C CA . ILE A 1 330 ? 16.597 -13.713 -10.019 1.00 86.31 330 ILE A CA 1
ATOM 2528 C C . ILE A 1 330 ? 16.375 -13.367 -8.551 1.00 86.31 330 ILE A C 1
ATOM 2530 O O . ILE A 1 330 ? 15.238 -13.288 -8.084 1.00 86.31 330 ILE A O 1
ATOM 2534 N N . PHE A 1 331 ? 17.463 -13.100 -7.837 1.00 92.94 331 PHE A N 1
ATOM 2535 C CA . PHE A 1 331 ? 17.402 -12.646 -6.455 1.00 92.94 331 PHE A CA 1
ATOM 2536 C C . PHE A 1 331 ? 17.044 -11.153 -6.391 1.00 92.94 331 PHE A C 1
ATOM 2538 O O . PHE A 1 331 ? 17.821 -10.285 -6.796 1.00 92.94 331 PHE A O 1
ATOM 2545 N N . ILE A 1 332 ? 15.846 -10.845 -5.898 1.00 94.38 332 ILE A N 1
ATOM 2546 C CA . ILE A 1 332 ? 15.305 -9.492 -5.787 1.00 94.38 332 ILE A CA 1
ATOM 2547 C C . ILE A 1 332 ? 15.615 -8.942 -4.397 1.00 94.38 332 ILE A C 1
ATOM 2549 O O . ILE A 1 332 ? 15.060 -9.387 -3.394 1.00 94.38 332 ILE A O 1
ATOM 2553 N N . VAL A 1 333 ? 16.471 -7.919 -4.349 1.00 95.88 333 VAL A N 1
ATOM 2554 C CA . VAL A 1 333 ? 16.754 -7.143 -3.132 1.00 95.88 333 VAL A CA 1
ATOM 2555 C C . VAL A 1 333 ? 15.983 -5.821 -3.196 1.00 95.88 333 VAL A C 1
ATOM 2557 O O . VAL A 1 333 ? 16.310 -4.996 -4.057 1.00 95.88 333 VAL A O 1
ATOM 2560 N N . PRO A 1 334 ? 14.990 -5.580 -2.323 1.00 96.56 334 PRO A N 1
ATOM 2561 C CA . PRO A 1 334 ? 14.190 -4.359 -2.357 1.00 96.56 334 PRO A CA 1
ATOM 2562 C C . PRO A 1 334 ? 15.025 -3.083 -2.185 1.00 96.56 334 PRO A C 1
ATOM 2564 O O . PRO A 1 334 ? 15.963 -3.041 -1.385 1.00 96.56 334 PRO A O 1
ATOM 2567 N N . ILE A 1 335 ? 14.659 -2.021 -2.901 1.00 96.88 335 ILE A N 1
ATOM 2568 C CA . ILE A 1 335 ? 15.302 -0.698 -2.841 1.00 96.88 335 ILE A CA 1
ATOM 2569 C C . ILE A 1 335 ? 14.280 0.395 -2.542 1.00 96.88 335 ILE A C 1
ATOM 2571 O O . ILE A 1 335 ? 13.092 0.254 -2.842 1.00 96.88 335 ILE A O 1
ATOM 2575 N N . THR A 1 336 ? 14.738 1.495 -1.947 1.00 97.00 336 THR A N 1
ATOM 2576 C CA . THR A 1 336 ? 13.874 2.661 -1.728 1.00 97.00 336 THR A CA 1
ATOM 2577 C C . THR A 1 336 ? 13.597 3.402 -3.032 1.00 97.00 336 THR A C 1
ATOM 2579 O O . THR A 1 336 ? 14.329 3.299 -4.018 1.00 97.00 336 THR A O 1
ATOM 2582 N N . VAL A 1 337 ? 12.561 4.240 -3.003 1.00 97.25 337 VAL A N 1
ATOM 2583 C CA . VAL A 1 337 ? 12.286 5.209 -4.070 1.00 97.25 337 VAL A CA 1
ATOM 2584 C C . VAL A 1 337 ? 13.464 6.168 -4.270 1.00 97.25 337 VAL A C 1
ATOM 2586 O O . VAL A 1 337 ? 13.784 6.481 -5.411 1.00 97.25 337 VAL A O 1
ATOM 2589 N N . ALA A 1 338 ? 14.131 6.594 -3.192 1.00 96.75 338 ALA A N 1
ATOM 2590 C CA . ALA A 1 338 ? 15.275 7.503 -3.259 1.00 96.75 338 ALA A CA 1
ATOM 2591 C C . ALA A 1 338 ? 16.469 6.871 -3.991 1.00 96.75 338 ALA A C 1
ATOM 2593 O O . ALA A 1 338 ? 17.036 7.482 -4.894 1.00 96.75 338 ALA A O 1
ATOM 2594 N N . GLU A 1 339 ? 16.808 5.624 -3.659 1.00 97.06 339 GLU A N 1
ATOM 2595 C CA . GLU A 1 339 ? 17.880 4.871 -4.325 1.00 97.06 339 GLU A CA 1
ATOM 2596 C C . GLU A 1 339 ? 17.581 4.675 -5.814 1.00 97.06 339 GLU A C 1
ATOM 2598 O O . GLU A 1 339 ? 18.406 5.009 -6.664 1.00 97.06 339 GLU A O 1
ATOM 2603 N N . ALA A 1 340 ? 16.376 4.200 -6.147 1.00 97.12 340 ALA A N 1
ATOM 2604 C CA . ALA A 1 340 ? 15.969 4.010 -7.536 1.00 97.12 340 ALA A CA 1
ATOM 2605 C C . ALA A 1 340 ? 15.963 5.328 -8.323 1.00 97.12 340 ALA A C 1
ATOM 2607 O O . ALA A 1 340 ? 16.353 5.354 -9.490 1.00 97.12 340 ALA A O 1
ATOM 2608 N N . HIS A 1 341 ? 15.532 6.422 -7.690 1.00 97.56 341 HIS A N 1
ATOM 2609 C CA . HIS A 1 341 ? 15.534 7.752 -8.285 1.00 97.56 341 HIS A CA 1
ATOM 2610 C C . HIS A 1 341 ? 16.956 8.204 -8.636 1.00 97.56 341 HIS A C 1
ATOM 2612 O O . HIS A 1 341 ? 17.195 8.559 -9.788 1.00 97.56 341 HIS A O 1
ATOM 2618 N N . VAL A 1 342 ? 17.907 8.105 -7.699 1.00 97.12 342 VAL A N 1
ATOM 2619 C CA . VAL A 1 342 ? 19.322 8.443 -7.940 1.00 97.12 342 VAL A CA 1
ATOM 2620 C C . VAL A 1 342 ? 19.909 7.585 -9.062 1.00 97.12 342 VAL A C 1
ATOM 2622 O O . VAL A 1 342 ? 20.521 8.113 -9.991 1.00 97.12 342 VAL A O 1
ATOM 2625 N N . MET A 1 343 ? 19.679 6.269 -9.030 1.00 96.31 343 MET A N 1
ATOM 2626 C CA . MET A 1 343 ? 20.197 5.360 -10.056 1.00 96.31 343 MET A CA 1
ATOM 2627 C C . MET A 1 343 ? 19.633 5.666 -11.447 1.00 96.31 343 MET A C 1
ATOM 2629 O O . MET A 1 343 ? 20.372 5.666 -12.430 1.00 96.31 343 MET A O 1
ATOM 2633 N N . LEU A 1 344 ? 18.333 5.948 -11.555 1.00 95.56 344 LEU A N 1
ATOM 2634 C CA . LEU A 1 344 ? 17.707 6.256 -12.840 1.00 95.56 344 LEU A CA 1
ATOM 2635 C C . LEU A 1 344 ? 18.078 7.646 -13.359 1.00 95.56 344 LEU A C 1
ATOM 2637 O O . LEU A 1 344 ? 18.245 7.798 -14.568 1.00 95.56 344 LEU A O 1
ATOM 2641 N N . GLN A 1 345 ? 18.258 8.637 -12.482 1.00 95.62 345 GLN A N 1
ATOM 2642 C CA . GLN A 1 345 ? 18.824 9.931 -12.869 1.00 95.62 345 GLN A CA 1
ATOM 2643 C C . GLN A 1 345 ? 20.222 9.750 -13.464 1.00 95.62 345 GLN A C 1
ATOM 2645 O O . GLN A 1 345 ? 20.470 10.200 -14.581 1.00 95.62 345 GLN A O 1
ATOM 2650 N N . HIS A 1 346 ? 21.086 9.002 -12.777 1.00 95.31 346 HIS A N 1
ATOM 2651 C CA . HIS A 1 346 ? 22.439 8.723 -13.245 1.00 95.31 346 HIS A CA 1
ATOM 2652 C C . HIS A 1 346 ? 22.458 8.000 -14.601 1.00 95.31 346 HIS A C 1
ATOM 2654 O O . HIS A 1 346 ? 23.196 8.387 -15.505 1.00 95.31 346 HIS A O 1
ATOM 2660 N N . LEU A 1 347 ? 21.596 6.994 -14.788 1.00 93.19 347 LEU A N 1
ATOM 2661 C CA . LEU A 1 347 ? 21.461 6.293 -16.069 1.00 93.19 347 LEU A CA 1
ATOM 2662 C C . LEU A 1 347 ? 21.021 7.232 -17.197 1.00 93.19 347 LEU A C 1
ATOM 2664 O O . LEU A 1 347 ? 21.545 7.147 -18.304 1.00 93.19 347 LEU A O 1
ATOM 2668 N N . VAL A 1 348 ? 20.078 8.138 -16.936 1.00 93.19 348 VAL A N 1
ATOM 2669 C CA . VAL A 1 348 ? 19.615 9.112 -17.935 1.00 93.19 348 VAL A CA 1
ATOM 2670 C C . VAL A 1 348 ? 20.693 10.145 -18.273 1.00 93.19 348 VAL A C 1
ATOM 2672 O O . VAL A 1 348 ? 20.779 10.570 -19.425 1.00 93.19 348 VAL A O 1
ATOM 2675 N N . GLU A 1 349 ? 21.517 10.546 -17.306 1.00 93.31 349 GLU A N 1
ATOM 2676 C CA . GLU A 1 349 ? 22.652 11.449 -17.529 1.00 93.31 349 GLU A CA 1
ATOM 2677 C C . GLU A 1 349 ? 23.751 10.792 -18.369 1.00 93.31 349 GLU A C 1
ATOM 2679 O O . GLU A 1 349 ? 24.241 11.398 -19.321 1.00 93.31 349 GLU A O 1
ATOM 2684 N N . GLN A 1 350 ? 24.099 9.540 -18.056 1.00 93.12 350 GLN A N 1
ATOM 2685 C CA . GLN A 1 350 ? 25.087 8.766 -18.810 1.00 93.12 350 GLN A CA 1
ATOM 2686 C C . GLN A 1 350 ? 24.596 8.396 -20.213 1.00 93.12 350 GLN A C 1
ATOM 2688 O O . GLN A 1 350 ? 25.377 8.384 -21.164 1.00 93.12 350 GLN A O 1
ATOM 2693 N N . TYR A 1 351 ? 23.297 8.123 -20.355 1.00 92.38 351 TYR A N 1
ATOM 2694 C CA . TYR A 1 351 ? 22.676 7.703 -21.606 1.00 92.38 351 TYR A CA 1
ATOM 2695 C C . TYR A 1 351 ? 21.478 8.605 -21.953 1.00 92.38 351 TYR A C 1
ATOM 2697 O O . TYR A 1 351 ? 20.323 8.173 -21.855 1.00 92.38 351 TYR A O 1
ATOM 2705 N N . PRO A 1 352 ? 21.721 9.837 -22.454 1.00 89.06 352 PRO A N 1
ATOM 2706 C CA . PRO A 1 352 ? 20.667 10.797 -22.792 1.00 89.06 352 PRO A CA 1
ATOM 2707 C C . PRO A 1 352 ? 19.528 10.272 -23.684 1.00 89.06 352 PRO A C 1
ATOM 2709 O O . PRO A 1 352 ? 18.393 10.715 -23.482 1.00 89.06 352 PRO A O 1
ATOM 2712 N N . PRO A 1 353 ? 19.743 9.324 -24.629 1.00 89.12 353 PRO A N 1
ATOM 2713 C CA . PRO A 1 353 ? 18.658 8.682 -25.374 1.00 89.12 353 PRO A CA 1
ATOM 2714 C C . PRO A 1 353 ? 17.523 8.117 -24.504 1.00 89.12 353 PRO A C 1
ATOM 2716 O O . PRO A 1 353 ? 16.365 8.188 -24.915 1.00 89.12 353 PRO A O 1
ATOM 2719 N N . LEU A 1 354 ? 17.814 7.640 -23.285 1.00 86.12 354 LEU A N 1
ATOM 2720 C CA . LEU A 1 354 ? 16.803 7.131 -22.346 1.00 86.12 354 LEU A CA 1
ATOM 2721 C C . LEU A 1 354 ? 15.764 8.191 -21.967 1.00 86.12 354 LEU A C 1
ATOM 2723 O O . LEU A 1 354 ? 14.598 7.867 -21.757 1.00 86.12 354 LEU A O 1
ATOM 2727 N N . LYS A 1 355 ? 16.158 9.470 -21.924 1.00 82.69 355 LYS A N 1
ATOM 2728 C CA . LYS A 1 355 ? 15.247 10.587 -21.627 1.00 82.69 355 LYS A CA 1
ATOM 2729 C C . LYS A 1 355 ? 14.184 10.781 -22.704 1.00 82.69 355 LYS A C 1
ATOM 2731 O O . LYS A 1 355 ? 13.109 11.309 -22.422 1.00 82.69 355 LYS A O 1
ATOM 2736 N N . PHE A 1 356 ? 14.512 10.415 -23.940 1.00 87.12 356 PHE A N 1
ATOM 2737 C CA . PHE A 1 356 ? 13.627 10.561 -25.090 1.00 87.12 356 PHE A CA 1
ATOM 2738 C C . PHE A 1 356 ? 12.718 9.346 -25.278 1.00 87.12 356 PHE A C 1
ATOM 2740 O O . PHE A 1 356 ? 11.744 9.428 -26.029 1.00 87.12 356 PHE A O 1
ATOM 2747 N N . ASP A 1 357 ? 12.981 8.245 -24.568 1.00 92.81 357 ASP A N 1
ATOM 2748 C CA . ASP A 1 357 ? 12.013 7.168 -24.449 1.00 92.81 357 ASP A CA 1
ATOM 2749 C C . ASP A 1 357 ? 10.805 7.643 -23.637 1.00 92.81 357 ASP A C 1
ATOM 2751 O O . ASP A 1 357 ? 10.910 8.092 -22.495 1.00 92.81 357 ASP A O 1
ATOM 2755 N N . TYR A 1 358 ? 9.633 7.542 -24.252 1.00 92.19 358 TYR A N 1
ATOM 2756 C CA . TYR A 1 358 ? 8.403 8.103 -23.714 1.00 92.19 358 TYR A CA 1
ATOM 2757 C C . TYR A 1 358 ? 7.962 7.476 -22.381 1.00 92.19 358 TYR A C 1
ATOM 2759 O O . TYR A 1 358 ? 7.362 8.157 -21.543 1.00 92.19 358 TYR A O 1
ATOM 2767 N N . ASP A 1 359 ? 8.224 6.183 -22.178 1.00 94.69 359 ASP A N 1
ATOM 2768 C CA . ASP A 1 359 ? 7.845 5.483 -20.950 1.00 94.69 359 ASP A CA 1
ATOM 2769 C C . ASP A 1 359 ? 8.916 5.638 -19.873 1.00 94.69 359 ASP A C 1
ATOM 2771 O O . ASP A 1 359 ? 8.574 5.944 -18.732 1.00 94.69 359 ASP A O 1
ATOM 2775 N N . ILE A 1 360 ? 10.199 5.507 -20.226 1.00 95.25 360 ILE A N 1
ATOM 2776 C CA . ILE A 1 360 ? 11.304 5.676 -19.269 1.00 95.25 360 ILE A CA 1
ATOM 2777 C C . ILE A 1 360 ? 11.354 7.120 -18.771 1.00 95.25 360 ILE A C 1
ATOM 2779 O O . ILE A 1 360 ? 11.390 7.349 -17.564 1.00 95.25 360 ILE A O 1
ATOM 2783 N N . GLY A 1 361 ? 11.259 8.103 -19.671 1.00 94.56 361 GLY A N 1
ATOM 2784 C CA . GLY A 1 361 ? 11.210 9.514 -19.298 1.00 94.56 361 GLY A CA 1
ATOM 2785 C C . GLY A 1 361 ? 10.042 9.829 -18.357 1.00 94.56 361 GLY A C 1
ATOM 2786 O O . GLY A 1 361 ? 10.206 10.586 -17.401 1.00 94.56 361 GLY A O 1
ATOM 2787 N N . PHE A 1 362 ? 8.874 9.206 -18.562 1.00 96.31 362 PHE A N 1
ATOM 2788 C CA . PHE A 1 362 ? 7.743 9.355 -17.643 1.00 96.31 362 PHE A CA 1
ATOM 2789 C C . PHE A 1 362 ? 8.005 8.703 -16.281 1.00 96.31 362 PHE A C 1
ATOM 2791 O O . PHE A 1 362 ? 7.692 9.294 -15.250 1.00 96.31 362 PHE A O 1
ATOM 2798 N N . VAL A 1 363 ? 8.571 7.495 -16.263 1.00 97.25 363 VAL A N 1
ATOM 2799 C CA . VAL A 1 363 ? 8.922 6.777 -15.029 1.00 97.25 363 VAL A CA 1
ATOM 2800 C C . VAL A 1 363 ? 9.900 7.585 -14.180 1.00 97.25 363 VAL A C 1
ATOM 2802 O O . VAL A 1 363 ? 9.694 7.697 -12.976 1.00 97.25 363 VAL A O 1
ATOM 2805 N N . VAL A 1 364 ? 10.912 8.194 -14.800 1.00 97.00 364 VAL A N 1
ATOM 2806 C CA . VAL A 1 364 ? 11.891 9.050 -14.112 1.00 97.00 364 VAL A CA 1
ATOM 2807 C C . VAL A 1 364 ? 11.193 10.241 -13.450 1.00 97.00 364 VAL A C 1
ATOM 2809 O O . VAL A 1 364 ? 11.371 10.459 -12.255 1.00 97.00 364 VAL A O 1
ATOM 2812 N N . LEU A 1 365 ? 10.318 10.945 -14.181 1.00 97.19 365 LEU A N 1
ATOM 2813 C CA . LEU A 1 365 ? 9.521 12.049 -13.623 1.00 97.19 365 LEU A CA 1
ATOM 2814 C C . LEU A 1 365 ? 8.592 11.589 -12.490 1.00 97.19 365 LEU A C 1
ATOM 2816 O O . LEU A 1 365 ? 8.366 12.319 -11.527 1.00 97.19 365 LEU A O 1
ATOM 2820 N N . MET A 1 366 ? 8.020 10.389 -12.604 1.00 98.06 366 MET A N 1
ATOM 2821 C CA . MET A 1 366 ? 7.154 9.846 -11.563 1.00 98.06 366 MET A CA 1
ATOM 2822 C C . MET A 1 366 ? 7.946 9.464 -10.310 1.00 98.06 366 MET A C 1
ATOM 2824 O O . MET A 1 366 ? 7.453 9.674 -9.207 1.00 98.06 366 MET A O 1
ATOM 2828 N N . LEU A 1 367 ? 9.165 8.940 -10.444 1.00 98.19 367 LEU A N 1
ATOM 2829 C CA . LEU A 1 367 ? 10.012 8.627 -9.293 1.00 98.19 367 LEU A CA 1
ATOM 2830 C C . LEU A 1 367 ? 10.536 9.873 -8.596 1.00 98.19 367 LEU A C 1
ATOM 2832 O O . LEU A 1 367 ? 10.545 9.897 -7.369 1.00 98.19 367 LEU A O 1
ATOM 2836 N N . GLU A 1 368 ? 10.870 10.919 -9.349 1.00 98.25 368 GLU A N 1
ATOM 2837 C CA . GLU A 1 368 ? 11.165 12.235 -8.780 1.00 98.25 368 GLU A CA 1
ATOM 2838 C C . GLU A 1 368 ? 9.975 12.739 -7.952 1.00 98.25 368 GLU A C 1
ATOM 2840 O O . GLU A 1 368 ? 10.123 13.078 -6.779 1.00 98.25 368 GLU A O 1
ATOM 2845 N N . TYR A 1 369 ? 8.768 12.687 -8.526 1.00 98.56 369 TYR A N 1
ATOM 2846 C CA . TYR A 1 369 ? 7.532 13.051 -7.836 1.00 98.56 369 TYR A CA 1
ATOM 2847 C C . TYR A 1 369 ? 7.275 12.224 -6.570 1.00 98.56 369 TYR A C 1
ATOM 2849 O O . TYR A 1 369 ? 6.889 12.781 -5.539 1.00 98.56 369 TYR A O 1
ATOM 2857 N N . LEU A 1 370 ? 7.455 10.902 -6.634 1.00 98.50 370 LEU A N 1
ATOM 2858 C CA . LEU A 1 370 ? 7.248 10.016 -5.491 1.00 98.50 370 LEU A CA 1
ATOM 2859 C C . LEU A 1 370 ? 8.274 10.298 -4.393 1.00 98.50 370 LEU A C 1
ATOM 2861 O O . LEU A 1 370 ? 7.877 10.440 -3.239 1.00 98.50 370 LEU A O 1
ATOM 2865 N N . ASN A 1 371 ? 9.555 10.443 -4.744 1.00 98.19 371 ASN A N 1
ATOM 2866 C CA . ASN A 1 371 ? 10.617 10.760 -3.792 1.00 98.19 371 ASN A CA 1
ATOM 2867 C C . ASN A 1 371 ? 10.330 12.081 -3.064 1.00 98.19 371 ASN A C 1
ATOM 2869 O O . ASN A 1 371 ? 10.253 12.132 -1.839 1.00 98.19 371 ASN A O 1
ATOM 2873 N N . ASP A 1 372 ? 10.063 13.134 -3.830 1.00 98.31 372 ASP A N 1
ATOM 2874 C CA . ASP A 1 372 ? 9.728 14.460 -3.321 1.00 98.31 372 ASP A CA 1
ATOM 2875 C C . ASP A 1 372 ? 8.449 14.457 -2.455 1.00 98.31 372 ASP A C 1
ATOM 2877 O O . ASP A 1 372 ? 8.378 15.107 -1.407 1.00 98.31 372 ASP A O 1
ATOM 2881 N N . SER A 1 373 ? 7.435 13.675 -2.840 1.00 98.25 373 SER A N 1
ATOM 2882 C CA . SER A 1 373 ? 6.210 13.505 -2.049 1.00 98.25 373 SER A CA 1
ATOM 2883 C C . SER A 1 373 ? 6.472 12.829 -0.702 1.00 98.25 373 SER A C 1
ATOM 2885 O O . SER A 1 373 ? 5.927 13.277 0.310 1.00 98.25 373 SER A O 1
ATOM 2887 N N . LEU A 1 374 ? 7.300 11.780 -0.669 1.00 97.88 374 LEU A N 1
ATOM 2888 C CA . LEU A 1 374 ? 7.696 11.104 0.569 1.00 97.88 374 LEU A CA 1
ATOM 2889 C C . LEU A 1 374 ? 8.490 12.050 1.474 1.00 97.88 374 LEU A C 1
ATOM 2891 O O . LEU A 1 374 ? 8.115 12.250 2.629 1.00 97.88 374 LEU A O 1
ATOM 2895 N N . GLU A 1 375 ? 9.514 12.713 0.934 1.00 97.44 375 GLU A N 1
ATOM 2896 C CA . GLU A 1 375 ? 10.353 13.641 1.690 1.00 97.44 375 GLU A CA 1
ATOM 2897 C C . GLU A 1 375 ? 9.551 14.783 2.319 1.00 97.44 375 GLU A C 1
ATOM 2899 O O . GLU A 1 375 ? 9.764 15.121 3.484 1.00 97.44 375 GLU A O 1
ATOM 2904 N N . ARG A 1 376 ? 8.601 15.387 1.591 1.00 96.94 376 ARG A N 1
ATOM 2905 C CA . ARG A 1 376 ? 7.757 16.445 2.170 1.00 96.94 376 ARG A CA 1
ATOM 2906 C C . ARG A 1 376 ? 6.895 15.939 3.320 1.00 96.94 376 ARG A C 1
ATOM 2908 O O . ARG A 1 376 ? 6.790 16.631 4.332 1.00 96.94 376 ARG A O 1
ATOM 2915 N N . ARG A 1 377 ? 6.284 14.759 3.183 1.00 96.62 377 ARG A N 1
ATOM 2916 C CA . ARG A 1 377 ? 5.445 14.183 4.246 1.00 96.62 377 ARG A CA 1
ATOM 2917 C C . ARG A 1 377 ? 6.277 13.844 5.478 1.00 96.62 377 ARG A C 1
ATOM 2919 O O . ARG A 1 377 ? 5.866 14.157 6.590 1.00 96.62 377 ARG A O 1
ATOM 2926 N N . TRP A 1 378 ? 7.473 13.305 5.276 1.00 96.12 378 TRP A N 1
ATOM 2927 C CA . TRP A 1 378 ? 8.428 13.036 6.345 1.00 96.12 378 TRP A CA 1
ATOM 2928 C C . TRP A 1 378 ? 8.880 14.308 7.064 1.00 96.12 378 TRP A C 1
ATOM 2930 O O . TRP A 1 378 ? 8.805 14.358 8.287 1.00 96.12 378 TRP A O 1
ATOM 2940 N N . ARG A 1 379 ? 9.248 15.369 6.331 1.00 95.88 379 ARG A N 1
ATOM 2941 C CA . ARG A 1 379 ? 9.584 16.677 6.930 1.00 95.88 379 ARG A CA 1
ATOM 2942 C C . ARG A 1 379 ? 8.422 17.245 7.744 1.00 95.88 379 ARG A C 1
ATOM 2944 O O . ARG A 1 379 ? 8.635 17.764 8.837 1.00 95.88 379 ARG A O 1
ATOM 2951 N N . HIS A 1 380 ? 7.197 17.142 7.226 1.00 94.12 380 HIS A N 1
ATOM 2952 C CA . HIS A 1 380 ? 6.009 17.588 7.947 1.00 94.12 380 HIS A CA 1
ATOM 2953 C C . HIS A 1 380 ? 5.818 16.797 9.249 1.00 94.12 380 HIS A C 1
ATOM 2955 O O . HIS A 1 380 ? 5.700 17.401 10.316 1.00 94.12 380 HIS A O 1
ATOM 2961 N N . LEU A 1 381 ? 5.892 15.466 9.187 1.00 91.50 381 LEU A N 1
ATOM 2962 C CA . LEU A 1 381 ? 5.790 14.594 10.356 1.00 91.50 381 LEU A CA 1
ATOM 2963 C C . LEU A 1 381 ? 6.861 14.922 11.409 1.00 91.50 381 LEU A C 1
ATOM 2965 O O . LEU A 1 381 ? 6.544 15.067 12.590 1.00 91.50 381 LEU A O 1
ATOM 2969 N N . ASP A 1 382 ? 8.108 15.113 10.986 1.00 93.00 382 ASP A N 1
ATOM 2970 C CA . ASP A 1 382 ? 9.215 15.431 11.891 1.00 93.00 382 ASP A CA 1
ATOM 2971 C C . ASP A 1 382 ? 9.009 16.793 12.567 1.00 93.00 382 ASP A C 1
ATOM 2973 O O . ASP A 1 382 ? 9.150 16.906 13.785 1.00 93.00 382 ASP A O 1
ATOM 2977 N N . SER A 1 383 ? 8.567 17.803 11.810 1.00 92.19 383 SER A N 1
ATOM 2978 C CA . SER A 1 383 ? 8.291 19.139 12.353 1.00 92.19 383 SER A CA 1
ATOM 2979 C C . SER A 1 383 ? 7.187 19.139 13.418 1.00 92.19 383 SER A C 1
ATOM 2981 O O . SER A 1 383 ? 7.316 19.811 14.444 1.00 92.19 383 SER A O 1
ATOM 2983 N N . THR A 1 384 ? 6.129 18.341 13.224 1.00 87.69 384 THR A N 1
ATOM 2984 C CA . THR A 1 384 ? 5.030 18.233 14.198 1.00 87.69 384 THR A CA 1
ATOM 2985 C C . THR A 1 384 ? 5.494 17.608 15.514 1.00 87.69 384 THR A C 1
ATOM 2987 O O . THR A 1 384 ? 5.190 18.137 16.584 1.00 87.69 384 THR A O 1
ATOM 2990 N N . LYS A 1 385 ? 6.333 16.564 15.458 1.00 83.25 385 LYS A N 1
ATOM 2991 C CA . LYS A 1 385 ? 6.895 15.918 16.655 1.00 83.25 385 LYS A CA 1
ATOM 2992 C C . LYS A 1 385 ? 7.813 16.846 17.448 1.00 83.25 385 LYS A C 1
ATOM 2994 O O . LYS A 1 385 ? 7.751 16.864 18.681 1.00 83.25 385 LYS A O 1
ATOM 2999 N N . THR A 1 386 ? 8.653 17.631 16.770 1.00 83.62 386 THR A N 1
ATOM 3000 C CA . THR A 1 386 ? 9.527 18.605 17.441 1.00 83.62 386 THR A CA 1
ATOM 3001 C C . THR A 1 386 ? 8.707 19.674 18.164 1.00 83.62 386 THR A C 1
ATOM 3003 O O . THR A 1 386 ? 8.993 19.977 19.322 1.00 83.62 386 THR A O 1
ATOM 3006 N N . SER A 1 387 ? 7.643 20.183 17.530 1.00 79.94 387 SER A N 1
ATOM 3007 C CA . SER A 1 387 ? 6.747 21.174 18.138 1.00 79.94 387 SER A CA 1
ATOM 3008 C C . SER A 1 387 ? 6.018 20.628 19.370 1.00 79.94 387 SER A C 1
ATOM 3010 O O . SER A 1 387 ? 5.927 21.317 20.384 1.00 79.94 387 SER A O 1
ATOM 3012 N N . GLU A 1 388 ? 5.513 19.392 19.314 1.00 77.75 388 GLU A N 1
ATOM 3013 C CA . GLU A 1 388 ? 4.838 18.767 20.460 1.00 77.75 388 GLU A CA 1
ATOM 3014 C C . GLU A 1 388 ? 5.784 18.515 21.637 1.00 77.75 388 GLU A C 1
ATOM 3016 O O . GLU A 1 388 ? 5.395 18.660 22.798 1.00 77.75 388 GLU A O 1
ATOM 3021 N N . THR A 1 389 ? 7.029 18.134 21.348 1.00 76.94 389 THR A N 1
ATOM 3022 C CA . THR A 1 389 ? 8.036 17.861 22.380 1.00 76.94 389 THR A CA 1
ATOM 3023 C C . THR A 1 389 ? 8.465 19.151 23.079 1.00 76.94 389 THR A C 1
ATOM 3025 O O . THR A 1 389 ? 8.546 19.176 24.306 1.00 76.94 389 THR A O 1
ATOM 3028 N N . ALA A 1 390 ? 8.653 20.239 22.323 1.00 73.12 390 ALA A N 1
ATOM 3029 C CA . ALA A 1 390 ? 8.943 21.558 22.882 1.00 73.12 390 ALA A CA 1
ATOM 3030 C C . ALA A 1 390 ? 7.804 22.048 23.796 1.00 73.12 390 ALA A C 1
ATOM 3032 O O . ALA A 1 390 ? 8.052 22.384 24.954 1.00 73.12 390 ALA A O 1
ATOM 3033 N N . ALA A 1 391 ? 6.550 21.961 23.338 1.00 71.25 391 ALA A N 1
ATOM 3034 C CA . ALA A 1 391 ? 5.383 22.368 24.124 1.00 71.25 391 ALA A CA 1
ATOM 3035 C C . ALA A 1 391 ? 5.201 21.552 25.421 1.00 71.25 391 ALA A C 1
ATOM 3037 O O . ALA A 1 391 ? 4.796 22.095 26.446 1.00 71.25 391 ALA A O 1
ATOM 3038 N N . LYS A 1 392 ? 5.525 20.250 25.410 1.00 70.50 392 LYS A N 1
ATOM 3039 C CA . LYS A 1 392 ? 5.488 19.407 26.620 1.00 70.50 392 LYS A CA 1
ATOM 3040 C C . LYS A 1 392 ? 6.637 19.709 27.586 1.00 70.50 392 LYS A C 1
ATOM 3042 O O . LYS A 1 392 ? 6.454 19.564 28.792 1.00 70.50 392 LYS A O 1
ATOM 3047 N N . SER A 1 393 ? 7.796 20.138 27.082 1.00 63.41 393 SER A N 1
ATOM 3048 C CA . SER A 1 393 ? 8.958 20.479 27.914 1.00 63.41 393 SER A CA 1
ATOM 3049 C C . SER A 1 393 ? 8.811 21.805 28.675 1.00 63.41 393 SER A C 1
ATOM 3051 O O . SER A 1 393 ? 9.367 21.937 29.759 1.00 63.41 393 SER A O 1
ATOM 3053 N N . GLU A 1 394 ? 8.005 22.749 28.176 1.00 60.59 394 GLU A N 1
ATOM 3054 C CA . GLU A 1 394 ? 7.738 24.033 28.849 1.00 60.59 394 GLU A CA 1
ATOM 3055 C C . GLU A 1 394 ? 6.671 23.942 29.960 1.00 60.59 394 GLU A C 1
ATOM 3057 O O . GLU A 1 394 ? 6.526 24.865 30.758 1.00 60.59 394 GLU A O 1
ATOM 3062 N N . ALA A 1 395 ? 5.945 22.821 30.057 1.00 57.06 395 ALA A N 1
ATOM 3063 C CA . ALA A 1 395 ? 4.871 22.614 31.034 1.00 57.06 395 ALA A CA 1
ATOM 3064 C C . ALA A 1 395 ? 5.278 21.784 32.272 1.00 57.06 395 ALA A C 1
ATOM 3066 O O . ALA A 1 395 ? 4.442 21.545 33.146 1.00 57.06 395 ALA A O 1
ATOM 3067 N N . ALA A 1 396 ? 6.535 21.337 32.373 1.00 47.38 396 ALA A N 1
ATOM 3068 C CA . ALA A 1 396 ? 7.028 20.536 33.496 1.00 47.38 396 ALA A CA 1
ATOM 3069 C C . ALA A 1 396 ? 8.085 21.309 34.316 1.00 47.38 396 ALA A C 1
ATOM 3071 O O . ALA A 1 396 ? 9.073 21.770 33.742 1.00 47.38 396 ALA A O 1
ATOM 3072 N N . PRO A 1 397 ? 7.940 21.440 35.652 1.00 47.41 397 PRO A N 1
ATOM 3073 C CA . PRO A 1 397 ? 8.989 21.999 36.499 1.00 47.41 397 PRO A CA 1
ATOM 3074 C C . PRO A 1 397 ? 10.226 21.098 36.462 1.00 47.41 397 PRO A C 1
ATOM 3076 O O . PRO A 1 397 ? 10.136 19.882 36.628 1.00 47.41 397 PRO A O 1
ATOM 3079 N N . SER A 1 398 ? 11.384 21.707 36.233 1.00 46.91 398 SER A N 1
ATOM 3080 C CA . SER A 1 398 ? 12.665 21.026 36.095 1.00 46.91 398 SER A CA 1
ATOM 3081 C C . SER A 1 398 ? 13.149 20.434 37.423 1.00 46.91 398 SER A C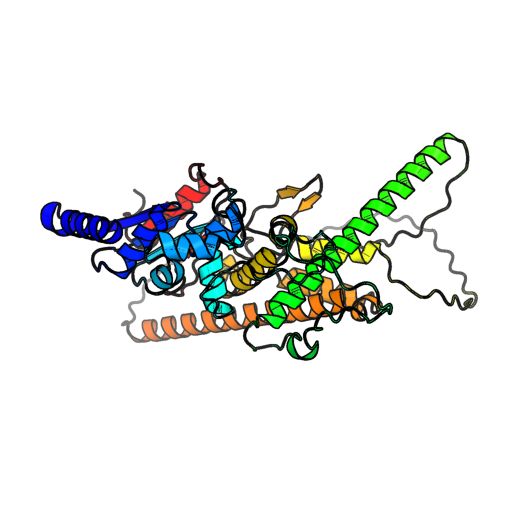 1
ATOM 3083 O O . SER A 1 398 ? 13.654 21.175 38.266 1.00 46.91 398 SER A O 1
ATOM 3085 N N . ASP A 1 399 ? 13.099 19.110 37.566 1.00 40.59 399 ASP A N 1
ATOM 3086 C CA . ASP A 1 399 ? 13.907 18.389 38.553 1.00 40.59 399 ASP A CA 1
ATOM 3087 C C . ASP A 1 399 ? 15.091 17.707 37.855 1.00 40.59 399 ASP A C 1
ATOM 3089 O O . ASP A 1 399 ? 14.952 16.792 37.041 1.00 40.59 399 ASP A O 1
ATOM 3093 N N . LYS A 1 400 ? 16.292 18.214 38.150 1.00 53.12 400 LYS A N 1
ATOM 3094 C CA . LYS A 1 400 ? 17.576 17.690 37.675 1.00 53.12 400 LYS A CA 1
ATOM 3095 C C . LYS A 1 400 ? 18.003 16.512 38.551 1.00 53.12 400 LYS A C 1
ATOM 3097 O O . LYS A 1 400 ? 18.383 16.734 39.695 1.00 53.12 400 LYS A O 1
ATOM 3102 N N . CYS A 1 401 ? 18.109 15.302 37.996 1.00 38.94 401 CYS A N 1
ATOM 3103 C CA . CYS A 1 401 ? 19.115 14.343 38.469 1.00 38.94 401 CYS A CA 1
ATOM 3104 C C . CYS A 1 401 ? 19.414 13.211 37.467 1.00 38.94 401 CYS A C 1
ATOM 3106 O O . CYS A 1 401 ? 18.635 12.284 37.297 1.00 38.94 401 CYS A O 1
ATOM 3108 N N . SER A 1 402 ? 20.601 13.303 36.859 1.00 39.78 402 SER A N 1
ATOM 3109 C CA . SER A 1 402 ? 21.616 12.244 36.728 1.00 39.78 402 SER A CA 1
ATOM 3110 C C . SER A 1 402 ? 21.245 10.855 36.157 1.00 39.78 402 SER A C 1
ATOM 3112 O O . SER A 1 402 ? 20.548 10.077 36.797 1.00 39.78 402 SER A O 1
ATOM 3114 N N . LYS A 1 403 ? 21.910 10.465 35.061 1.00 37.81 403 LYS A N 1
ATOM 3115 C CA . LYS A 1 403 ? 23.029 9.487 34.998 1.00 37.81 403 LYS A CA 1
ATOM 3116 C C . LYS A 1 403 ? 23.077 8.842 33.611 1.00 37.81 403 LYS A C 1
ATOM 3118 O O . LYS A 1 403 ? 22.148 8.165 33.188 1.00 37.81 403 LYS A O 1
ATOM 3123 N N . SER A 1 404 ? 24.203 9.052 32.938 1.00 45.44 404 SER A N 1
ATOM 3124 C CA . SER A 1 404 ? 24.639 8.325 31.752 1.00 45.44 404 SER A CA 1
ATOM 3125 C C . SER A 1 404 ? 24.852 6.854 32.105 1.00 45.44 404 SER A C 1
ATOM 3127 O O . SER A 1 404 ? 25.744 6.533 32.893 1.00 45.44 404 SER A O 1
ATOM 3129 N N . ALA A 1 405 ? 24.029 5.979 31.538 1.00 40.62 405 ALA A N 1
ATOM 3130 C CA . ALA A 1 405 ? 24.272 4.546 31.515 1.00 40.62 405 ALA A CA 1
ATOM 3131 C C . ALA A 1 405 ? 24.701 4.159 30.097 1.00 40.62 405 ALA A C 1
ATOM 3133 O O . ALA A 1 405 ? 23.959 4.392 29.140 1.00 40.62 405 ALA A O 1
ATOM 3134 N N . ASP A 1 406 ? 25.905 3.596 30.001 1.00 45.41 406 ASP A N 1
ATOM 3135 C CA . ASP A 1 406 ? 26.403 2.850 28.850 1.00 45.41 406 ASP A CA 1
ATOM 3136 C C . ASP A 1 406 ? 25.355 1.820 28.415 1.00 45.41 406 ASP A C 1
ATOM 3138 O O . ASP A 1 406 ? 25.066 0.863 29.137 1.00 45.41 406 ASP A O 1
ATOM 3142 N N . LYS A 1 407 ? 24.770 2.024 27.232 1.00 42.78 407 LYS A N 1
ATOM 3143 C CA . LYS A 1 407 ? 23.960 1.021 26.542 1.00 42.78 407 LYS A CA 1
ATOM 3144 C C . LYS A 1 407 ? 24.828 0.387 25.466 1.00 42.78 407 LYS A C 1
ATOM 3146 O O . LYS A 1 407 ? 25.077 0.988 24.425 1.00 42.78 407 LYS A O 1
ATOM 3151 N N . SER A 1 408 ? 25.265 -0.837 25.736 1.00 42.25 408 SER A N 1
ATOM 3152 C CA . SER A 1 408 ? 25.744 -1.775 24.730 1.00 42.25 408 SER A CA 1
ATOM 3153 C C . SER A 1 408 ? 24.704 -1.894 23.617 1.00 42.25 408 SER A C 1
ATOM 3155 O O . SER A 1 408 ? 23.555 -2.264 23.859 1.00 42.25 408 SER A O 1
ATOM 3157 N N . THR A 1 409 ? 25.121 -1.532 22.411 1.00 41.09 409 THR A N 1
ATOM 3158 C CA . THR A 1 409 ? 24.321 -1.437 21.194 1.00 41.09 409 THR A CA 1
ATOM 3159 C C . THR A 1 409 ? 23.957 -2.826 20.665 1.00 41.09 409 THR A C 1
ATOM 3161 O O . THR A 1 409 ? 24.456 -3.262 19.630 1.00 41.09 409 THR A O 1
ATOM 3164 N N . GLU A 1 410 ? 23.067 -3.545 21.351 1.00 46.75 410 GLU A N 1
ATOM 3165 C CA . GLU A 1 410 ? 22.211 -4.486 20.632 1.00 46.75 410 GLU A CA 1
ATOM 3166 C C . GLU A 1 410 ? 21.401 -3.639 19.651 1.00 46.75 410 GLU A C 1
ATOM 3168 O O . GLU A 1 410 ? 20.672 -2.730 20.054 1.00 46.75 410 GLU A O 1
ATOM 3173 N N . ARG A 1 411 ? 21.608 -3.854 18.347 1.00 47.25 411 ARG A N 1
ATOM 3174 C CA . ARG A 1 411 ? 20.772 -3.249 17.308 1.00 47.25 411 ARG A CA 1
ATOM 3175 C C . ARG A 1 411 ? 19.349 -3.744 17.552 1.00 47.25 411 ARG A C 1
ATOM 3177 O O . ARG A 1 411 ? 19.009 -4.835 17.104 1.00 47.25 411 ARG A O 1
ATOM 3184 N N . GLU A 1 412 ? 18.553 -2.975 18.295 1.00 59.84 412 GLU A N 1
ATOM 3185 C CA . GLU A 1 412 ? 17.124 -3.225 18.467 1.00 59.84 412 GLU A CA 1
ATOM 3186 C C . GLU A 1 412 ? 16.534 -3.420 17.069 1.00 59.84 412 GLU A C 1
ATOM 3188 O O . GLU A 1 412 ? 16.583 -2.522 16.223 1.00 59.84 412 GLU A O 1
ATOM 3193 N N . ALA A 1 413 ? 16.077 -4.644 16.795 1.00 67.69 413 ALA A N 1
ATOM 3194 C CA . ALA A 1 413 ? 15.520 -4.997 15.504 1.00 67.69 413 ALA A CA 1
ATOM 3195 C C . ALA A 1 413 ? 14.361 -4.045 15.211 1.00 67.69 413 ALA A C 1
ATOM 3197 O O . ALA A 1 413 ? 13.449 -3.886 16.028 1.00 67.69 413 ALA A O 1
ATOM 3198 N N . VAL A 1 414 ? 14.417 -3.380 14.057 1.00 71.25 414 VAL A N 1
ATOM 3199 C CA . VAL A 1 414 ? 13.394 -2.407 13.692 1.00 71.25 414 VAL A CA 1
ATOM 3200 C C . VAL A 1 414 ? 12.042 -3.127 13.636 1.00 71.25 414 VAL A C 1
ATOM 3202 O O . VAL A 1 414 ? 11.932 -4.131 12.929 1.00 71.25 414 VAL A O 1
ATOM 3205 N N . PRO A 1 415 ? 11.016 -2.657 14.372 1.00 78.88 415 PRO A N 1
ATOM 3206 C CA . PRO A 1 415 ? 9.751 -3.372 14.482 1.00 78.88 415 PRO A CA 1
ATOM 3207 C C . PRO A 1 415 ? 9.132 -3.610 13.110 1.00 78.88 415 PRO A C 1
ATOM 3209 O O . PRO A 1 415 ? 9.123 -2.694 12.297 1.00 78.88 415 PRO A O 1
ATOM 3212 N N . LEU A 1 416 ? 8.546 -4.787 12.870 1.00 85.06 416 LEU A N 1
ATOM 3213 C CA . LEU A 1 416 ? 7.866 -5.103 11.605 1.00 85.06 416 LEU A CA 1
ATOM 3214 C C . LEU A 1 416 ? 6.645 -4.193 11.360 1.00 85.06 416 LEU A C 1
ATOM 3216 O O . LEU A 1 416 ? 6.363 -3.816 10.222 1.00 85.06 416 LEU A O 1
ATOM 3220 N N . VAL A 1 417 ? 5.990 -3.730 12.432 1.00 91.38 417 VAL A N 1
ATOM 3221 C CA . VAL A 1 417 ? 4.828 -2.825 12.388 1.00 91.38 417 VAL A CA 1
ATOM 3222 C C . VAL A 1 417 ? 5.205 -1.430 11.886 1.00 91.38 417 VAL A C 1
ATOM 3224 O O . VAL A 1 417 ? 6.047 -0.741 12.468 1.00 91.38 417 VAL A O 1
ATOM 3227 N N . ILE A 1 418 ? 4.551 -0.985 10.817 1.00 92.38 418 ILE A N 1
ATOM 3228 C CA . ILE A 1 418 ? 4.647 0.375 10.289 1.00 92.38 418 ILE A CA 1
ATOM 3229 C C . ILE A 1 418 ? 3.648 1.246 11.053 1.00 92.38 418 ILE A C 1
ATOM 3231 O O . ILE A 1 418 ? 2.447 1.225 10.781 1.00 92.38 418 ILE A O 1
ATOM 3235 N N . ASN A 1 419 ? 4.142 2.008 12.028 1.00 92.62 419 ASN A N 1
ATOM 3236 C CA . ASN A 1 419 ? 3.345 3.002 12.742 1.00 92.62 419 ASN A CA 1
ATOM 3237 C C . ASN A 1 419 ? 3.348 4.323 11.963 1.00 92.62 419 ASN A C 1
ATOM 3239 O O . ASN A 1 419 ? 4.405 4.920 11.763 1.00 92.62 419 ASN A O 1
ATOM 3243 N N . THR A 1 420 ? 2.167 4.770 11.533 1.00 91.81 420 THR A N 1
ATOM 3244 C CA . THR A 1 420 ? 2.025 5.993 10.730 1.00 91.81 420 THR A CA 1
ATOM 3245 C C . THR A 1 420 ? 1.934 7.269 11.572 1.00 91.81 420 THR A C 1
ATOM 3247 O O . THR A 1 420 ? 2.050 8.367 11.034 1.00 91.81 420 THR A O 1
ATOM 3250 N N . GLY A 1 421 ? 1.657 7.155 12.876 1.00 89.12 421 GLY A N 1
ATOM 3251 C CA . GLY A 1 421 ? 1.295 8.287 13.738 1.00 89.12 421 GLY A CA 1
ATOM 3252 C C . GLY A 1 421 ? -0.031 8.976 13.373 1.00 89.12 421 GLY A C 1
ATOM 3253 O O . GLY A 1 421 ? -0.490 9.837 14.117 1.00 89.12 421 GLY A O 1
ATOM 3254 N N . ASP A 1 422 ? -0.665 8.599 12.260 1.00 92.38 422 ASP A N 1
ATOM 3255 C CA . ASP A 1 422 ? -1.932 9.152 11.797 1.00 92.38 422 ASP A CA 1
ATOM 3256 C C . ASP A 1 422 ? -3.081 8.310 12.378 1.00 92.38 422 ASP A C 1
ATOM 3258 O O . ASP A 1 422 ? -3.210 7.129 12.034 1.00 92.38 422 ASP A O 1
ATOM 3262 N N . PRO A 1 423 ? -3.948 8.878 13.236 1.00 92.56 423 PRO A N 1
ATOM 3263 C CA . PRO A 1 423 ? -5.030 8.127 13.868 1.00 92.56 423 PRO A CA 1
ATOM 3264 C C . PRO A 1 423 ? -6.041 7.574 12.855 1.00 92.56 423 PRO A C 1
ATOM 3266 O O . PRO A 1 423 ? -6.725 6.596 13.152 1.00 92.56 423 PRO A O 1
ATOM 3269 N N . LYS A 1 424 ? -6.139 8.143 11.644 1.00 94.31 424 LYS A N 1
ATOM 3270 C CA . LYS A 1 424 ? -7.017 7.611 10.592 1.00 94.31 424 LYS A CA 1
ATOM 3271 C C . LYS A 1 424 ? -6.454 6.346 9.957 1.00 94.31 424 LYS A C 1
ATOM 3273 O O . LYS A 1 424 ? -7.238 5.469 9.603 1.00 94.31 424 LYS A O 1
ATOM 3278 N N . LEU A 1 425 ? -5.133 6.231 9.840 1.00 95.31 425 LEU A N 1
ATOM 3279 C CA . LEU A 1 425 ? -4.467 5.063 9.259 1.00 95.31 425 LEU A CA 1
ATOM 3280 C C . LEU A 1 425 ? -4.143 3.992 10.297 1.00 95.31 425 LEU A C 1
ATOM 3282 O O . LEU A 1 425 ? -4.298 2.809 10.007 1.00 95.31 425 LEU A O 1
ATOM 3286 N N . GLY A 1 426 ? -3.728 4.389 11.499 1.00 95.62 426 GLY A N 1
ATOM 3287 C CA . GLY A 1 426 ? -3.236 3.475 12.525 1.00 95.62 426 GLY A CA 1
ATOM 3288 C C . GLY A 1 426 ? -1.901 2.838 12.136 1.00 95.62 426 GLY A C 1
ATOM 3289 O O . GLY A 1 426 ? -1.006 3.501 11.602 1.00 95.62 426 GLY A O 1
ATOM 3290 N N . CYS A 1 427 ? -1.769 1.546 12.417 1.00 96.81 427 CYS A N 1
ATOM 3291 C CA . CYS A 1 427 ? -0.575 0.763 12.121 1.00 96.81 427 CYS A CA 1
ATOM 3292 C C . CYS A 1 427 ? -0.824 -0.228 10.976 1.00 96.81 427 CYS A C 1
ATOM 3294 O O . CYS A 1 427 ? -1.911 -0.793 10.876 1.00 96.81 427 CYS A O 1
ATOM 3296 N N . LEU A 1 428 ? 0.200 -0.490 10.162 1.00 96.50 428 LEU A N 1
ATOM 3297 C CA . LEU A 1 428 ? 0.204 -1.555 9.156 1.00 96.50 428 LEU A CA 1
ATOM 3298 C C . LEU A 1 428 ? 1.191 -2.652 9.564 1.00 96.50 428 LEU A C 1
ATOM 3300 O O . LEU A 1 428 ? 2.349 -2.366 9.862 1.00 96.50 428 LEU A O 1
ATOM 3304 N N . LEU A 1 429 ? 0.745 -3.902 9.538 1.00 95.94 429 LEU A N 1
ATOM 3305 C CA . LEU A 1 429 ? 1.584 -5.090 9.640 1.00 95.94 429 LEU A CA 1
ATOM 3306 C C . LEU A 1 429 ? 1.556 -5.823 8.291 1.00 95.94 429 LEU A C 1
ATOM 3308 O O . LEU A 1 429 ? 0.558 -6.476 7.973 1.00 95.94 429 LEU A O 1
ATOM 3312 N N . PRO A 1 430 ? 2.606 -5.682 7.466 1.00 91.44 430 PRO A N 1
ATOM 3313 C CA . PRO A 1 430 ? 2.782 -6.536 6.302 1.00 91.44 430 PRO A CA 1
ATOM 3314 C C . PRO A 1 430 ? 2.953 -7.992 6.741 1.00 91.44 430 PRO A C 1
ATOM 3316 O O . PRO A 1 430 ? 3.687 -8.251 7.692 1.00 91.44 430 PRO A O 1
ATOM 3319 N N . LEU A 1 431 ? 2.255 -8.902 6.067 1.00 91.25 431 LEU A N 1
ATOM 3320 C CA . LEU A 1 431 ? 2.303 -10.337 6.330 1.00 91.25 431 LEU A CA 1
ATOM 3321 C C . LEU A 1 431 ? 2.913 -11.101 5.146 1.00 91.25 431 LEU A C 1
ATOM 3323 O O . LEU A 1 431 ? 2.876 -10.630 4.006 1.00 91.25 431 LEU A O 1
ATOM 3327 N N . HIS A 1 432 ? 3.409 -12.303 5.432 1.00 85.19 432 HIS A N 1
ATOM 3328 C CA . HIS A 1 432 ? 4.038 -13.238 4.496 1.00 85.19 432 HIS A CA 1
ATOM 3329 C C . HIS A 1 432 ? 3.506 -14.676 4.628 1.00 85.19 432 HIS A C 1
ATOM 3331 O O . HIS A 1 432 ? 3.915 -15.577 3.889 1.00 85.19 432 HIS A O 1
ATOM 3337 N N . CYS A 1 433 ? 2.603 -14.928 5.576 1.00 79.00 433 CYS A N 1
ATOM 3338 C CA . CYS A 1 433 ? 2.127 -16.270 5.879 1.00 79.00 433 CYS A CA 1
ATOM 3339 C C . CYS A 1 433 ? 1.112 -16.827 4.851 1.00 79.00 433 CYS A C 1
ATOM 3341 O O . CYS A 1 433 ? 1.091 -18.038 4.617 1.00 79.00 433 CYS A O 1
ATOM 3343 N N . GLY A 1 434 ? 0.335 -16.005 4.147 1.00 77.69 434 GLY A N 1
ATOM 3344 C CA . GLY A 1 434 ? -0.771 -16.399 3.258 1.00 77.69 434 GLY A CA 1
ATOM 3345 C C . GLY A 1 434 ? -2.131 -16.391 3.968 1.00 77.69 434 GLY A C 1
ATOM 3346 O O . GLY A 1 434 ? -2.181 -16.461 5.191 1.00 77.69 434 GLY A O 1
ATOM 3347 N N . HIS A 1 435 ? -3.251 -16.353 3.226 1.00 76.50 435 HIS A N 1
ATOM 3348 C CA . HIS A 1 435 ? -4.603 -16.086 3.776 1.00 76.50 435 HIS A CA 1
ATOM 3349 C C . HIS A 1 435 ? -5.032 -16.961 4.958 1.00 76.50 435 HIS A C 1
ATOM 3351 O O . HIS A 1 435 ? -5.636 -16.468 5.892 1.00 76.50 435 HIS A O 1
ATOM 3357 N N . ASN A 1 436 ? -4.743 -18.263 4.907 1.00 76.56 436 ASN A N 1
ATOM 3358 C CA . ASN A 1 436 ? -5.223 -19.237 5.895 1.00 76.56 436 ASN A CA 1
ATOM 3359 C C . ASN A 1 436 ? -4.102 -19.780 6.786 1.00 76.56 436 ASN A C 1
ATOM 3361 O O . ASN A 1 436 ? -4.290 -20.783 7.477 1.00 76.56 436 ASN A O 1
ATOM 3365 N N . LYS A 1 437 ? -2.902 -19.196 6.718 1.00 84.19 437 LYS A N 1
ATOM 3366 C CA . LYS A 1 437 ? -1.806 -19.622 7.586 1.00 84.19 437 LYS A CA 1
ATOM 3367 C C . LYS A 1 437 ? -1.822 -18.797 8.862 1.00 84.19 437 LYS A C 1
ATOM 3369 O O . LYS A 1 437 ? -2.235 -17.639 8.872 1.00 84.19 437 LYS A O 1
ATOM 3374 N N . ASN A 1 438 ? -1.367 -19.426 9.940 1.00 88.38 438 ASN A N 1
ATOM 3375 C CA . ASN A 1 438 ? -1.088 -18.714 11.176 1.00 88.38 438 ASN A CA 1
ATOM 3376 C C . ASN A 1 438 ? 0.008 -17.683 10.930 1.00 88.38 438 ASN A C 1
ATOM 3378 O O . ASN A 1 438 ? 0.888 -17.918 10.099 1.00 88.38 438 ASN A O 1
ATOM 3382 N N . PHE A 1 439 ? -0.017 -16.614 11.724 1.00 89.69 439 PHE A N 1
ATOM 3383 C CA . PHE A 1 439 ? 1.096 -15.680 11.775 1.00 89.69 439 PHE A CA 1
ATOM 3384 C C . PHE A 1 439 ? 2.389 -16.443 12.053 1.00 89.69 439 PHE A C 1
ATOM 3386 O O . PHE A 1 439 ? 2.410 -17.367 12.882 1.00 89.69 439 PHE A O 1
ATOM 3393 N N . ASP A 1 440 ? 3.453 -16.072 11.358 1.00 90.06 440 ASP A N 1
ATOM 3394 C CA . ASP A 1 440 ? 4.780 -16.539 11.716 1.00 90.06 440 ASP A CA 1
ATOM 3395 C C . ASP A 1 440 ? 5.201 -15.947 13.077 1.00 90.06 440 ASP A C 1
ATOM 3397 O O . ASP A 1 440 ? 4.480 -15.170 13.717 1.00 90.06 440 ASP A O 1
ATOM 3401 N N . GLU A 1 441 ? 6.344 -16.381 13.602 1.00 90.31 441 GLU A N 1
ATOM 3402 C CA . GLU A 1 441 ? 6.737 -15.956 14.943 1.00 90.31 441 GLU A CA 1
ATOM 3403 C C . GLU A 1 441 ? 7.086 -14.461 14.997 1.00 90.31 441 GLU A C 1
ATOM 3405 O O . GLU A 1 441 ? 6.756 -13.792 15.975 1.00 90.31 441 GLU A O 1
ATOM 3410 N N . THR A 1 442 ? 7.670 -13.900 13.937 1.00 90.38 442 THR A N 1
ATOM 3411 C CA . THR A 1 442 ? 8.019 -12.476 13.854 1.00 90.38 442 THR A CA 1
ATOM 3412 C C . THR A 1 442 ? 6.769 -11.593 13.757 1.00 90.38 442 THR A C 1
ATOM 3414 O O . THR A 1 442 ? 6.673 -10.588 14.465 1.00 90.38 442 THR A O 1
ATOM 3417 N N . GLU A 1 443 ? 5.765 -11.997 12.982 1.00 92.75 443 GLU A N 1
ATOM 3418 C CA . GLU A 1 443 ? 4.438 -11.385 12.872 1.00 92.75 443 GLU A CA 1
ATOM 3419 C C . GLU A 1 443 ? 3.674 -11.444 14.203 1.00 92.75 443 GLU A C 1
ATOM 3421 O O . GLU A 1 443 ? 3.087 -10.444 14.629 1.00 92.75 443 GLU A O 1
ATOM 3426 N N . LYS A 1 444 ? 3.716 -12.578 14.921 1.00 92.88 444 LYS A N 1
ATOM 3427 C CA . LYS A 1 444 ? 3.127 -12.680 16.269 1.00 92.88 444 LYS A CA 1
ATOM 3428 C C . LYS A 1 444 ? 3.791 -11.724 17.247 1.00 92.88 444 LYS A C 1
ATOM 3430 O O . LYS A 1 444 ? 3.087 -11.029 17.981 1.00 92.88 444 LYS A O 1
ATOM 3435 N N . GLN A 1 445 ? 5.124 -11.671 17.270 1.00 92.62 445 GLN A N 1
ATOM 3436 C CA . GLN A 1 445 ? 5.836 -10.736 18.141 1.00 92.62 445 GLN A CA 1
ATOM 3437 C C . GLN A 1 445 ? 5.480 -9.288 17.790 1.00 92.62 445 GLN A C 1
ATOM 3439 O O . GLN A 1 445 ? 5.218 -8.486 18.686 1.00 92.62 445 GLN A O 1
ATOM 3444 N N . ALA A 1 446 ? 5.366 -8.963 16.501 1.00 92.81 446 ALA A N 1
ATOM 3445 C CA . ALA A 1 446 ? 4.936 -7.652 16.029 1.00 92.81 446 ALA A CA 1
ATOM 3446 C C . ALA A 1 446 ? 3.514 -7.291 16.506 1.00 92.81 446 ALA A C 1
ATOM 3448 O O . ALA A 1 446 ? 3.305 -6.198 17.043 1.00 92.81 446 ALA A O 1
ATOM 3449 N N . LEU A 1 447 ? 2.555 -8.218 16.395 1.00 94.38 447 LEU A N 1
ATOM 3450 C CA . LEU A 1 447 ? 1.198 -8.055 16.927 1.00 94.38 447 LEU A CA 1
ATOM 3451 C C . LEU A 1 447 ? 1.211 -7.837 18.448 1.00 94.38 447 LEU A C 1
ATOM 3453 O O . LEU A 1 447 ? 0.557 -6.921 18.949 1.00 94.38 447 LEU A O 1
ATOM 3457 N N . ILE A 1 448 ? 1.957 -8.652 19.197 1.00 94.00 448 ILE A N 1
ATOM 3458 C CA . ILE A 1 448 ? 2.055 -8.533 20.659 1.00 94.00 448 ILE A CA 1
ATOM 3459 C C . ILE A 1 448 ? 2.660 -7.178 21.044 1.00 94.00 448 ILE A C 1
ATOM 3461 O O . ILE A 1 448 ? 2.158 -6.520 21.957 1.00 94.00 448 ILE A O 1
ATOM 3465 N N . CYS A 1 449 ? 3.703 -6.730 20.344 1.00 92.62 449 CYS A N 1
ATOM 3466 C CA . CYS A 1 449 ? 4.302 -5.413 20.542 1.00 92.62 449 CYS A CA 1
ATOM 3467 C C . CYS A 1 449 ? 3.292 -4.288 20.303 1.00 92.62 449 CYS A C 1
ATOM 3469 O O . CYS A 1 449 ? 3.202 -3.379 21.128 1.00 92.62 449 CYS A O 1
ATOM 3471 N N . PHE A 1 450 ? 2.477 -4.371 19.246 1.00 94.94 450 PHE A N 1
ATOM 3472 C CA . PHE A 1 450 ? 1.379 -3.427 19.029 1.00 94.94 450 PHE A CA 1
ATOM 3473 C C . PHE A 1 450 ? 0.383 -3.439 20.197 1.00 94.94 450 PHE A C 1
ATOM 3475 O O . PHE A 1 450 ? 0.080 -2.386 20.759 1.00 94.94 450 PHE A O 1
ATOM 3482 N N . LEU A 1 451 ? -0.082 -4.618 20.620 1.00 95.00 451 LEU A N 1
ATOM 3483 C CA . LEU A 1 451 ? -1.047 -4.746 21.716 1.00 95.00 451 LEU A CA 1
ATOM 3484 C C . LEU A 1 451 ? -0.501 -4.217 23.050 1.00 95.00 451 LEU A C 1
ATOM 3486 O O . LEU A 1 451 ? -1.252 -3.640 23.837 1.00 95.00 451 LEU A O 1
ATOM 3490 N N . ARG A 1 452 ? 0.799 -4.377 23.310 1.00 94.06 452 ARG A N 1
ATOM 3491 C CA . ARG A 1 452 ? 1.477 -3.766 24.464 1.00 94.06 452 ARG A CA 1
ATOM 3492 C C . ARG A 1 452 ? 1.567 -2.251 24.328 1.00 94.06 452 ARG A C 1
ATOM 3494 O O . ARG A 1 452 ? 1.266 -1.543 25.283 1.00 94.06 452 ARG A O 1
ATOM 3501 N N . HIS A 1 453 ? 1.939 -1.755 23.149 1.00 92.25 453 HIS A N 1
ATOM 3502 C CA . HIS A 1 453 ? 2.070 -0.324 22.875 1.00 92.25 453 HIS A CA 1
ATOM 3503 C C . HIS A 1 453 ? 0.760 0.433 23.124 1.00 92.25 453 HIS A C 1
ATOM 3505 O O . HIS A 1 453 ? 0.765 1.496 23.736 1.00 92.25 453 HIS A O 1
ATOM 3511 N N . VAL A 1 454 ? -0.373 -0.151 22.731 1.00 94.00 454 VAL A N 1
ATOM 3512 C CA . VAL A 1 454 ? -1.709 0.431 22.956 1.00 94.00 454 VAL A CA 1
ATOM 3513 C C . VAL A 1 454 ? -2.264 0.119 24.356 1.00 94.00 454 VAL A C 1
ATOM 3515 O O . VAL A 1 454 ? -3.415 0.420 24.671 1.00 94.00 454 VAL A O 1
ATOM 3518 N N . GLY A 1 455 ? -1.457 -0.513 25.214 1.00 93.88 455 GLY A N 1
ATOM 3519 C CA . GLY A 1 455 ? -1.797 -0.858 26.591 1.00 93.88 455 GLY A CA 1
ATOM 3520 C C . GLY A 1 455 ? -2.868 -1.940 26.726 1.00 93.88 455 GLY A C 1
ATOM 3521 O O . GLY A 1 455 ? -3.473 -2.059 27.793 1.00 93.88 455 GLY A O 1
ATOM 3522 N N . PHE A 1 456 ? -3.157 -2.704 25.673 1.00 93.12 456 PHE A N 1
ATOM 3523 C CA . PHE A 1 456 ? -4.126 -3.799 25.720 1.00 93.12 456 PHE A CA 1
ATOM 3524 C C . PHE A 1 456 ? -3.566 -5.012 26.474 1.00 93.12 456 PHE A C 1
ATOM 3526 O O . PHE A 1 456 ? -4.270 -5.625 27.275 1.00 93.12 456 PHE A O 1
ATOM 3533 N N . VAL A 1 457 ? -2.279 -5.307 26.275 1.00 92.44 457 VAL A N 1
ATOM 3534 C CA . VAL A 1 457 ? -1.528 -6.338 27.008 1.00 92.44 457 VAL A CA 1
ATOM 3535 C C . VAL A 1 457 ? -0.573 -5.662 27.995 1.00 92.44 457 VAL A C 1
ATOM 3537 O O . VAL A 1 457 ? -0.004 -4.615 27.693 1.00 92.44 457 VAL A O 1
ATOM 3540 N N . GLY A 1 458 ? -0.408 -6.247 29.186 1.00 86.94 458 GLY A N 1
ATOM 3541 C CA . GLY A 1 458 ? 0.533 -5.750 30.196 1.00 86.94 458 GLY A CA 1
ATOM 3542 C C . GLY A 1 458 ? 2.004 -5.809 29.744 1.00 86.94 458 GLY A C 1
ATOM 3543 O O . GLY A 1 458 ? 2.312 -6.435 28.724 1.00 86.94 458 GLY A O 1
ATOM 3544 N N . PRO A 1 459 ? 2.926 -5.179 30.497 1.00 82.19 459 PRO A N 1
ATOM 3545 C CA . PRO A 1 459 ? 4.357 -5.266 30.209 1.00 82.19 459 PRO A CA 1
ATOM 3546 C C . PRO A 1 459 ? 4.822 -6.730 30.198 1.00 82.19 459 PRO A C 1
ATOM 3548 O O . PRO A 1 459 ? 4.211 -7.586 30.846 1.00 82.19 459 PRO A O 1
ATOM 3551 N N . ALA A 1 460 ? 5.881 -7.024 29.436 1.00 73.94 460 ALA A N 1
ATOM 3552 C CA . ALA A 1 460 ? 6.510 -8.342 29.470 1.00 73.94 460 ALA A CA 1
ATOM 3553 C C . ALA A 1 460 ? 6.906 -8.670 30.921 1.00 73.94 460 ALA A C 1
ATOM 3555 O O . ALA A 1 460 ? 7.444 -7.805 31.614 1.00 73.94 460 ALA A O 1
ATOM 3556 N N . LYS A 1 461 ? 6.545 -9.871 31.381 1.00 55.41 461 LYS A N 1
ATOM 3557 C CA . LYS A 1 461 ? 6.931 -10.370 32.702 1.00 55.41 461 LYS A CA 1
ATOM 3558 C C . LYS A 1 461 ? 8.348 -10.904 32.680 1.00 55.41 461 LYS A C 1
ATOM 3560 O O . LYS A 1 461 ? 8.695 -11.517 31.646 1.00 55.41 461 LYS A O 1
#

pLDDT: mean 79.12, std 22.54, range [22.59, 98.56]

Radius of gyration: 27.49 Å; chains: 1; bounding box: 82×51×84 Å

Organism: Phytophthora infestans (strain T30-4) (NCBI:txid403677)

Foldseek 3Di:
DLLVVLLVVLVCCVPVVVDQADAQEAAAVRLQNQLSCLQPPPRHQEYERAQYFQFPLLLLCVPPHLCRSVVCVVPVVDPGRSLVSLLNRQHFYEYEHACPFPRCHLLGHSLLNNLCCVQEVDRSSGDPPPQPPDPDDDDDDPDDDDDDDDDDDDDPPPPVPLPCVNLFFDAPDGDYPSVLQLLLVLLLVLVVLLVVVVVVVVVVVVVVVVVVVVPDDDDDDDDDPDPPDDPDDDDDDDDDDDDDDDDDDDDDDDDPPPPPCPDDSVVSNVLSLLQQQEALLAQDGNVSQCPVPRSSSSSSSLSSSLVQVLLFAPVCVAPGLYQFDDDPNDTHHHDYLVVSLVVLVVVCVVPVVLCVPPSSVSNNSVSVNSVSSSVVSNVVNVVVVVVVVVVVVVPDDDDDDDDDDDDDDPPPPDQSWRARVDSSSRIYRHADQYSPGDGDPSSVVSVVVSCVVSVVDDDDD

Sequence (461 aa):
MHNLDGIAIVNYLKSERGFKKIAVHGESIGGLVATYLARNSPHVDALIADRTFSTVPALAQRMIAKWAGTVVDRVMRWETDNVQNYLEVTCAKLLCSDPSDEIILDGASLKSGVALSLELGDKTFSLRRQRVADGTPTSPALSTNAARTIRRRCGPRSTRRVSEAASRPQLGQPLTETMAARFSDAVLSVGRRALEYTTRRDRDAGDREKTLEEGEKPATSSHVTIAVQESQLQDENAADSEQHPMLSTDPTAPIPITTTAAFPDELLAVVWMQLARLDGYCGQVLLQAAENGGYDKIRAWTASLLAWGGRVAPERRNVRSIEPFDRNGIFIVPITVAEAHVMLQHLVEQYPPLKFDYDIGFVVLMLEYLNDSLERRWRHLDSTKTSETAAKSEAAPSDKCSKSADKSTEREAVPLVINTGDPKLGCLLPLHCGHNKNFDETEKQALICFLRHVGFVGPAK

InterPro domains:
  IPR029058 Alpha/Beta hydrolase fold [G3DSA:3.40.50.1820] (1-104)
  IPR029058 Alpha/Beta hydrolase fold [SSF53474] (5-89)
  IPR051939 Glycosyltransferase 41/O-GlcNAc transferase [PTHR44835] (11-373)

Secondary structure (DSSP, 8-state):
-HHHHHHHHHHHHHHTS--S--EEEEETTHHHHHHHHHHH-TT--EEEEES-BS-HHHHHHHHT-TTHHHHHHHHH-----HHHHHHH--SEEEEEE-TT-SSS-GGGBHHHHHHHHHHH--SS-------S-S-PPPPPP----------------------HHHHS--TTSPP-HHHHHHHHHHHHHHHHHHHHHHHHHHHHHHHHHHHHTTS-PPPPP----------PPP------------------PPP------PPPHHHHHHHHHHHHTBB-SSS-BHHHHHHHHHHHHHHHHHHHHHHTGGG--GGGTTS-SS--EEETTEEE--B-HHHHHHHHHHHHHH-THHHHSHHHHHHHHHHHHHHHHHHHHHHHHHHHHHHHHHHHHTTS----------------PPPSSEE-S-TTT-EEEE--S-TTSPPPHHHHHHHHHHHHHTTSSPPP-